Protein AF-A0A445GLG1-F1 (afdb_monomer)

Foldseek 3Di:
DDDDDDDDDDDDDDPDPVVVVVVVVVVVVVVVVVVLVVVVVLVVLLVVLLLLVLVVVVVVQQPFFADWQQKKKWWFFAPDFLVVVLVVLVVVLVVLCPDPDPVNSVSNNVQSVLVNVVSVVDPHADRQTKIWIWGWTQDPVRDTDTDIDIDRRPHGQPDGDIGGTRGYDCPSVVVVSQFQQKEWEWEDEQFWIWIWIDGRPDIGTDDIDTDHADDQDPDDVPCNVVSVVSRVVSLVVRLLVSLVVCQVPQADPVSRAGPHQAYEYEYADCSSVCSLPDPSHPVRRNVRHQYYYYAPDTDPVSVVVSCVVCVVSVVCSVVVVLCVVLVVQVVCVVVVQLQKDFDDVRVVVCLVVLFFAAKEAESPQQKKWWFWAFPPPRDTDIDIDGPVRVPDQVVQADPPPRGGTDTPDIGHVSVVCSVCVVVSNYRYDYHYCPDPSSVCCCPVRVRIMGGGPHRDDSVVPVVVPPDPDDPPDPDPDDDDDPDPPVVVVVVVVVVVVVVVVVVVVVVVVVVVVVVPPPPDDDDDDDDDDDDDDDDDDDDDDDDDDDDDDD

Secondary structure (DSSP, 8-state):
---------------SSHHHHHHHHHHHHHHHHHHHHHHHHHHHHHHHHHHHHHHHHHHHHHH-B-SSS-EEEEEE-TT--HHHHHHHHHHHHHHHTT-S-HHHHHHHHHHHHHHHHHHTT-SS--TT-EEEEEEEEEPTTS-EEEEEEEE--SS-----EEEEESB---HHHHHHHS---EEEEEEEETTEEEEEEEETTEEEEEEEEE--PPPP-S--GGGHHHHHHHHHHHHHHHHHHHHHHHHHHHB-TTT-SBSSSEEEE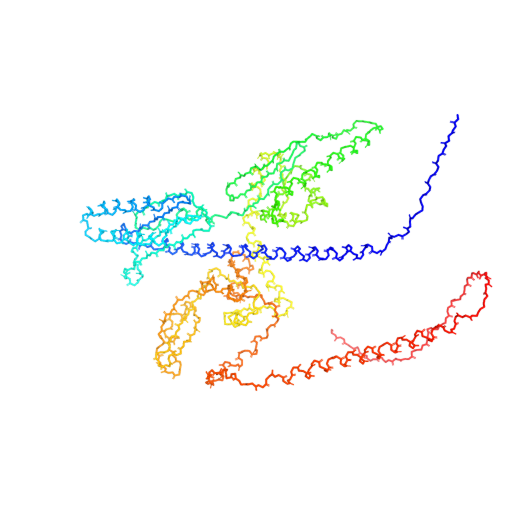EESSTHHHHHHH-TTS-HHHHTTEEEEEE-SS-HHHHHHHHHHHHHHHHHHHHHHHHHHHHHHHHHHHHTT-S-EEESHHHHHHHHHTT-EEEEEEETT--EEEEEEEETTT--EEEEEEEHHHHT-GGGGB-TTT-PBEEEEEEEEHHHHHHHHHHHHTPEEEEE-SSSHHHHHHHHHSTTEEEEESS---GGGGTTTSSS------------S--SSSHHHHHHHHHHHHHHHHHHHHHHHHHHHHHHTTSS-------------------------------

InterPro domains:
  IPR004403 Peptide chain release factor eRF1/aRF1 [PTHR10113] (42-466)
  IPR004403 Peptide chain release factor eRF1/aRF1 [TIGR03676] (51-455)
  IPR005140 eRF1/Pelota-like, N-terminal domain [PF03463] (55-177)
  IPR005140 eRF1/Pelota-like, N-terminal domain [SM01194] (42-178)
  IPR005141 eRF1 domain 2 [PF03464] (182-315)
  IPR005142 eRF1 domain 3 [PF03465] (319-456)
  IPR024049 eRF1, domain 1 [G3DSA:3.30.960.10] (36-173)
  IPR024049 eRF1, domain 1 [SSF55481] (45-178)
  IPR029064 Ribosomal protein eL30-like superfamily [G3DSA:3.30.1330.30] (317-470)
  IPR029064 Ribosomal protein eL30-like superfamily [SSF55315] (316-458)
  IPR042226 eRF1, domain 2 superfamily [G3DSA:3.30.420.60] (174-315)

Structure (mmCIF, N/CA/C/O backbone):
data_AF-A0A445GLG1-F1
#
_entry.id   AF-A0A445GLG1-F1
#
loop_
_atom_site.group_PDB
_atom_site.id
_atom_site.type_symbol
_atom_site.label_atom_id
_atom_site.label_alt_id
_atom_site.label_comp_id
_atom_site.label_asym_id
_atom_site.label_entity_id
_atom_site.label_seq_id
_atom_site.pdbx_PDB_ins_code
_atom_site.Cartn_x
_atom_site.Cartn_y
_atom_site.Cartn_z
_atom_site.occupancy
_atom_site.B_iso_or_equiv
_atom_site.auth_seq_id
_atom_site.auth_comp_id
_atom_site.auth_asym_id
_atom_site.auth_atom_id
_atom_site.pdbx_PDB_model_num
ATOM 1 N N . MET A 1 1 ? 61.505 -37.061 -42.614 1.00 32.69 1 MET A N 1
ATOM 2 C CA . MET A 1 1 ? 61.014 -38.296 -41.968 1.00 32.69 1 MET A CA 1
ATOM 3 C C . MET A 1 1 ? 59.668 -37.987 -41.324 1.00 32.69 1 MET A C 1
ATOM 5 O O . MET A 1 1 ? 59.616 -37.159 -40.429 1.00 32.69 1 MET A O 1
ATOM 9 N N . LEU A 1 2 ? 58.591 -38.557 -41.867 1.00 31.38 2 LEU A N 1
ATOM 10 C CA . LEU A 1 2 ? 57.233 -38.578 -41.290 1.00 31.38 2 LEU A CA 1
ATOM 11 C C . LEU A 1 2 ? 57.209 -39.513 -40.052 1.00 31.38 2 LEU A C 1
ATOM 13 O O . LEU A 1 2 ? 58.104 -40.355 -39.954 1.00 31.38 2 LEU A O 1
ATOM 17 N N . PRO A 1 3 ? 56.225 -39.408 -39.130 1.00 42.91 3 PRO A N 1
ATOM 18 C CA . PRO A 1 3 ? 54.949 -40.101 -39.355 1.00 42.91 3 PRO A CA 1
ATOM 19 C C . PRO A 1 3 ? 53.667 -39.385 -38.883 1.00 42.91 3 PRO A C 1
ATOM 21 O O . PRO A 1 3 ? 53.598 -38.741 -37.841 1.00 42.91 3 PRO A O 1
ATOM 24 N N . HIS A 1 4 ? 52.615 -39.619 -39.671 1.00 31.05 4 HIS A N 1
ATOM 25 C CA . HIS A 1 4 ? 51.196 -39.499 -39.342 1.00 31.05 4 HIS A CA 1
ATOM 26 C C . HIS A 1 4 ? 50.760 -40.454 -38.214 1.00 31.05 4 HIS A C 1
ATOM 28 O O . HIS A 1 4 ? 51.180 -41.611 -38.184 1.00 31.05 4 HIS A O 1
ATOM 34 N N . ARG A 1 5 ? 49.767 -40.040 -37.413 1.00 32.09 5 ARG A N 1
ATOM 35 C CA . ARG A 1 5 ? 48.808 -40.953 -36.767 1.00 32.09 5 ARG A CA 1
ATOM 36 C C . ARG A 1 5 ? 47.372 -40.487 -37.009 1.00 32.09 5 ARG A C 1
ATOM 38 O O . ARG A 1 5 ? 47.014 -39.357 -36.700 1.00 32.09 5 ARG A O 1
ATOM 45 N N . ARG A 1 6 ? 46.580 -41.402 -37.575 1.00 30.80 6 ARG A N 1
ATOM 46 C CA . ARG A 1 6 ? 45.115 -41.384 -37.665 1.00 30.80 6 ARG A CA 1
ATOM 47 C C . ARG A 1 6 ? 44.530 -41.894 -36.344 1.00 30.80 6 ARG A C 1
ATOM 49 O O . ARG A 1 6 ? 45.057 -42.854 -35.790 1.00 30.80 6 ARG A O 1
ATOM 56 N N . GLY A 1 7 ? 43.412 -41.317 -35.918 1.00 27.97 7 GLY A N 1
ATOM 57 C CA . GLY A 1 7 ? 42.506 -41.880 -34.919 1.00 27.97 7 GLY A CA 1
ATOM 58 C C . GLY A 1 7 ? 41.075 -41.621 -35.376 1.00 27.97 7 GLY A C 1
ATOM 59 O O . GLY A 1 7 ? 40.653 -40.473 -35.444 1.00 27.97 7 GLY A O 1
ATOM 60 N N . ALA A 1 8 ? 40.384 -42.683 -35.780 1.00 28.88 8 ALA A N 1
ATOM 61 C CA . ALA A 1 8 ? 38.979 -42.681 -36.157 1.00 28.88 8 ALA A CA 1
ATOM 62 C C . ALA A 1 8 ? 38.117 -42.867 -34.901 1.00 28.88 8 ALA A C 1
ATOM 64 O O . ALA A 1 8 ? 38.432 -43.730 -34.085 1.00 28.88 8 ALA A O 1
ATOM 65 N N . ALA A 1 9 ? 37.022 -42.116 -34.783 1.00 30.16 9 ALA A N 1
ATOM 66 C CA . ALA A 1 9 ? 35.952 -42.380 -33.827 1.00 30.16 9 ALA A CA 1
ATOM 67 C C . ALA A 1 9 ? 34.631 -42.520 -34.598 1.00 30.16 9 ALA A C 1
ATOM 69 O O . ALA A 1 9 ? 34.205 -41.603 -35.299 1.00 30.16 9 ALA A O 1
ATOM 70 N N . ARG A 1 10 ? 34.042 -43.716 -34.507 1.00 29.92 10 ARG A N 1
ATOM 71 C CA . ARG A 1 10 ? 32.626 -44.005 -34.753 1.00 29.92 10 ARG A CA 1
ATOM 72 C C . ARG A 1 10 ? 31.909 -43.864 -33.416 1.00 29.92 10 ARG A C 1
ATOM 74 O O . ARG A 1 10 ? 32.407 -44.428 -32.455 1.00 29.92 10 ARG A O 1
ATOM 81 N N . GLU A 1 11 ? 30.755 -43.214 -33.420 1.00 29.28 11 GLU A N 1
ATOM 82 C CA . GLU A 1 11 ? 29.600 -43.353 -32.511 1.00 29.28 11 GLU A CA 1
ATOM 83 C C . GLU A 1 11 ? 28.600 -42.288 -33.004 1.00 29.28 11 GLU A C 1
ATOM 85 O O . GLU A 1 11 ? 29.014 -41.189 -33.352 1.00 29.28 11 GLU A O 1
ATOM 90 N N . GLY A 1 12 ? 27.304 -42.498 -33.191 1.00 29.77 12 GLY A N 1
ATOM 91 C CA . GLY A 1 12 ? 26.381 -43.554 -32.799 1.00 29.77 12 GLY A CA 1
ATOM 92 C C . GLY A 1 12 ? 25.014 -42.863 -32.712 1.00 29.77 12 GLY A C 1
ATOM 93 O O . GLY A 1 12 ? 24.902 -41.810 -32.094 1.00 29.77 12 GLY A O 1
ATOM 94 N N . GLU A 1 13 ? 24.012 -43.378 -33.418 1.00 33.66 13 GLU A N 1
ATOM 95 C CA . GLU A 1 13 ? 22.659 -42.819 -33.489 1.00 33.66 13 GLU A CA 1
ATOM 96 C C . GLU A 1 13 ? 22.028 -42.691 -32.091 1.00 33.66 13 GLU A C 1
ATOM 98 O O . GLU A 1 13 ? 21.823 -43.684 -31.397 1.00 33.66 13 GLU A O 1
ATOM 103 N N . GLY A 1 14 ? 21.686 -41.468 -31.689 1.00 29.97 14 GLY A N 1
ATOM 104 C CA . GLY A 1 14 ? 21.019 -41.168 -30.423 1.00 29.97 14 GLY A CA 1
ATOM 105 C C . GLY A 1 14 ? 20.249 -39.860 -30.545 1.00 29.97 14 GLY A C 1
ATOM 106 O O . GLY A 1 14 ? 20.694 -38.827 -30.075 1.00 29.97 14 GLY A O 1
ATOM 107 N N . GLY A 1 15 ? 19.130 -39.884 -31.269 1.00 31.20 15 GLY A N 1
ATOM 108 C CA . GLY A 1 15 ? 18.340 -38.689 -31.576 1.00 31.20 15 GLY A CA 1
ATOM 109 C C . GLY A 1 15 ? 16.864 -39.027 -31.708 1.00 31.20 15 GLY A C 1
ATOM 110 O O . GLY A 1 15 ? 16.285 -38.896 -32.784 1.00 31.20 15 GLY A O 1
ATOM 111 N N . ARG A 1 16 ? 16.270 -39.574 -30.641 1.00 33.94 16 ARG A N 1
ATOM 112 C CA . ARG A 1 16 ? 14.802 -39.707 -30.538 1.00 33.94 16 ARG A CA 1
ATOM 113 C C . ARG A 1 16 ? 14.248 -39.929 -29.124 1.00 33.94 16 ARG A C 1
ATOM 115 O O . ARG A 1 16 ? 13.032 -40.032 -28.983 1.00 33.94 16 ARG A O 1
ATOM 122 N N . HIS A 1 17 ? 15.099 -39.992 -28.095 1.00 32.44 17 HIS A N 1
ATOM 123 C CA . HIS A 1 17 ? 14.665 -40.141 -26.699 1.00 32.44 17 HIS A CA 1
ATOM 124 C C . HIS A 1 17 ? 14.631 -38.816 -25.909 1.00 32.44 17 HIS A C 1
ATOM 126 O O . HIS A 1 17 ? 13.776 -38.687 -25.036 1.00 32.44 17 HIS A O 1
ATOM 132 N N . ASP A 1 18 ? 15.410 -37.798 -26.294 1.00 36.38 18 ASP A N 1
ATOM 133 C CA . ASP A 1 18 ? 15.490 -36.525 -25.548 1.00 36.38 18 ASP A CA 1
ATOM 134 C C . ASP A 1 18 ? 14.270 -35.597 -25.742 1.00 36.38 18 ASP A C 1
ATOM 136 O O . ASP A 1 18 ? 13.879 -34.866 -24.835 1.00 36.38 18 ASP A O 1
ATOM 140 N N . GLU A 1 19 ? 13.552 -35.700 -26.867 1.00 36.59 19 GLU A N 1
ATOM 141 C CA . GLU A 1 19 ? 12.383 -34.848 -27.169 1.00 36.59 19 GLU A CA 1
ATOM 142 C C . GLU A 1 19 ? 11.141 -35.119 -26.290 1.00 36.59 19 GLU A C 1
ATOM 144 O O . GLU A 1 19 ? 10.188 -34.327 -26.269 1.00 36.59 19 GLU A O 1
ATOM 149 N N . LYS A 1 20 ? 11.087 -36.273 -25.612 1.00 37.56 20 LYS A N 1
ATOM 150 C CA . LYS A 1 20 ? 10.024 -36.587 -24.639 1.00 37.56 20 LYS A CA 1
ATOM 151 C C . LYS A 1 20 ? 10.414 -36.181 -23.221 1.00 37.56 20 LYS A C 1
ATOM 153 O O . LYS A 1 20 ? 9.527 -35.859 -22.431 1.00 37.56 20 LYS A O 1
ATOM 158 N N . GLU A 1 21 ? 11.707 -36.155 -22.919 1.00 33.56 21 GLU A N 1
ATOM 159 C CA . GLU A 1 21 ? 12.224 -35.769 -21.609 1.00 33.56 21 GLU A CA 1
ATOM 160 C C . GLU A 1 21 ? 12.225 -34.237 -21.454 1.00 33.56 21 GLU A C 1
ATOM 162 O O . GLU A 1 21 ? 11.701 -33.736 -20.459 1.00 33.56 21 GLU A O 1
ATOM 167 N N . GLU A 1 22 ? 12.589 -33.479 -22.498 1.00 37.88 22 GLU A N 1
ATOM 168 C CA . GLU A 1 22 ? 12.455 -32.007 -22.529 1.00 37.88 22 GLU A CA 1
ATOM 169 C C . GLU A 1 22 ? 10.997 -31.529 -22.391 1.00 37.88 22 GLU A C 1
ATOM 171 O O . GLU A 1 22 ? 10.715 -30.543 -21.705 1.00 37.88 22 GLU A O 1
ATOM 176 N N . ARG A 1 23 ? 10.028 -32.259 -22.966 1.00 37.53 23 ARG A N 1
ATOM 177 C CA . ARG A 1 23 ? 8.594 -31.943 -22.813 1.00 37.53 23 ARG A CA 1
ATOM 178 C C . ARG A 1 23 ? 8.078 -32.174 -21.391 1.00 37.53 23 ARG A C 1
ATOM 180 O O . ARG A 1 23 ? 7.211 -31.427 -20.936 1.00 37.53 23 ARG A O 1
ATOM 187 N N . HIS A 1 24 ? 8.608 -33.167 -20.675 1.00 35.47 24 HIS A N 1
ATOM 188 C CA . HIS A 1 24 ? 8.251 -33.417 -19.276 1.00 35.47 24 HIS A CA 1
ATOM 189 C C . HIS A 1 24 ? 8.933 -32.446 -18.302 1.00 35.47 24 HIS A C 1
ATOM 191 O O . HIS A 1 24 ? 8.307 -32.063 -17.309 1.00 35.47 24 HIS A O 1
ATOM 197 N N . VAL A 1 25 ? 10.160 -32.003 -18.598 1.00 39.56 25 VAL A N 1
ATOM 198 C CA . VAL A 1 25 ? 10.850 -30.944 -17.839 1.00 39.56 25 VAL A CA 1
ATOM 199 C C . VAL A 1 25 ? 10.132 -29.605 -18.023 1.00 39.56 25 VAL A C 1
ATOM 201 O O . VAL A 1 25 ? 9.780 -28.975 -17.029 1.00 39.56 25 VAL A O 1
ATOM 204 N N . GLY A 1 26 ? 9.758 -29.239 -19.254 1.00 37.34 26 GLY A N 1
ATOM 205 C CA . GLY A 1 26 ? 9.012 -28.006 -19.526 1.00 37.34 26 GLY A CA 1
ATOM 206 C C . GLY A 1 26 ? 7.614 -27.963 -18.893 1.00 37.34 26 GLY A C 1
ATOM 207 O O . GLY A 1 26 ? 7.147 -26.892 -18.509 1.00 37.34 26 GLY A O 1
ATOM 208 N N . LEU A 1 27 ? 6.936 -29.109 -18.730 1.00 42.53 27 LEU A N 1
ATOM 209 C CA . LEU A 1 27 ? 5.653 -29.164 -18.018 1.00 42.53 27 LEU A CA 1
ATOM 210 C C . LEU A 1 27 ? 5.840 -29.005 -16.504 1.00 42.53 27 LEU A C 1
ATOM 212 O O . LEU A 1 27 ? 5.061 -28.298 -15.874 1.00 42.53 27 LEU A O 1
ATOM 216 N N . LYS A 1 28 ? 6.878 -29.627 -15.926 1.00 36.00 28 LYS A N 1
ATOM 217 C CA . LYS A 1 28 ? 7.219 -29.474 -14.505 1.00 36.00 28 LYS A CA 1
ATOM 218 C C . LYS A 1 28 ? 7.671 -28.057 -14.181 1.00 36.00 28 LYS A C 1
ATOM 220 O O . LYS A 1 28 ? 7.222 -27.529 -13.175 1.00 36.00 28 LYS A O 1
ATOM 225 N N . GLU A 1 29 ? 8.483 -27.426 -15.026 1.00 43.38 29 GLU A N 1
ATOM 226 C CA . GLU A 1 29 ? 8.908 -26.032 -14.861 1.00 43.38 29 GLU A CA 1
ATOM 227 C C . GLU A 1 29 ? 7.749 -25.052 -15.033 1.00 43.38 29 GLU A C 1
ATOM 229 O O . GLU A 1 29 ? 7.637 -24.120 -14.243 1.00 43.38 29 GLU A O 1
ATOM 234 N N . LYS A 1 30 ? 6.834 -25.285 -15.986 1.00 39.72 30 LYS A N 1
ATOM 235 C CA . LYS A 1 30 ? 5.592 -24.503 -16.111 1.00 39.72 30 LYS A CA 1
ATOM 236 C C . LYS A 1 30 ? 4.669 -24.690 -14.909 1.00 39.72 30 LYS A C 1
ATOM 238 O O . LYS A 1 30 ? 4.100 -23.710 -14.442 1.00 39.72 30 LYS A O 1
ATOM 243 N N . LEU A 1 31 ? 4.546 -25.911 -14.384 1.00 39.38 31 LEU A N 1
ATOM 244 C CA . LEU A 1 31 ? 3.750 -26.198 -13.189 1.00 39.38 31 LEU A CA 1
ATOM 245 C C . LEU A 1 31 ? 4.383 -25.579 -11.932 1.00 39.38 31 LEU A C 1
ATOM 247 O O . LEU A 1 31 ? 3.663 -25.038 -11.103 1.00 39.38 31 LEU A O 1
ATOM 251 N N . LEU A 1 32 ? 5.717 -25.600 -11.815 1.00 37.41 32 LEU A N 1
ATOM 252 C CA . LEU A 1 32 ? 6.463 -24.933 -10.743 1.00 37.41 32 LEU A CA 1
ATOM 253 C C . LEU A 1 32 ? 6.373 -23.411 -10.852 1.00 37.41 32 LEU A C 1
ATOM 255 O O . LEU A 1 32 ? 6.200 -22.753 -9.832 1.00 37.41 32 LEU A O 1
ATOM 259 N N . LEU A 1 33 ? 6.444 -22.848 -12.063 1.00 42.16 33 LEU A N 1
ATOM 260 C CA . LEU A 1 33 ? 6.190 -21.426 -12.292 1.00 42.16 33 LEU A CA 1
ATOM 261 C C . LEU A 1 33 ? 4.768 -21.068 -11.866 1.00 42.16 33 LEU A C 1
ATOM 263 O O . LEU A 1 33 ? 4.593 -20.077 -11.170 1.00 42.16 33 LEU A O 1
ATOM 267 N N . TYR A 1 34 ? 3.778 -21.882 -12.241 1.00 41.25 34 TYR A N 1
ATOM 268 C CA . TYR A 1 34 ? 2.376 -21.667 -11.892 1.00 41.25 34 TYR A CA 1
ATOM 269 C C . TYR A 1 34 ? 2.157 -21.728 -10.373 1.00 41.25 34 TYR A C 1
ATOM 271 O O . TYR A 1 34 ? 1.630 -20.778 -9.804 1.00 41.25 34 TYR A O 1
ATOM 279 N N . TYR A 1 35 ? 2.662 -22.770 -9.700 1.00 32.56 35 TYR A N 1
ATOM 280 C CA . TYR A 1 35 ? 2.588 -22.911 -8.239 1.00 32.56 35 TYR A CA 1
ATOM 281 C C . TYR A 1 35 ? 3.353 -21.808 -7.485 1.00 32.56 35 TYR A C 1
ATOM 283 O O . TYR A 1 35 ? 2.928 -21.364 -6.417 1.00 32.56 35 TYR A O 1
ATOM 291 N N . CYS A 1 36 ? 4.484 -21.344 -8.022 1.00 31.41 36 CYS A N 1
ATOM 292 C CA . CYS A 1 36 ? 5.272 -20.274 -7.411 1.00 31.41 36 CYS A CA 1
ATOM 293 C C . CYS A 1 36 ? 4.630 -18.890 -7.625 1.00 31.41 36 CYS A C 1
ATOM 295 O O . CYS A 1 36 ? 4.649 -18.077 -6.703 1.00 31.41 36 CYS A O 1
ATOM 297 N N . LEU A 1 37 ? 4.001 -18.645 -8.785 1.00 37.06 37 LEU A N 1
ATOM 298 C CA . LEU A 1 37 ? 3.183 -17.453 -9.046 1.00 37.06 37 LEU A CA 1
ATOM 299 C C . LEU A 1 37 ? 1.986 -17.387 -8.088 1.00 37.06 37 LEU A C 1
ATOM 301 O O . LEU A 1 37 ? 1.798 -16.363 -7.441 1.00 37.06 37 LEU A O 1
ATOM 305 N N . THR A 1 38 ? 1.257 -18.491 -7.897 1.00 37.88 38 THR A N 1
ATOM 306 C CA . THR A 1 38 ? 0.108 -18.527 -6.973 1.00 37.88 38 THR A CA 1
ATOM 307 C C . THR A 1 38 ? 0.503 -18.288 -5.510 1.00 37.88 38 THR A C 1
ATOM 309 O O . THR A 1 38 ? -0.232 -17.642 -4.771 1.00 37.88 38 THR A O 1
ATOM 312 N N . MET A 1 39 ? 1.676 -18.771 -5.077 1.00 30.53 39 MET A N 1
ATOM 313 C CA . MET A 1 39 ? 2.181 -18.550 -3.709 1.00 30.53 39 MET A CA 1
ATOM 314 C C . MET A 1 39 ? 2.686 -17.113 -3.491 1.00 30.53 39 MET A C 1
ATOM 316 O O . MET A 1 39 ? 2.572 -16.583 -2.387 1.00 30.53 39 MET A O 1
ATOM 320 N N . ALA A 1 40 ? 3.241 -16.473 -4.526 1.00 35.38 40 ALA A N 1
ATOM 321 C CA . ALA A 1 40 ? 3.666 -15.073 -4.471 1.00 35.38 40 ALA A CA 1
ATOM 322 C C . ALA A 1 40 ? 2.468 -14.114 -4.416 1.00 35.38 40 ALA A C 1
ATOM 324 O O . ALA A 1 40 ? 2.494 -13.145 -3.655 1.00 35.38 40 ALA A O 1
ATOM 325 N N . ASP A 1 41 ? 1.410 -14.420 -5.172 1.00 43.84 41 ASP A N 1
ATOM 326 C CA . ASP A 1 41 ? 0.172 -13.640 -5.178 1.00 43.84 41 ASP A CA 1
ATOM 327 C C . ASP A 1 41 ? -0.514 -13.684 -3.795 1.00 43.84 41 ASP A C 1
ATOM 329 O O . ASP A 1 41 ? -0.930 -12.641 -3.294 1.00 43.84 41 ASP A O 1
ATOM 333 N N . ALA A 1 42 ? -0.489 -14.830 -3.096 1.00 41.84 42 ALA A N 1
ATOM 334 C CA . ALA A 1 42 ? -1.056 -14.980 -1.746 1.00 41.84 42 ALA A CA 1
ATOM 335 C C . ALA A 1 42 ? -0.406 -14.074 -0.672 1.00 41.84 42 ALA A C 1
ATOM 337 O O . ALA A 1 42 ? -1.063 -13.634 0.270 1.00 41.84 42 ALA A O 1
ATOM 338 N N . HIS A 1 43 ? 0.885 -13.748 -0.799 1.00 50.25 43 HIS A N 1
ATOM 339 C CA . HIS A 1 43 ? 1.533 -12.776 0.095 1.00 50.25 43 HIS A CA 1
ATOM 340 C C . HIS A 1 43 ? 1.220 -11.317 -0.276 1.00 50.25 43 HIS A C 1
ATOM 342 O O . HIS A 1 43 ? 1.364 -10.427 0.566 1.00 50.25 43 HIS A O 1
ATOM 348 N N . GLY A 1 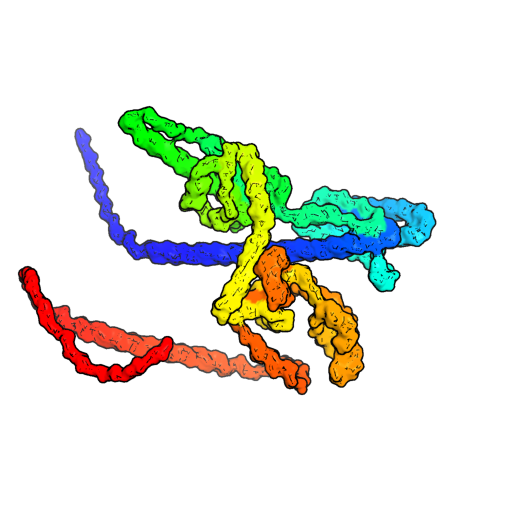44 ? 0.824 -11.051 -1.524 1.00 60.09 44 GLY A N 1
ATOM 349 C CA . GLY A 1 44 ? 0.361 -9.737 -1.971 1.00 60.09 44 GLY A CA 1
ATOM 350 C C . GLY A 1 44 ? -1.035 -9.409 -1.443 1.00 60.09 44 GLY A C 1
ATOM 351 O O . GLY A 1 44 ? -1.262 -8.302 -0.953 1.00 60.09 44 GLY A O 1
ATOM 352 N N . THR A 1 45 ? -1.938 -10.391 -1.455 1.00 63.47 45 THR A N 1
ATOM 353 C CA . THR A 1 45 ? -3.318 -10.249 -0.962 1.00 63.47 45 THR A CA 1
ATOM 354 C C . THR A 1 45 ? -3.371 -9.970 0.537 1.00 63.47 45 THR A C 1
ATOM 356 O O . THR A 1 45 ? -4.068 -9.055 0.972 1.00 63.47 45 THR A O 1
ATOM 359 N N . ASP A 1 46 ? -2.551 -10.663 1.332 1.00 70.69 46 ASP A N 1
ATOM 360 C CA . ASP A 1 46 ? -2.471 -10.449 2.783 1.00 70.69 46 ASP A CA 1
ATOM 361 C C . ASP A 1 46 ? -2.067 -9.004 3.134 1.00 70.69 46 ASP A C 1
ATOM 363 O O . ASP A 1 46 ? -2.648 -8.391 4.034 1.00 70.69 46 ASP A O 1
ATOM 367 N N . LYS A 1 47 ? -1.129 -8.417 2.375 1.00 77.25 47 LYS A N 1
ATOM 368 C CA . LYS A 1 47 ? -0.729 -7.011 2.547 1.00 77.25 47 LYS A CA 1
ATOM 369 C C . LYS A 1 47 ? -1.869 -6.054 2.220 1.00 77.25 47 LYS A C 1
ATOM 371 O O . LYS A 1 47 ? -2.055 -5.070 2.932 1.00 77.25 47 LYS A O 1
ATOM 376 N N . ASN A 1 48 ? -2.646 -6.331 1.173 1.00 79.56 48 ASN A N 1
ATOM 377 C CA . ASN A 1 48 ? -3.798 -5.501 0.811 1.00 79.56 48 ASN A CA 1
ATOM 378 C C . ASN A 1 48 ? -4.856 -5.495 1.923 1.00 79.56 48 ASN A C 1
ATOM 380 O O . ASN A 1 48 ? -5.430 -4.445 2.216 1.00 79.56 48 ASN A O 1
ATOM 384 N N . ILE A 1 49 ? -5.057 -6.630 2.598 1.00 82.56 49 ILE A N 1
ATOM 385 C CA . ILE A 1 49 ? -5.971 -6.744 3.741 1.00 82.56 49 ILE A CA 1
ATOM 386 C C . ILE A 1 49 ? -5.467 -5.919 4.935 1.00 82.56 49 ILE A C 1
ATOM 388 O O . ILE A 1 49 ? -6.251 -5.200 5.555 1.00 82.56 49 ILE A O 1
ATOM 392 N N . GLU A 1 50 ? -4.172 -5.972 5.260 1.00 82.00 50 GLU A N 1
ATOM 393 C CA . GLU A 1 50 ? -3.584 -5.142 6.326 1.00 82.00 50 GLU A CA 1
ATOM 394 C C . GLU A 1 50 ? -3.701 -3.644 6.017 1.00 82.00 50 GLU A C 1
ATOM 396 O O . GLU A 1 50 ? -4.120 -2.856 6.870 1.00 82.00 50 GLU A O 1
ATOM 401 N N . VAL A 1 51 ? -3.419 -3.257 4.770 1.00 84.25 51 VAL A N 1
ATOM 402 C CA . VAL A 1 51 ? -3.601 -1.887 4.271 1.00 84.25 51 VAL A CA 1
ATOM 403 C C . VAL A 1 51 ? -5.062 -1.453 4.404 1.00 84.25 51 VAL A C 1
ATOM 405 O O . VAL A 1 51 ? -5.331 -0.333 4.841 1.00 84.25 51 VAL A O 1
ATOM 408 N N . TRP A 1 52 ? -6.018 -2.327 4.080 1.00 85.31 52 TRP A N 1
ATOM 409 C CA . TRP 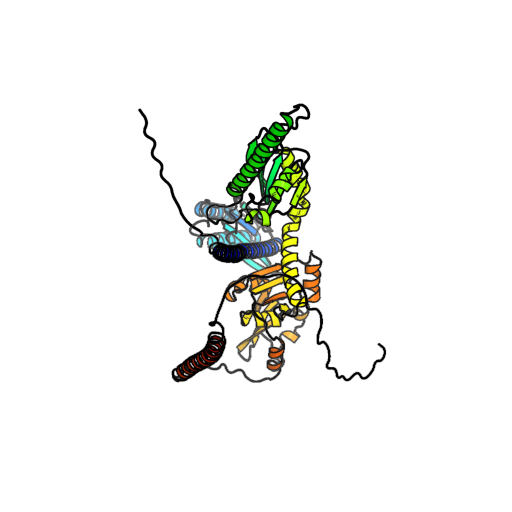A 1 52 ? -7.444 -2.048 4.248 1.00 85.31 52 TRP A CA 1
ATOM 410 C C . TRP A 1 52 ? -7.828 -1.857 5.724 1.00 85.31 52 TRP A C 1
ATOM 412 O O . TRP A 1 52 ? -8.508 -0.881 6.052 1.00 85.31 52 TRP A O 1
ATOM 422 N N . LYS A 1 53 ? -7.338 -2.711 6.638 1.00 85.31 53 LYS A N 1
ATOM 423 C CA . LYS A 1 53 ? -7.578 -2.562 8.088 1.00 85.31 53 LYS A CA 1
ATOM 424 C C . LYS A 1 53 ? -7.083 -1.209 8.597 1.00 85.31 53 LYS A C 1
ATOM 426 O O . LYS A 1 53 ? -7.802 -0.525 9.325 1.00 85.31 53 LYS A O 1
ATOM 431 N N . ILE A 1 54 ? -5.891 -0.793 8.169 1.00 86.62 54 ILE A N 1
ATOM 432 C CA . ILE A 1 54 ? -5.310 0.499 8.551 1.00 86.62 54 ILE A CA 1
ATOM 433 C C . ILE A 1 54 ? -6.105 1.659 7.948 1.00 86.62 54 ILE A C 1
ATOM 435 O O . ILE A 1 54 ? -6.417 2.603 8.668 1.00 86.62 54 ILE A O 1
ATOM 439 N N . LYS A 1 55 ? -6.518 1.584 6.675 1.00 87.00 55 LYS A N 1
ATOM 440 C CA . LYS A 1 55 ? -7.397 2.595 6.055 1.00 87.00 55 LYS A CA 1
ATOM 441 C C . LYS A 1 55 ? -8.701 2.773 6.827 1.00 87.00 55 LYS A C 1
ATOM 443 O O . LYS A 1 55 ? -9.121 3.902 7.078 1.00 87.00 55 LYS A O 1
ATOM 448 N N . LYS A 1 56 ? -9.336 1.668 7.225 1.00 86.50 56 LYS A N 1
ATOM 449 C CA . LYS A 1 56 ? -10.573 1.707 8.011 1.00 86.50 56 LYS A CA 1
ATOM 450 C C . LYS A 1 56 ? -10.342 2.330 9.387 1.00 86.50 56 LYS A C 1
ATOM 452 O O . LYS A 1 56 ? -11.132 3.169 9.816 1.00 86.50 56 LYS A O 1
ATOM 457 N N . LEU A 1 57 ? -9.240 1.968 10.041 1.00 87.88 57 LEU A N 1
ATOM 458 C CA . LEU A 1 57 ? -8.837 2.526 11.329 1.00 87.88 57 LEU A CA 1
ATOM 459 C C . LEU A 1 57 ? -8.571 4.033 11.230 1.00 87.88 57 LEU A C 1
ATOM 461 O O . LEU A 1 57 ? -9.079 4.784 12.055 1.00 87.88 57 LEU A O 1
ATOM 465 N N . ILE A 1 58 ? -7.863 4.497 10.198 1.00 89.94 58 ILE A N 1
ATOM 466 C CA . ILE A 1 58 ? -7.627 5.927 9.952 1.00 89.94 58 ILE A CA 1
ATOM 467 C C . ILE A 1 58 ? -8.946 6.669 9.755 1.00 89.94 58 ILE A C 1
ATOM 469 O O . ILE A 1 58 ? -9.163 7.691 10.397 1.00 89.94 58 ILE A O 1
ATOM 473 N N . LYS A 1 59 ? -9.870 6.122 8.957 1.00 89.12 59 LYS A N 1
ATOM 474 C CA . LYS A 1 59 ? -11.199 6.718 8.763 1.00 89.12 59 LYS A CA 1
ATOM 475 C C . LYS A 1 59 ? -11.969 6.844 10.084 1.00 89.12 59 LYS A C 1
ATOM 477 O O . LYS A 1 59 ? -12.636 7.850 10.311 1.00 89.12 59 LYS A O 1
ATOM 482 N N . ALA A 1 60 ? -11.860 5.848 10.966 1.00 87.50 60 ALA A N 1
ATOM 483 C CA . ALA A 1 60 ? -12.460 5.897 12.299 1.00 87.50 60 ALA A CA 1
ATOM 484 C C . ALA A 1 60 ? -11.780 6.937 13.213 1.00 87.50 60 ALA A C 1
ATOM 486 O O . ALA A 1 60 ? -12.469 7.653 13.939 1.00 87.50 60 ALA A O 1
ATOM 487 N N . LEU A 1 61 ? -10.449 7.057 13.157 1.00 89.69 61 LEU A N 1
ATOM 488 C CA . LEU A 1 61 ? -9.686 8.050 13.920 1.00 89.69 61 LEU A CA 1
ATOM 489 C C . LEU A 1 61 ? -9.941 9.489 13.447 1.00 89.69 61 LEU A C 1
ATOM 491 O O . LEU A 1 61 ? -10.007 10.389 14.276 1.00 89.69 61 LEU A O 1
ATOM 495 N N . GLU A 1 62 ? -10.102 9.714 12.143 1.00 89.12 62 GLU A N 1
ATOM 496 C CA . GLU A 1 62 ? -10.396 11.035 11.569 1.00 89.12 62 GLU A CA 1
ATOM 497 C C . GLU A 1 62 ? -11.829 11.496 11.869 1.00 89.12 62 GLU A C 1
ATOM 499 O O . GLU A 1 62 ? -12.073 12.689 12.073 1.00 89.12 62 GLU A O 1
ATOM 504 N N . ALA A 1 63 ? -12.780 10.557 11.923 1.00 88.25 63 ALA A N 1
ATOM 505 C CA . ALA A 1 63 ? -14.157 10.836 12.328 1.00 88.25 63 ALA A CA 1
ATOM 506 C C . ALA A 1 63 ? -14.271 11.138 13.831 1.00 88.25 63 ALA A C 1
ATOM 508 O O . ALA A 1 63 ? -15.131 11.917 14.247 1.00 88.25 63 ALA A O 1
ATOM 509 N N . ALA A 1 64 ? -13.398 10.545 14.648 1.00 87.81 64 ALA A N 1
ATOM 510 C CA . ALA A 1 64 ? -13.381 10.757 16.084 1.00 87.81 64 ALA A CA 1
ATOM 511 C C . ALA A 1 64 ? -12.954 12.192 16.439 1.00 87.81 64 ALA A C 1
ATOM 513 O O . ALA A 1 64 ? -11.839 12.629 16.153 1.00 87.81 64 ALA A O 1
ATOM 514 N N . ARG A 1 65 ? -13.835 12.921 17.133 1.00 85.44 65 ARG A N 1
ATOM 515 C CA . ARG A 1 65 ? -13.547 14.256 17.673 1.00 85.44 65 ARG A CA 1
ATOM 516 C C . ARG A 1 65 ? -13.715 14.281 19.186 1.00 85.44 65 ARG A C 1
ATOM 518 O O . ARG A 1 65 ? -14.672 13.729 19.729 1.00 85.44 65 ARG A O 1
ATOM 525 N N . GLY A 1 66 ? -12.760 14.919 19.856 1.00 83.88 66 GLY A N 1
ATOM 526 C CA . GLY A 1 66 ? -12.774 15.128 21.299 1.00 83.88 66 GLY A CA 1
ATOM 527 C C . GLY A 1 66 ? -13.273 16.523 21.676 1.00 83.88 66 GLY A C 1
ATOM 528 O O . GLY A 1 66 ? -13.097 17.496 20.938 1.00 83.88 66 GLY A O 1
ATOM 529 N N . ASN A 1 67 ? -13.850 16.638 22.873 1.00 79.56 67 ASN A N 1
ATOM 530 C CA . ASN A 1 67 ? -14.169 17.930 23.475 1.00 79.56 67 ASN A CA 1
ATOM 531 C C . ASN A 1 67 ? -12.901 18.509 24.128 1.00 79.56 67 ASN A C 1
ATOM 533 O O . ASN A 1 67 ? -12.562 18.177 25.262 1.00 79.56 67 ASN A O 1
ATOM 537 N N . GLY A 1 68 ? -12.187 19.372 23.401 1.00 79.44 68 GLY A N 1
ATOM 538 C CA . GLY A 1 68 ? -10.951 20.018 23.868 1.00 79.44 68 GLY A CA 1
ATOM 539 C C . GLY A 1 68 ? -9.671 19.259 23.500 1.00 79.44 68 GLY A C 1
ATOM 540 O O . GLY A 1 68 ? -9.699 18.338 22.693 1.00 79.44 68 GLY A O 1
ATOM 541 N N . THR A 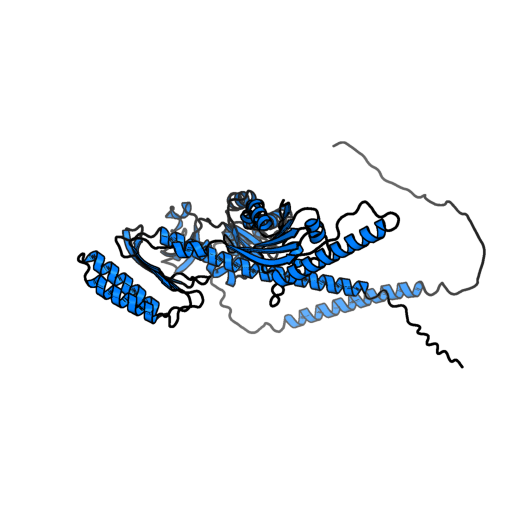1 69 ? -8.537 19.647 24.088 1.00 82.44 69 THR A N 1
ATOM 542 C CA . THR A 1 69 ? -7.184 19.170 23.731 1.00 82.44 69 THR A CA 1
ATOM 543 C C . THR A 1 69 ? -6.828 17.855 24.428 1.00 82.44 69 THR A C 1
ATOM 545 O O . THR A 1 69 ? -5.883 17.802 25.210 1.00 82.44 69 THR A O 1
ATOM 548 N N . SER A 1 70 ? -7.632 16.812 24.235 1.00 84.25 70 SER A N 1
ATOM 549 C CA . SER A 1 70 ? -7.501 15.533 24.959 1.00 84.25 70 SER A CA 1
ATOM 550 C C . SER A 1 70 ? -7.049 14.360 24.085 1.00 84.25 70 SER A C 1
ATOM 552 O O . SER A 1 70 ? -6.968 13.235 24.578 1.00 84.25 70 SER A O 1
ATOM 554 N N . MET A 1 71 ? -6.744 14.613 22.810 1.00 91.00 71 MET A N 1
ATOM 555 C CA . MET A 1 71 ? -6.382 13.596 21.827 1.00 91.00 71 MET A CA 1
ATOM 556 C C . MET A 1 71 ? -4.874 13.600 21.617 1.00 91.00 71 MET A C 1
ATOM 558 O O . MET A 1 71 ? -4.318 14.554 21.080 1.00 91.00 71 MET A O 1
ATOM 562 N N . ILE A 1 72 ? -4.214 12.530 22.044 1.00 94.00 72 ILE A N 1
ATOM 563 C CA . ILE A 1 72 ? -2.776 12.334 21.905 1.00 94.00 72 ILE A CA 1
ATOM 564 C C . ILE A 1 72 ? -2.524 11.451 20.689 1.00 94.00 72 ILE A C 1
ATOM 566 O O . ILE A 1 72 ? -3.012 10.322 20.606 1.00 94.00 72 ILE A O 1
ATOM 570 N N . SER A 1 73 ? -1.728 11.974 19.763 1.00 94.62 73 SER A N 1
ATOM 571 C CA . SER A 1 73 ? -1.174 11.235 18.630 1.00 94.62 73 SER A CA 1
ATOM 572 C C . SER A 1 73 ? 0.323 11.065 18.858 1.00 94.62 73 SER A C 1
ATOM 574 O O . SER A 1 73 ? 1.061 12.051 18.843 1.00 94.62 73 SER A O 1
ATOM 576 N N . LEU A 1 74 ? 0.764 9.832 19.102 1.00 93.75 74 LEU A N 1
ATOM 577 C CA . LEU A 1 74 ? 2.162 9.491 19.345 1.00 93.75 74 LEU A CA 1
ATOM 578 C C . LEU A 1 74 ? 2.645 8.488 18.292 1.00 93.75 74 LEU A C 1
ATOM 580 O O . LEU A 1 74 ? 2.095 7.398 18.162 1.00 93.75 74 LEU A O 1
ATOM 584 N N . ILE A 1 75 ? 3.707 8.842 17.574 1.00 94.06 75 ILE A N 1
ATOM 585 C CA . ILE A 1 75 ? 4.355 7.994 16.569 1.00 94.06 75 ILE A CA 1
ATOM 586 C C . ILE A 1 75 ? 5.834 7.886 16.917 1.00 94.06 75 ILE A C 1
ATOM 588 O O . ILE A 1 75 ? 6.520 8.900 17.071 1.00 94.06 75 ILE A O 1
ATOM 592 N N . MET A 1 76 ? 6.313 6.650 17.038 1.00 92.69 76 MET A N 1
ATOM 593 C CA . MET A 1 76 ? 7.702 6.324 17.339 1.00 92.69 76 MET A CA 1
ATOM 594 C C . MET A 1 76 ? 8.360 5.626 16.146 1.00 92.69 76 MET A C 1
ATOM 596 O O . MET A 1 76 ? 7.864 4.577 15.719 1.00 92.69 76 MET A O 1
ATOM 600 N N . PRO A 1 77 ? 9.490 6.149 15.641 1.00 92.31 77 PRO A N 1
ATOM 601 C CA . PRO A 1 77 ? 10.218 5.508 14.562 1.00 92.31 77 PRO A CA 1
ATOM 602 C C . PRO A 1 77 ? 10.941 4.244 15.049 1.00 92.31 77 PRO A C 1
ATOM 604 O O . PRO A 1 77 ? 11.273 4.118 16.238 1.00 92.31 77 PRO A O 1
ATOM 607 N N . PRO A 1 78 ? 11.245 3.298 14.145 1.00 87.12 78 PRO A N 1
ATOM 608 C CA . PRO A 1 78 ? 12.033 2.139 14.501 1.00 87.12 78 PRO A CA 1
ATOM 609 C C . PRO A 1 78 ? 13.438 2.604 14.882 1.00 87.12 78 PRO A C 1
ATOM 611 O O . PRO A 1 78 ? 14.019 3.462 14.218 1.00 87.12 78 PRO A O 1
ATOM 614 N N . ARG A 1 79 ? 13.998 2.005 15.940 1.00 87.06 79 ARG A N 1
ATOM 615 C CA . ARG A 1 79 ? 15.269 2.364 16.619 1.00 87.06 79 ARG A CA 1
ATOM 616 C C . ARG A 1 79 ? 15.163 3.406 17.732 1.00 87.06 79 ARG A C 1
ATOM 618 O O . ARG A 1 79 ? 16.149 3.574 18.449 1.00 87.06 79 ARG A O 1
ATOM 625 N N . ASP A 1 80 ? 14.018 4.055 17.928 1.00 89.25 80 ASP A N 1
ATOM 626 C CA . ASP A 1 80 ? 13.840 4.906 19.106 1.00 89.25 80 ASP A CA 1
ATOM 627 C C . ASP A 1 80 ? 13.730 4.074 20.399 1.00 89.25 80 ASP A C 1
ATOM 629 O O . ASP A 1 80 ? 13.423 2.878 20.381 1.00 89.25 80 ASP A O 1
ATOM 633 N N . GLN A 1 81 ? 14.014 4.701 21.541 1.00 91.06 81 GLN A N 1
ATOM 634 C CA . GLN A 1 81 ? 13.940 4.066 22.855 1.00 91.06 81 GLN A CA 1
ATOM 635 C C . GLN A 1 81 ? 12.655 4.464 23.584 1.00 91.06 81 GLN A C 1
ATOM 637 O O . GLN A 1 81 ? 12.379 5.645 23.789 1.00 91.06 81 GLN A O 1
ATOM 642 N N . ILE A 1 82 ? 11.915 3.469 24.087 1.00 92.69 82 ILE A N 1
ATOM 643 C CA . ILE A 1 82 ? 10.669 3.683 24.850 1.00 92.69 82 ILE A CA 1
ATOM 644 C C . ILE A 1 82 ? 10.914 4.527 26.109 1.00 92.69 82 ILE A C 1
ATOM 646 O O . ILE A 1 82 ? 10.067 5.331 26.498 1.00 92.69 82 ILE A O 1
ATOM 650 N N . SER A 1 83 ? 12.087 4.396 26.731 1.00 92.50 83 SER A N 1
ATOM 651 C CA . SER A 1 83 ? 12.495 5.183 27.902 1.00 92.50 83 SER A CA 1
ATOM 652 C C . SER A 1 83 ? 12.504 6.691 27.627 1.00 92.50 83 SER A C 1
ATOM 654 O O . SER A 1 83 ? 12.035 7.464 28.464 1.00 92.50 83 SER A O 1
ATOM 656 N N . ARG A 1 84 ? 12.973 7.115 26.443 1.00 93.25 84 ARG A N 1
ATOM 657 C CA . ARG A 1 84 ? 12.987 8.523 26.009 1.00 93.25 84 ARG A CA 1
ATOM 658 C C . ARG A 1 84 ? 11.571 9.090 25.968 1.00 93.25 84 ARG A C 1
ATOM 660 O O . ARG A 1 84 ? 11.309 10.148 26.534 1.00 93.25 84 ARG A O 1
ATOM 667 N N . VAL A 1 85 ? 10.662 8.353 25.338 1.00 93.94 85 VAL A N 1
ATOM 668 C CA . VAL A 1 85 ? 9.257 8.746 25.165 1.00 93.94 85 VAL A CA 1
ATOM 669 C C . VAL A 1 85 ? 8.499 8.707 26.491 1.00 93.94 85 VAL A C 1
ATOM 671 O O . VAL A 1 85 ? 7.733 9.616 26.790 1.00 93.94 85 VAL A O 1
ATOM 674 N N . THR A 1 86 ? 8.772 7.715 27.339 1.00 94.00 86 THR A N 1
ATOM 675 C CA . THR A 1 86 ? 8.194 7.619 28.689 1.00 94.00 86 THR A CA 1
ATOM 676 C C . THR A 1 86 ? 8.598 8.812 29.557 1.00 94.00 86 THR A C 1
ATOM 678 O O . THR A 1 86 ? 7.757 9.355 30.270 1.00 94.00 86 THR A O 1
ATOM 681 N N . LYS A 1 87 ? 9.863 9.253 29.470 1.00 95.44 87 LYS A N 1
ATOM 682 C CA . LYS A 1 87 ? 10.337 10.462 30.155 1.00 95.44 87 LYS A CA 1
ATOM 683 C C . LYS A 1 87 ? 9.616 11.707 29.638 1.00 95.44 87 LYS A C 1
ATOM 685 O O . LYS A 1 87 ? 9.084 12.456 30.446 1.00 95.44 87 LYS A O 1
ATOM 690 N N . MET A 1 88 ? 9.532 11.871 28.315 1.00 95.12 88 MET A N 1
ATOM 691 C CA . MET A 1 88 ? 8.816 12.989 27.691 1.00 95.12 88 MET A CA 1
ATOM 692 C C . MET A 1 88 ? 7.352 13.050 28.154 1.00 95.12 88 MET A C 1
ATOM 694 O O . MET A 1 88 ? 6.910 14.089 28.625 1.00 95.12 88 MET A O 1
ATOM 698 N N . LEU A 1 89 ? 6.629 11.925 28.158 1.00 94.94 89 LEU A N 1
ATOM 699 C CA . LEU A 1 89 ? 5.259 11.880 28.684 1.00 94.94 89 LEU A CA 1
ATOM 700 C C . LEU A 1 89 ? 5.178 12.214 30.182 1.00 94.94 89 LEU A C 1
ATOM 702 O O . LEU A 1 89 ? 4.155 12.713 30.640 1.00 94.94 89 LEU A O 1
ATOM 706 N N . GLY A 1 90 ? 6.221 11.918 30.963 1.00 95.50 90 GLY A N 1
ATOM 707 C CA . GLY A 1 90 ? 6.322 12.322 32.368 1.00 95.50 90 GLY A CA 1
ATOM 708 C C . GLY A 1 90 ? 6.465 13.837 32.539 1.00 95.50 90 GLY A C 1
ATOM 709 O O . GLY A 1 90 ? 5.780 14.424 33.378 1.00 95.50 90 GLY A O 1
ATOM 710 N N . ASP A 1 91 ? 7.289 14.472 31.707 1.00 95.06 91 ASP A N 1
ATOM 711 C CA . ASP A 1 91 ? 7.481 15.927 31.695 1.00 95.06 91 ASP A CA 1
ATOM 712 C C . ASP A 1 91 ? 6.191 16.650 31.237 1.00 95.06 91 ASP A C 1
ATOM 714 O O . ASP A 1 91 ? 5.752 17.633 31.847 1.00 95.06 91 ASP A O 1
ATOM 718 N N . GLU A 1 92 ? 5.508 16.102 30.227 1.00 93.69 92 GLU A N 1
ATOM 719 C CA . GLU A 1 92 ? 4.207 16.583 29.740 1.00 93.69 92 GLU A CA 1
ATOM 720 C C . GLU A 1 92 ? 3.096 16.418 30.782 1.00 93.69 92 GLU A C 1
ATOM 722 O O . GLU A 1 92 ? 2.267 17.311 30.960 1.00 93.69 92 GLU A O 1
ATOM 727 N N . PHE A 1 93 ? 3.106 15.323 31.548 1.00 95.25 93 PHE A N 1
ATOM 728 C CA . PHE A 1 93 ? 2.186 15.132 32.671 1.00 95.25 93 PHE A CA 1
ATOM 729 C C . PHE A 1 93 ? 2.369 16.214 33.747 1.00 95.25 93 PHE A C 1
ATOM 731 O O . PHE A 1 93 ? 1.390 16.779 34.245 1.00 95.25 93 PHE A O 1
ATOM 738 N N . GLY A 1 94 ? 3.623 16.543 34.081 1.00 94.88 94 GLY A N 1
ATOM 739 C CA . GLY A 1 94 ? 3.950 17.623 35.013 1.00 94.88 94 GLY A CA 1
ATOM 740 C C . GLY A 1 94 ? 3.461 18.983 34.512 1.00 94.88 94 GLY A C 1
ATOM 741 O O . GLY A 1 94 ? 2.828 19.734 35.257 1.00 94.88 94 GLY A O 1
ATOM 742 N N . THR A 1 95 ? 3.662 19.268 33.227 1.00 93.00 95 THR A N 1
ATOM 743 C CA . THR A 1 95 ? 3.240 20.528 32.596 1.00 93.00 95 THR A CA 1
ATOM 744 C C . THR A 1 95 ? 1.715 20.647 32.522 1.00 93.00 95 THR A C 1
ATOM 746 O O . THR A 1 95 ? 1.151 21.686 32.877 1.00 93.00 95 THR A O 1
ATOM 749 N N . ALA A 1 96 ? 1.025 19.560 32.166 1.00 92.38 96 ALA A N 1
ATOM 750 C CA . ALA A 1 96 ? -0.433 19.493 32.098 1.00 92.38 96 ALA A CA 1
ATOM 751 C C . ALA A 1 96 ? -1.117 19.733 33.457 1.00 92.38 96 ALA A C 1
ATOM 753 O O . ALA A 1 96 ? -2.252 20.213 33.505 1.00 92.38 96 ALA A O 1
ATOM 754 N N . SER A 1 97 ? -0.436 19.469 34.578 1.00 93.88 97 SER A N 1
ATOM 755 C CA . SER A 1 97 ? -0.977 19.732 35.921 1.00 93.88 97 SER A CA 1
ATOM 756 C C . SER A 1 97 ? -1.257 21.225 36.188 1.00 93.88 97 SER A C 1
ATOM 758 O O . SER A 1 97 ? -2.178 21.562 36.942 1.00 93.88 97 SER A O 1
ATOM 760 N N . ASN A 1 98 ? -0.544 22.117 35.488 1.00 93.62 98 ASN A N 1
ATOM 761 C CA . ASN A 1 98 ? -0.674 23.572 35.600 1.00 93.62 98 ASN A CA 1
ATOM 762 C C . ASN A 1 98 ? -1.851 24.153 34.791 1.00 93.62 98 ASN A C 1
ATOM 764 O O . ASN A 1 98 ? -2.108 25.358 34.846 1.00 93.62 98 ASN A O 1
ATOM 768 N N . ILE A 1 99 ? -2.593 23.325 34.043 1.00 91.69 99 ILE A N 1
ATOM 769 C CA . ILE A 1 99 ? -3.772 23.770 33.290 1.00 91.69 99 ILE A CA 1
ATOM 770 C C . ILE A 1 99 ? -4.846 24.286 34.264 1.00 91.69 99 ILE A C 1
ATOM 772 O O . ILE A 1 99 ? -5.280 23.586 35.180 1.00 91.69 99 ILE A O 1
ATOM 776 N N . LYS A 1 100 ? -5.312 25.523 34.038 1.00 93.44 100 LYS A N 1
ATOM 777 C CA . LYS A 1 100 ? -6.289 26.211 34.906 1.00 93.44 100 LYS A CA 1
ATOM 778 C C . LYS A 1 100 ? -7.684 25.580 34.860 1.00 93.44 100 LYS A C 1
ATOM 780 O O . LYS A 1 100 ? -8.359 25.490 35.882 1.00 93.44 100 LYS A O 1
ATOM 785 N N . SER A 1 101 ? -8.128 25.155 33.675 1.00 91.06 101 SER A N 1
ATOM 786 C CA . SER A 1 101 ? -9.435 24.512 33.506 1.00 91.06 101 SER A CA 1
ATOM 787 C C . SER A 1 101 ? -9.424 23.117 34.129 1.00 91.06 101 SER A C 1
ATOM 789 O O . SER A 1 101 ? -8.700 22.237 33.665 1.00 91.06 101 SER A O 1
ATOM 791 N N . ARG A 1 102 ? -10.249 22.903 35.165 1.00 90.12 102 ARG A N 1
ATOM 792 C CA . ARG A 1 102 ? -10.332 21.624 35.891 1.00 90.12 102 ARG A CA 1
ATOM 793 C C . ARG A 1 102 ? -10.690 20.456 34.970 1.00 90.12 102 ARG A C 1
ATOM 795 O O . ARG A 1 102 ? -10.064 19.407 35.080 1.00 90.12 102 ARG A O 1
ATOM 802 N N . VAL A 1 103 ? -11.671 20.650 34.085 1.00 89.00 103 VAL A N 1
ATOM 803 C CA . VAL A 1 103 ? -12.165 19.609 33.170 1.00 89.00 103 VAL A CA 1
ATOM 804 C C . VAL A 1 103 ? -11.085 19.250 32.149 1.00 89.00 103 VAL A C 1
ATOM 806 O O . VAL A 1 103 ? -10.691 18.092 32.074 1.00 89.00 103 VAL A O 1
ATOM 809 N N . ASN A 1 104 ? -10.513 20.246 31.457 1.00 88.44 104 ASN A N 1
ATOM 810 C CA . ASN A 1 104 ? -9.478 19.991 30.447 1.00 88.44 104 ASN A CA 1
ATOM 811 C C . ASN A 1 104 ? -8.224 19.354 31.065 1.00 88.44 104 ASN A C 1
ATOM 813 O O . ASN A 1 104 ? -7.668 18.407 30.519 1.00 88.44 104 ASN A O 1
ATOM 817 N N . ARG A 1 105 ? -7.816 19.819 32.253 1.00 91.69 105 ARG A N 1
ATOM 818 C CA . ARG A 1 105 ? -6.701 19.224 32.994 1.00 91.69 105 ARG A CA 1
ATOM 819 C C . ARG A 1 105 ? -6.934 17.739 33.272 1.00 91.69 105 ARG A C 1
ATOM 821 O O . ARG A 1 105 ? -6.035 16.934 33.059 1.00 91.69 105 ARG A O 1
ATOM 828 N N . GLN A 1 106 ? -8.122 17.366 33.745 1.00 90.50 106 GLN A N 1
ATOM 829 C CA . GLN A 1 106 ? -8.435 15.971 34.056 1.00 90.50 106 GLN A CA 1
ATOM 830 C C . GLN A 1 106 ? -8.433 15.089 32.798 1.00 90.50 106 GLN A C 1
ATOM 832 O O . GLN A 1 106 ? -7.913 13.973 32.851 1.00 90.50 106 GLN A O 1
ATOM 837 N N . SER A 1 107 ? -8.943 15.596 31.674 1.00 89.19 107 SER A N 1
ATOM 838 C CA . SER A 1 107 ? -8.936 14.877 30.395 1.00 89.19 107 SER A CA 1
ATOM 839 C C . SER A 1 107 ? -7.517 14.657 29.865 1.00 89.19 107 SER A C 1
ATOM 841 O O . SER A 1 107 ? -7.163 13.524 29.539 1.00 89.19 107 SER A O 1
ATOM 843 N N . VAL A 1 108 ? -6.668 15.694 29.868 1.00 91.25 108 VAL A N 1
ATOM 844 C CA . VAL A 1 108 ? -5.263 15.599 29.426 1.00 91.25 108 VAL A CA 1
ATOM 845 C C . VAL A 1 108 ? -4.468 14.630 30.305 1.00 91.25 108 VAL A C 1
ATOM 847 O O . VAL A 1 108 ? -3.831 13.709 29.795 1.00 91.25 108 VAL A O 1
ATOM 850 N N . LEU A 1 109 ? -4.545 14.773 31.635 1.00 93.00 109 LEU A N 1
ATOM 851 C CA . LEU A 1 109 ? -3.839 13.881 32.565 1.00 93.00 109 LEU A CA 1
ATOM 852 C C . LEU A 1 109 ? -4.304 12.424 32.415 1.00 93.00 109 LEU A C 1
ATOM 854 O O . LEU A 1 109 ? -3.491 11.499 32.483 1.00 93.00 109 LEU A O 1
ATOM 858 N N . GLY A 1 110 ? -5.601 12.210 32.178 1.00 92.06 110 GLY A N 1
ATOM 859 C CA . GLY A 1 110 ? -6.164 10.891 31.908 1.00 92.06 110 GLY A CA 1
ATOM 860 C C . GLY A 1 110 ? -5.642 10.270 30.609 1.00 92.06 110 GLY A C 1
ATOM 861 O O . GLY A 1 110 ? -5.295 9.086 30.602 1.00 92.06 110 GLY A O 1
ATOM 862 N N . ALA A 1 111 ? -5.537 11.055 29.533 1.00 92.81 111 ALA A N 1
ATOM 863 C CA . ALA A 1 111 ? -5.013 10.599 28.245 1.00 92.81 111 ALA A CA 1
ATOM 864 C C . ALA A 1 111 ? -3.520 10.235 28.325 1.00 92.81 111 ALA A C 1
ATOM 866 O O . ALA A 1 111 ? -3.133 9.156 27.867 1.00 92.81 111 ALA A O 1
ATOM 867 N N . ILE A 1 112 ? -2.703 11.069 28.986 1.00 94.19 112 ILE A N 1
ATOM 868 C CA . ILE A 1 112 ? -1.266 10.809 29.192 1.00 94.19 112 ILE A CA 1
ATOM 869 C C . ILE A 1 112 ? -1.062 9.559 30.057 1.00 94.19 112 ILE A C 1
ATOM 871 O O . ILE A 1 112 ? -0.251 8.698 29.720 1.00 94.19 112 ILE A O 1
ATOM 875 N N . THR A 1 113 ? -1.836 9.409 31.137 1.00 94.38 113 THR A N 1
ATOM 876 C CA . THR A 1 113 ? -1.763 8.220 32.005 1.00 94.38 113 THR A CA 1
ATOM 877 C C . THR A 1 113 ? -2.094 6.949 31.223 1.00 94.38 113 THR A C 1
ATOM 879 O O . THR A 1 113 ? -1.410 5.936 31.361 1.00 94.38 113 THR A O 1
ATOM 882 N N . SER A 1 114 ? -3.113 7.009 30.361 1.00 93.19 114 SER A N 1
ATOM 883 C CA . SER A 1 114 ? -3.509 5.886 29.504 1.00 93.19 114 SER A CA 1
ATOM 884 C C . SER A 1 114 ? -2.414 5.539 28.486 1.00 93.19 114 SER A C 1
ATOM 886 O O . SER A 1 114 ? -2.113 4.362 28.283 1.00 93.19 114 SER A O 1
ATOM 888 N N . ALA A 1 115 ? -1.758 6.550 27.904 1.00 93.69 115 ALA A N 1
ATOM 889 C CA . ALA A 1 115 ? -0.627 6.356 26.998 1.00 93.69 115 ALA A CA 1
ATOM 890 C C . ALA A 1 115 ? 0.575 5.708 27.705 1.00 93.69 115 ALA A C 1
ATOM 892 O O . ALA A 1 115 ? 1.127 4.723 27.218 1.00 93.69 115 ALA A O 1
ATOM 893 N N . GLN A 1 116 ? 0.938 6.195 28.895 1.00 93.25 116 GLN A N 1
ATOM 894 C CA . GLN A 1 116 ? 2.013 5.614 29.705 1.00 93.25 116 GLN A CA 1
ATOM 895 C C . GLN A 1 116 ? 1.722 4.162 30.102 1.00 93.25 116 GLN A C 1
ATOM 897 O O . GLN A 1 116 ? 2.622 3.326 30.072 1.00 93.25 116 GLN A O 1
ATOM 902 N N . GLN A 1 117 ? 0.478 3.843 30.473 1.00 93.94 117 GLN A N 1
ATOM 903 C CA . GLN A 1 117 ? 0.076 2.470 30.793 1.00 93.94 117 GLN A CA 1
ATOM 904 C C . GLN A 1 117 ? 0.223 1.538 29.589 1.00 93.94 117 GLN A C 1
ATOM 906 O O . GLN A 1 117 ? 0.701 0.418 29.753 1.00 93.94 117 GLN A O 1
ATOM 911 N N . ARG A 1 118 ? -0.131 2.005 28.387 1.00 92.69 118 ARG A N 1
ATOM 912 C CA . ARG A 1 118 ? 0.027 1.225 27.154 1.00 92.69 118 ARG A CA 1
ATOM 913 C C . ARG A 1 118 ? 1.485 1.028 26.766 1.00 92.69 118 ARG A C 1
ATOM 915 O O . ARG A 1 118 ? 1.876 -0.093 26.463 1.00 92.69 118 ARG A O 1
ATOM 922 N N . LEU A 1 119 ? 2.313 2.066 26.866 1.00 92.81 119 LEU A N 1
ATOM 923 C CA . LEU A 1 119 ? 3.744 1.965 26.562 1.00 92.81 119 LEU A CA 1
ATOM 924 C C . LEU A 1 119 ? 4.484 0.969 27.459 1.00 92.81 119 LEU A C 1
ATOM 926 O O . LEU A 1 119 ? 5.421 0.333 26.992 1.00 92.81 119 LEU A O 1
ATOM 930 N N . LYS A 1 120 ? 4.045 0.775 28.711 1.00 92.56 120 LYS A N 1
ATOM 931 C CA . LYS A 1 120 ? 4.626 -0.229 29.623 1.00 92.56 120 LYS A CA 1
ATOM 932 C C . LYS A 1 120 ? 4.473 -1.672 29.136 1.00 92.56 120 LYS A C 1
ATOM 934 O O . LYS A 1 120 ? 5.220 -2.526 29.600 1.00 92.56 120 LYS A O 1
ATOM 939 N N . LEU A 1 121 ? 3.521 -1.955 28.243 1.00 93.06 121 LEU A N 1
ATOM 940 C CA . LEU A 1 121 ? 3.362 -3.288 27.653 1.00 93.06 121 LEU A CA 1
ATOM 941 C C . LEU A 1 121 ? 4.496 -3.617 26.670 1.00 93.06 121 LEU A C 1
ATOM 943 O O . LEU A 1 121 ? 4.768 -4.788 26.415 1.00 93.06 121 LEU A O 1
ATOM 947 N N . TYR A 1 122 ? 5.175 -2.596 26.143 1.00 92.38 122 TYR A N 1
ATOM 948 C CA . TYR A 1 122 ? 6.252 -2.747 25.177 1.00 92.38 122 TYR A CA 1
ATOM 949 C C . TYR A 1 122 ? 7.613 -2.622 25.866 1.00 92.38 122 TYR A C 1
ATOM 951 O O . TYR A 1 122 ? 7.956 -1.589 26.437 1.00 92.38 122 TYR A O 1
ATOM 959 N N . ASN A 1 123 ? 8.433 -3.669 25.760 1.00 90.50 123 ASN A N 1
ATOM 960 C CA . ASN A 1 123 ? 9.816 -3.633 26.252 1.00 90.50 123 ASN A CA 1
ATOM 961 C C . ASN A 1 123 ? 10.758 -2.894 25.287 1.00 90.50 123 ASN A C 1
ATOM 963 O O . ASN A 1 123 ? 11.738 -2.281 25.707 1.00 90.50 123 ASN A O 1
ATOM 967 N N . LYS A 1 124 ? 10.478 -2.962 23.981 1.00 90.38 124 LYS A N 1
ATOM 968 C CA . LYS A 1 124 ? 11.253 -2.328 22.908 1.00 90.38 124 LYS A CA 1
ATOM 969 C C . LYS A 1 124 ? 10.310 -1.891 21.789 1.00 90.38 124 LYS A C 1
ATOM 971 O O . LYS A 1 124 ? 9.291 -2.543 21.577 1.00 90.38 124 LYS A O 1
ATOM 976 N N . VAL A 1 125 ? 10.654 -0.808 21.085 1.00 90.06 125 VAL A N 1
ATOM 977 C CA . VAL A 1 125 ? 9.910 -0.393 19.889 1.00 90.06 125 VAL A CA 1
ATOM 978 C C . VAL A 1 125 ? 10.011 -1.513 18.836 1.00 90.06 125 VAL A C 1
ATOM 980 O O . VAL A 1 125 ? 11.133 -1.966 18.565 1.00 90.06 125 VAL A O 1
ATOM 983 N N . PRO A 1 126 ? 8.882 -1.981 18.274 1.00 91.75 126 PRO A N 1
ATOM 984 C CA . PRO A 1 126 ? 8.852 -2.958 17.188 1.00 91.75 126 PRO A CA 1
ATOM 985 C C . PRO A 1 126 ? 9.667 -2.518 15.953 1.00 91.75 126 PRO A C 1
ATOM 987 O O . PRO A 1 126 ? 9.981 -1.330 15.804 1.00 91.75 126 PRO A O 1
ATOM 990 N N . PRO A 1 127 ? 10.056 -3.453 15.064 1.00 88.06 127 PRO A N 1
ATOM 991 C CA . PRO A 1 127 ? 10.944 -3.168 13.936 1.00 88.06 127 PRO A CA 1
ATOM 992 C C . PRO A 1 127 ? 10.369 -2.180 12.915 1.00 88.06 127 PRO A C 1
ATOM 994 O O . PRO A 1 127 ? 11.162 -1.507 12.258 1.00 88.06 127 PRO A O 1
ATOM 997 N N . ASN A 1 128 ? 9.043 -2.048 12.808 1.00 88.00 128 ASN A N 1
ATOM 998 C CA . ASN A 1 128 ? 8.404 -1.074 11.917 1.00 88.00 128 ASN A CA 1
ATOM 999 C C . ASN A 1 128 ? 8.015 0.242 12.625 1.00 88.00 128 ASN A C 1
ATOM 1001 O O . ASN A 1 128 ? 7.475 1.157 12.007 1.00 88.00 128 ASN A O 1
ATOM 1005 N N . GLY A 1 129 ? 8.333 0.384 13.911 1.00 90.94 129 GLY A N 1
ATOM 1006 C CA . GLY A 1 129 ? 7.895 1.514 14.727 1.00 90.94 129 GLY A CA 1
ATOM 1007 C C . GLY A 1 129 ? 6.632 1.192 15.523 1.00 90.94 129 GLY A C 1
ATOM 1008 O O . GLY A 1 129 ? 6.159 0.058 15.550 1.00 90.94 129 GLY A O 1
ATOM 1009 N N . LEU A 1 130 ? 6.107 2.190 16.228 1.00 92.69 130 LEU A N 1
ATOM 1010 C CA . LEU A 1 130 ? 4.926 2.034 17.077 1.00 92.69 130 LEU A CA 1
ATOM 1011 C C . LEU A 1 130 ? 4.064 3.288 17.008 1.00 92.69 130 LEU A C 1
ATOM 1013 O O . LEU A 1 130 ? 4.557 4.403 17.187 1.00 92.69 130 LEU A O 1
ATOM 1017 N N . VAL A 1 131 ? 2.773 3.084 16.764 1.00 93.44 131 VAL A N 1
ATOM 1018 C CA . VAL A 1 131 ? 1.772 4.144 16.694 1.00 93.44 131 VAL A CA 1
ATOM 1019 C C . VAL A 1 131 ? 0.806 3.970 17.854 1.00 93.44 131 VAL A C 1
ATOM 1021 O O . VAL A 1 131 ? 0.294 2.877 18.097 1.00 93.44 131 VAL A O 1
ATOM 1024 N N . LEU A 1 132 ? 0.579 5.056 18.586 1.00 93.94 132 LEU A N 1
ATOM 1025 C CA . LEU A 1 132 ? -0.283 5.096 19.752 1.00 93.94 132 LEU A CA 1
ATOM 1026 C C . LEU A 1 132 ? -1.219 6.301 19.654 1.00 93.94 132 LEU A C 1
ATOM 1028 O O . LEU A 1 132 ? -0.783 7.453 19.672 1.00 93.94 132 LEU A O 1
ATOM 1032 N N . TYR A 1 133 ? -2.514 6.014 19.617 1.00 94.88 133 TYR A N 1
ATOM 1033 C CA . TYR A 1 133 ? -3.573 7.008 19.711 1.00 94.88 133 TYR A CA 1
ATOM 1034 C C . TYR A 1 133 ? -4.307 6.834 21.034 1.00 94.88 133 TYR A C 1
ATOM 1036 O O . TYR A 1 133 ? -4.871 5.771 21.308 1.00 94.88 133 TYR A O 1
ATOM 1044 N N . THR A 1 134 ? -4.307 7.872 21.869 1.00 93.19 134 THR A N 1
ATOM 1045 C CA . THR A 1 134 ? -5.070 7.875 23.121 1.00 93.19 134 THR A CA 1
ATOM 1046 C C . THR A 1 134 ? -5.908 9.131 23.247 1.00 93.19 134 THR A C 1
ATOM 1048 O O . THR A 1 134 ? -5.473 10.222 22.899 1.00 93.19 134 THR A O 1
ATOM 1051 N N . GLY A 1 135 ? -7.125 9.000 23.758 1.00 91.56 135 GLY A N 1
ATOM 1052 C CA . GLY A 1 135 ? -7.966 10.163 24.002 1.00 91.56 135 GLY A CA 1
ATOM 1053 C C . GLY A 1 135 ? -9.362 9.814 24.478 1.00 91.56 135 GLY A C 1
ATOM 1054 O O . GLY A 1 135 ? -9.744 8.646 24.580 1.00 91.56 135 GLY A O 1
ATOM 1055 N N . THR A 1 136 ? -10.124 10.848 24.801 1.00 89.88 136 THR A N 1
ATOM 1056 C CA . THR A 1 136 ? -11.543 10.750 25.149 1.00 89.88 136 THR A CA 1
ATOM 1057 C C . THR A 1 136 ? -12.374 11.246 23.980 1.00 89.88 136 THR A C 1
ATOM 1059 O O . THR A 1 136 ? -12.352 12.436 23.671 1.00 89.88 136 THR A O 1
ATOM 1062 N N . ILE A 1 137 ? -13.106 10.334 23.343 1.00 89.88 137 ILE A N 1
ATOM 1063 C CA . ILE A 1 137 ? -14.017 10.655 22.243 1.00 89.88 137 ILE A CA 1
ATOM 1064 C C . ILE A 1 137 ? -15.447 10.707 22.767 1.00 89.88 137 ILE A C 1
ATOM 1066 O O . ILE A 1 137 ? -15.808 9.971 23.690 1.00 89.88 137 ILE A O 1
ATOM 1070 N N . VAL A 1 138 ? -16.268 11.561 22.169 1.00 86.25 138 VAL A N 1
ATOM 1071 C CA . VAL A 1 138 ? -17.711 11.565 22.413 1.00 86.25 138 VAL A CA 1
ATOM 1072 C C . VAL A 1 138 ? -18.344 10.638 21.382 1.00 86.25 138 VAL A C 1
ATOM 1074 O O . VAL A 1 138 ? -18.192 10.857 20.185 1.00 86.25 138 VAL A O 1
ATOM 1077 N N . THR A 1 139 ? -18.990 9.569 21.840 1.00 83.81 139 THR A N 1
ATOM 1078 C CA . THR A 1 139 ? -19.808 8.702 20.970 1.00 83.81 139 THR A CA 1
ATOM 1079 C C . THR A 1 139 ? -21.141 9.369 20.627 1.00 83.81 139 THR A C 1
ATOM 1081 O O . THR A 1 139 ? -21.574 10.261 21.353 1.00 83.81 139 THR A O 1
ATOM 1084 N N . ASP A 1 140 ? -21.813 8.907 19.569 1.00 78.81 140 ASP A N 1
ATOM 1085 C CA . ASP A 1 140 ? -23.100 9.458 19.100 1.00 78.81 140 ASP A CA 1
ATOM 1086 C C . ASP A 1 140 ? -24.192 9.471 20.188 1.00 78.81 140 ASP A C 1
ATOM 1088 O O . ASP A 1 140 ? -25.041 10.358 20.211 1.00 78.81 140 ASP A O 1
ATOM 1092 N N . ASP A 1 141 ? -24.100 8.569 21.172 1.00 78.50 141 ASP A N 1
ATOM 1093 C CA . ASP A 1 141 ? -24.965 8.522 22.361 1.00 78.50 141 ASP A CA 1
ATOM 1094 C C . ASP A 1 141 ? -24.701 9.655 23.381 1.00 78.50 141 ASP A C 1
ATOM 1096 O O . ASP A 1 141 ? -25.232 9.640 24.494 1.00 78.50 141 ASP A O 1
ATOM 1100 N N . GLY A 1 142 ? -23.801 10.594 23.074 1.00 79.44 142 GLY A N 1
ATOM 1101 C CA . GLY A 1 142 ? -23.374 11.676 23.967 1.00 79.44 142 GLY A CA 1
ATOM 1102 C C . GLY A 1 142 ? -22.526 11.219 25.160 1.00 79.44 142 GLY A C 1
ATOM 1103 O O . GLY A 1 142 ? -22.167 12.032 26.012 1.00 79.44 142 GLY A O 1
ATOM 1104 N N . LYS A 1 143 ? -22.189 9.926 25.243 1.00 85.88 143 LYS A N 1
ATOM 1105 C CA . LYS A 1 143 ? -21.320 9.362 26.286 1.00 85.88 143 LYS A CA 1
ATOM 1106 C C . LYS A 1 143 ? -19.847 9.563 25.936 1.00 85.88 143 LYS A C 1
ATOM 1108 O O . LYS A 1 143 ? -19.445 9.415 24.782 1.00 85.88 143 LYS A O 1
ATOM 1113 N N . GLU A 1 144 ? -19.033 9.849 26.948 1.00 83.94 144 GLU A N 1
ATOM 1114 C CA . GLU A 1 144 ? -17.577 9.923 26.813 1.00 83.94 144 GLU A CA 1
ATOM 1115 C C . GLU A 1 144 ? -16.965 8.519 26.868 1.00 83.94 144 GLU A C 1
ATOM 1117 O O . GLU A 1 144 ? -17.113 7.793 27.855 1.00 83.94 144 GLU A O 1
ATOM 1122 N N . LYS A 1 145 ? -16.233 8.140 25.819 1.00 86.50 145 LYS A N 1
ATOM 1123 C CA . LYS A 1 145 ? -15.507 6.872 25.733 1.00 86.50 145 LYS A CA 1
ATOM 1124 C C . LYS A 1 145 ? -14.008 7.139 25.669 1.00 86.50 145 LYS A C 1
ATOM 1126 O O . LYS A 1 145 ? -13.519 7.864 24.806 1.00 86.50 145 LYS A O 1
ATOM 1131 N N . LYS A 1 146 ? -13.256 6.517 26.579 1.00 87.62 146 LYS A N 1
ATOM 1132 C CA . LYS A 1 146 ? -11.789 6.493 26.520 1.00 87.62 146 LYS A CA 1
ATOM 1133 C C . LYS A 1 146 ? -11.359 5.489 25.458 1.00 87.62 146 LYS A C 1
ATOM 1135 O O . LYS A 1 146 ? -11.727 4.319 25.535 1.00 87.62 146 LYS A O 1
ATOM 1140 N N . VAL A 1 147 ? -10.588 5.950 24.484 1.00 89.19 147 VAL A N 1
ATOM 1141 C CA . VAL A 1 147 ? -10.048 5.137 23.396 1.00 89.19 147 VAL A CA 1
ATOM 1142 C C . VAL A 1 147 ? -8.536 5.112 23.521 1.00 89.19 147 VAL A C 1
ATOM 1144 O O . VAL A 1 147 ? -7.890 6.149 23.662 1.00 89.19 147 VAL A O 1
ATOM 1147 N N . THR A 1 148 ? -7.982 3.906 23.489 1.00 90.94 148 THR A N 1
ATOM 1148 C CA . THR A 1 148 ? -6.543 3.655 23.438 1.00 90.94 148 THR A CA 1
ATOM 1149 C C . THR A 1 148 ? -6.303 2.615 22.362 1.00 90.94 148 THR A C 1
ATOM 1151 O O . THR A 1 148 ? -6.755 1.479 22.509 1.00 90.94 148 THR A O 1
ATOM 1154 N N . ILE A 1 149 ? -5.639 3.015 21.287 1.00 92.25 149 ILE A N 1
ATOM 1155 C CA . ILE A 1 149 ? -5.333 2.159 20.147 1.00 92.25 149 ILE A CA 1
ATOM 1156 C C . ILE A 1 149 ? -3.821 2.170 19.975 1.00 92.25 149 ILE A C 1
ATOM 1158 O O . ILE A 1 149 ? -3.223 3.226 19.767 1.00 92.25 149 ILE A O 1
ATOM 1162 N N . ASP A 1 150 ? -3.219 0.993 20.077 1.00 92.00 150 ASP A N 1
ATOM 1163 C CA . ASP A 1 150 ? -1.806 0.753 19.834 1.00 92.00 150 ASP A CA 1
ATOM 1164 C C . ASP A 1 150 ? -1.648 -0.313 18.752 1.00 92.00 150 ASP A C 1
ATOM 1166 O O . ASP A 1 150 ? -2.292 -1.359 18.807 1.00 92.00 150 ASP A O 1
ATOM 1170 N N . PHE A 1 151 ? -0.827 -0.029 17.742 1.00 91.19 151 PHE A N 1
ATOM 1171 C CA . PHE A 1 151 ? -0.502 -1.002 16.704 1.00 91.19 151 PHE A CA 1
ATOM 1172 C C . PHE A 1 151 ? 0.874 -0.738 16.089 1.00 91.19 151 PHE A C 1
ATOM 1174 O O . PHE A 1 151 ? 1.387 0.386 16.088 1.00 91.19 151 PHE A O 1
ATOM 1181 N N . GLU A 1 152 ? 1.467 -1.801 15.551 1.00 89.75 152 GLU A N 1
ATOM 1182 C CA . GLU A 1 152 ? 2.658 -1.723 14.712 1.00 89.75 152 GLU A CA 1
ATOM 1183 C C . GLU A 1 152 ? 2.228 -1.485 13.252 1.00 89.75 152 GLU A C 1
ATOM 1185 O O . GLU A 1 152 ? 1.400 -2.238 12.730 1.00 89.75 152 GLU A O 1
ATOM 1190 N N . PRO A 1 153 ? 2.744 -0.446 12.575 1.00 86.75 153 PRO A N 1
ATOM 1191 C CA . PRO A 1 153 ? 2.472 -0.235 11.160 1.00 86.75 153 PRO A CA 1
ATOM 1192 C C . PRO A 1 153 ? 3.142 -1.326 10.307 1.00 86.75 153 PRO A C 1
ATOM 1194 O O . PRO A 1 153 ? 4.196 -1.861 10.639 1.00 86.75 153 PRO A O 1
ATOM 1197 N N . PHE A 1 154 ? 2.562 -1.621 9.146 1.00 83.12 154 PHE A N 1
ATOM 1198 C CA . PHE A 1 154 ? 3.095 -2.605 8.191 1.00 83.12 154 PHE A CA 1
ATOM 1199 C C . PHE A 1 154 ? 4.410 -2.170 7.513 1.00 83.12 154 PHE A C 1
ATOM 1201 O O . PHE A 1 154 ? 5.094 -2.988 6.896 1.00 83.12 154 PHE A O 1
ATOM 1208 N N . ARG A 1 155 ? 4.768 -0.883 7.613 1.00 81.31 155 ARG A N 1
ATOM 1209 C CA . ARG A 1 155 ? 6.014 -0.307 7.092 1.00 81.31 155 ARG A CA 1
ATOM 1210 C C . ARG A 1 155 ? 6.724 0.532 8.153 1.00 81.31 155 ARG A C 1
ATOM 1212 O O . ARG A 1 155 ? 6.050 1.175 8.957 1.00 81.31 155 ARG A O 1
ATOM 1219 N N . PRO A 1 156 ? 8.069 0.569 8.124 1.00 84.00 156 PRO A N 1
ATOM 1220 C CA . PRO A 1 156 ? 8.855 1.395 9.026 1.00 84.00 156 PRO A CA 1
ATOM 1221 C C . PRO A 1 156 ? 8.589 2.888 8.811 1.00 84.00 156 PRO A C 1
ATOM 1223 O O . PRO A 1 156 ? 8.778 3.405 7.711 1.00 84.00 156 PRO A O 1
ATOM 1226 N N . ILE A 1 157 ? 8.196 3.584 9.878 1.00 84.56 157 ILE A N 1
ATOM 1227 C CA . ILE A 1 157 ? 7.944 5.033 9.863 1.00 84.56 157 ILE A CA 1
ATOM 1228 C C . ILE A 1 157 ? 9.197 5.785 10.305 1.00 84.56 157 ILE A C 1
ATOM 1230 O O . ILE A 1 157 ? 9.681 5.561 11.404 1.00 84.56 157 ILE A O 1
ATOM 1234 N N . ASN A 1 158 ? 9.699 6.733 9.512 1.00 82.38 158 ASN A N 1
ATOM 1235 C CA . ASN A 1 158 ? 10.852 7.556 9.918 1.00 82.38 158 ASN A CA 1
ATOM 1236 C C . ASN A 1 158 ? 10.465 8.816 10.717 1.00 82.38 158 ASN A C 1
ATOM 1238 O O . ASN A 1 158 ? 11.331 9.472 11.296 1.00 82.38 158 ASN A O 1
ATOM 1242 N N . ALA A 1 159 ? 9.179 9.162 10.760 1.00 83.69 159 ALA A N 1
ATOM 1243 C CA . ALA A 1 159 ? 8.664 10.305 11.501 1.00 83.69 159 ALA A CA 1
ATOM 1244 C C . ALA A 1 159 ? 8.508 10.000 13.003 1.00 83.69 159 ALA A C 1
ATOM 1246 O O . ALA A 1 159 ? 7.975 8.964 13.394 1.00 83.69 159 ALA A O 1
ATOM 1247 N N . SER A 1 160 ? 8.928 10.944 13.847 1.00 89.19 160 SER A N 1
ATOM 1248 C CA . SER A 1 160 ? 8.582 10.986 15.271 1.00 89.19 160 SER A CA 1
ATOM 1249 C C . SER A 1 160 ? 7.558 12.100 15.465 1.00 89.19 160 SER A C 1
ATOM 1251 O O . SER A 1 160 ? 7.857 13.253 15.164 1.00 89.19 160 SER A O 1
ATOM 1253 N N . LEU A 1 161 ? 6.375 11.771 15.982 1.00 91.50 161 LEU A N 1
ATOM 1254 C CA . LEU A 1 161 ? 5.291 12.734 16.200 1.00 91.50 161 LEU A CA 1
ATOM 1255 C C . LEU A 1 161 ? 4.775 12.614 17.633 1.00 91.50 161 LEU A C 1
ATOM 1257 O O . LEU A 1 161 ? 4.515 11.510 18.101 1.00 91.50 161 LEU A O 1
ATOM 1261 N N . TYR A 1 162 ? 4.605 13.743 18.311 1.00 93.94 162 TYR A N 1
ATOM 1262 C CA . TYR A 1 162 ? 3.836 13.839 19.547 1.00 93.94 162 TYR A CA 1
ATOM 1263 C C . TYR A 1 162 ? 3.011 15.120 19.487 1.00 93.94 162 TYR A C 1
ATOM 1265 O O . TYR A 1 162 ? 3.576 16.212 19.451 1.00 93.94 162 TYR A O 1
ATOM 1273 N N . LEU A 1 163 ? 1.688 14.979 19.422 1.00 92.19 163 LEU A N 1
ATOM 1274 C CA . LEU A 1 163 ? 0.751 16.099 19.373 1.00 92.19 163 LEU A CA 1
ATOM 1275 C C . LEU A 1 163 ? -0.459 15.823 20.263 1.00 92.19 163 LEU A C 1
ATOM 1277 O O . LEU A 1 163 ? -1.003 14.717 20.247 1.00 92.19 163 LEU A O 1
ATOM 1281 N N . CYS A 1 164 ? -0.879 16.855 20.994 1.00 91.06 164 CYS A N 1
ATOM 1282 C CA . CYS A 1 164 ? -2.096 16.881 21.797 1.00 91.06 164 CYS A CA 1
ATOM 1283 C C . CYS A 1 164 ? -3.062 17.903 21.188 1.00 91.06 164 CYS A C 1
ATOM 1285 O O . CYS A 1 164 ? -2.834 19.105 21.316 1.00 91.06 164 CYS A O 1
ATOM 1287 N N . ASP A 1 165 ? -4.130 17.444 20.541 1.00 90.81 165 ASP A N 1
ATOM 1288 C CA . ASP A 1 165 ? -5.134 18.311 19.909 1.00 90.81 165 ASP A CA 1
ATOM 1289 C C . ASP A 1 165 ? -6.561 17.814 20.224 1.00 90.81 165 ASP A C 1
ATOM 1291 O O . ASP A 1 165 ? -6.771 16.967 21.098 1.00 90.81 165 ASP A O 1
ATOM 1295 N N . ASN A 1 166 ? -7.571 18.377 19.565 1.00 89.69 166 ASN A N 1
ATOM 1296 C CA . ASN A 1 166 ? -8.966 17.930 19.605 1.00 89.69 166 ASN A CA 1
ATOM 1297 C C . ASN A 1 166 ? -9.296 16.817 18.594 1.00 89.69 166 ASN A C 1
ATOM 1299 O O . ASN A 1 166 ? -10.388 16.243 18.638 1.00 89.69 166 ASN A O 1
ATOM 1303 N N . LYS A 1 167 ? -8.354 16.500 17.705 1.00 90.50 167 LYS A N 1
ATOM 1304 C CA . LYS A 1 167 ? -8.440 15.470 16.667 1.00 90.50 167 LYS A CA 1
ATOM 1305 C C . LYS A 1 167 ? -7.181 14.606 16.673 1.00 90.50 167 LYS A C 1
ATOM 1307 O O . LYS A 1 167 ? -6.133 15.027 17.161 1.00 90.50 167 LYS A O 1
ATOM 1312 N N . PHE A 1 168 ? -7.272 13.407 16.109 1.00 93.25 168 PHE A N 1
ATOM 1313 C CA . PHE A 1 168 ? -6.089 12.589 15.861 1.00 93.25 168 PHE A CA 1
ATOM 1314 C C . PHE A 1 168 ? -5.371 13.033 14.583 1.00 93.25 168 PHE A C 1
ATOM 1316 O O . PHE A 1 168 ? -6.006 13.325 13.571 1.00 93.25 168 PHE A O 1
ATOM 1323 N N . HIS A 1 169 ? -4.040 13.067 14.629 1.00 90.94 169 HIS A N 1
ATOM 1324 C CA . HIS A 1 169 ? -3.204 13.348 13.466 1.00 90.94 169 HIS A CA 1
ATOM 1325 C C . HIS A 1 169 ? -2.800 12.034 12.792 1.00 90.94 169 HIS A C 1
ATOM 1327 O O . HIS A 1 169 ? -2.019 11.250 13.336 1.00 90.94 169 HIS A O 1
ATOM 1333 N N . THR A 1 170 ? -3.344 11.798 11.601 1.00 90.00 170 THR A N 1
ATOM 1334 C CA . THR A 1 170 ? -3.141 10.592 10.774 1.00 90.00 170 THR A CA 1
ATOM 1335 C C . THR A 1 170 ? -2.282 10.855 9.536 1.00 90.00 170 THR A C 1
ATOM 1337 O O . THR A 1 170 ? -2.042 9.943 8.753 1.00 90.00 170 THR A O 1
ATOM 1340 N N . GLU A 1 171 ? -1.762 12.075 9.367 1.00 87.56 171 GLU A N 1
ATOM 1341 C CA . GLU A 1 171 ? -0.994 12.504 8.185 1.00 87.56 171 GLU A CA 1
ATOM 1342 C C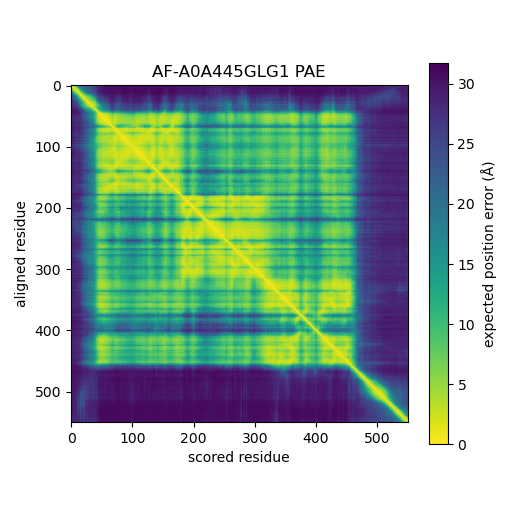 . GLU A 1 171 ? 0.188 11.570 7.883 1.00 87.56 171 GLU A C 1
ATOM 1344 O O . GLU A 1 171 ? 0.325 11.085 6.763 1.00 87.56 171 GLU A O 1
ATOM 1349 N N . ALA A 1 172 ? 0.970 11.219 8.907 1.00 84.44 172 ALA A N 1
ATOM 1350 C CA . ALA A 1 172 ? 2.105 10.306 8.770 1.00 84.44 172 ALA A CA 1
ATOM 1351 C C . ALA A 1 172 ? 1.698 8.862 8.415 1.00 84.44 172 ALA A C 1
ATOM 1353 O O . ALA A 1 172 ? 2.505 8.119 7.869 1.00 84.44 172 ALA A O 1
ATOM 1354 N N . LEU A 1 173 ? 0.465 8.443 8.723 1.00 85.00 173 LEU A N 1
ATOM 1355 C CA . LEU A 1 173 ? -0.051 7.135 8.310 1.00 85.00 173 LEU A CA 1
ATOM 1356 C C . LEU A 1 173 ? -0.570 7.154 6.872 1.00 85.00 173 LEU A C 1
ATOM 1358 O O . LEU A 1 173 ? -0.434 6.155 6.170 1.00 85.00 173 LEU A O 1
ATOM 1362 N N . ASN A 1 174 ? -1.145 8.275 6.430 1.00 84.19 174 ASN A N 1
ATOM 1363 C CA . ASN A 1 174 ? -1.627 8.435 5.059 1.00 84.19 174 ASN A CA 1
ATOM 1364 C C . ASN A 1 174 ? -0.479 8.354 4.043 1.00 84.19 174 ASN A C 1
ATOM 1366 O O . ASN A 1 174 ? -0.654 7.736 2.997 1.00 84.19 174 ASN A O 1
ATOM 1370 N N . GLU A 1 175 ? 0.706 8.865 4.385 1.00 80.25 175 GLU A N 1
ATOM 1371 C CA . GLU A 1 175 ? 1.919 8.703 3.568 1.00 80.25 175 GLU A CA 1
ATOM 1372 C C . GLU A 1 175 ? 2.293 7.221 3.377 1.00 80.25 175 GLU A C 1
ATOM 1374 O O . GLU A 1 175 ? 2.634 6.795 2.279 1.00 80.25 175 GLU A O 1
ATOM 1379 N N . LEU A 1 176 ? 2.147 6.389 4.415 1.00 78.19 176 LEU A N 1
ATOM 1380 C CA . LEU A 1 176 ? 2.431 4.949 4.317 1.00 78.19 176 LEU A CA 1
ATOM 1381 C C . LEU A 1 176 ? 1.410 4.206 3.458 1.00 78.19 176 LEU A C 1
ATOM 1383 O O . LEU A 1 176 ? 1.713 3.143 2.920 1.00 78.19 176 LEU A O 1
ATOM 1387 N N . LEU A 1 177 ? 0.184 4.724 3.372 1.00 75.31 177 LEU A N 1
ATOM 1388 C CA . LEU A 1 177 ? -0.868 4.145 2.545 1.00 75.31 177 LEU A CA 1
ATOM 1389 C C . LEU A 1 177 ? -0.684 4.438 1.056 1.00 75.31 177 LEU A C 1
ATOM 1391 O O . LEU A 1 177 ? -1.353 3.787 0.242 1.00 75.31 177 LEU A O 1
ATOM 1395 N N . GLU A 1 178 ? 0.201 5.369 0.685 1.00 71.88 178 GLU A N 1
ATOM 1396 C CA . GLU A 1 178 ? 0.590 5.527 -0.709 1.00 71.88 178 GLU A CA 1
ATOM 1397 C C . GLU A 1 178 ? 1.208 4.217 -1.228 1.00 71.88 178 GLU A C 1
ATOM 1399 O O . GLU A 1 178 ? 1.931 3.475 -0.548 1.00 71.88 178 GLU A O 1
ATOM 1404 N N . SER A 1 179 ? 0.793 3.849 -2.438 1.00 62.38 179 SER A N 1
ATOM 1405 C CA . SER A 1 179 ? 1.076 2.541 -3.012 1.00 62.38 179 SER A CA 1
ATOM 1406 C C . SER A 1 179 ? 2.532 2.418 -3.447 1.00 62.38 179 SER A C 1
ATOM 1408 O O . SER A 1 179 ? 2.936 3.047 -4.422 1.00 62.38 179 SER A O 1
ATOM 1410 N N . ASP A 1 180 ? 3.268 1.518 -2.793 1.00 62.50 180 ASP A N 1
ATOM 1411 C CA . ASP A 1 180 ? 4.635 1.108 -3.149 1.00 62.50 180 ASP A CA 1
ATOM 1412 C C . ASP A 1 180 ? 4.653 0.072 -4.281 1.00 62.50 180 ASP A C 1
ATOM 1414 O O . ASP A 1 180 ? 5.468 -0.856 -4.282 1.00 62.50 180 ASP A O 1
ATOM 1418 N N . ASP A 1 181 ? 3.733 0.169 -5.239 1.00 76.31 181 ASP A N 1
ATOM 1419 C CA . ASP A 1 181 ? 3.838 -0.668 -6.427 1.00 76.31 181 ASP A CA 1
ATOM 1420 C C . ASP A 1 181 ? 5.106 -0.239 -7.169 1.00 76.31 181 ASP A C 1
ATOM 1422 O O . ASP A 1 181 ? 5.174 0.838 -7.762 1.00 76.31 181 ASP A O 1
ATOM 1426 N N . LYS A 1 182 ? 6.150 -1.064 -7.057 1.00 86.00 182 LYS A N 1
ATOM 1427 C CA . LYS A 1 182 ? 7.439 -0.812 -7.693 1.00 86.00 182 LYS A CA 1
ATOM 1428 C C . LYS A 1 182 ? 7.340 -1.185 -9.158 1.00 86.00 182 LYS A C 1
ATOM 1430 O O . LYS A 1 182 ? 7.270 -2.366 -9.497 1.00 86.00 182 LYS A O 1
ATOM 1435 N N . PHE A 1 183 ? 7.394 -0.186 -10.021 1.00 91.12 183 PHE A N 1
ATOM 1436 C CA . PHE A 1 183 ? 7.432 -0.372 -11.462 1.00 91.12 183 PHE A CA 1
ATOM 1437 C C . PHE A 1 183 ? 8.861 -0.276 -11.970 1.00 91.12 183 PHE A C 1
ATOM 1439 O O . PHE A 1 183 ? 9.602 0.639 -11.615 1.00 91.12 183 PHE A O 1
ATOM 1446 N N . GLY A 1 184 ? 9.257 -1.231 -12.804 1.00 93.25 184 GLY A N 1
ATOM 1447 C CA . GLY A 1 184 ? 10.537 -1.204 -13.493 1.00 93.25 184 GLY A CA 1
ATOM 1448 C C . GLY A 1 184 ? 10.430 -0.442 -14.808 1.00 93.25 184 GLY A C 1
ATOM 1449 O O . GLY A 1 184 ? 9.458 -0.595 -15.543 1.00 93.25 184 GLY A O 1
ATOM 1450 N N . PHE A 1 185 ? 11.456 0.331 -15.135 1.00 94.94 185 PHE A N 1
ATOM 1451 C CA . PHE A 1 185 ? 11.589 1.019 -16.411 1.00 94.94 185 PHE A CA 1
ATOM 1452 C C . PHE A 1 185 ? 12.907 0.647 -17.074 1.00 94.94 185 PHE A C 1
ATOM 1454 O O . PHE A 1 185 ? 13.979 0.878 -16.514 1.00 94.94 185 PHE A O 1
ATOM 1461 N N . ILE A 1 186 ? 12.822 0.137 -18.299 1.00 94.88 186 ILE A N 1
ATOM 1462 C CA . ILE A 1 186 ? 13.983 -0.083 -19.160 1.00 94.88 186 ILE A CA 1
ATOM 1463 C C . ILE A 1 186 ? 13.897 0.928 -20.288 1.00 94.88 186 ILE A C 1
ATOM 1465 O O . ILE A 1 186 ? 13.043 0.805 -21.159 1.00 94.88 186 ILE A O 1
ATOM 1469 N N . VAL A 1 187 ? 14.775 1.926 -20.273 1.00 94.94 187 VAL A N 1
ATOM 1470 C CA . VAL A 1 187 ? 14.871 2.921 -21.343 1.00 94.94 187 VAL A CA 1
ATOM 1471 C C . VAL A 1 187 ? 16.013 2.517 -22.265 1.00 94.94 187 VAL A C 1
ATOM 1473 O O . VAL A 1 187 ? 17.177 2.575 -21.867 1.00 94.94 187 VAL A O 1
ATOM 1476 N N . MET A 1 188 ? 15.689 2.104 -23.487 1.00 92.69 188 MET A N 1
ATOM 1477 C CA . MET A 1 188 ? 16.649 1.731 -24.521 1.00 92.69 188 MET A CA 1
ATOM 1478 C C . MET A 1 188 ? 16.857 2.854 -25.532 1.00 92.69 188 MET A C 1
ATOM 1480 O O . MET A 1 188 ? 15.906 3.397 -26.092 1.00 92.69 188 MET A O 1
ATOM 1484 N N . ASP A 1 189 ? 18.118 3.158 -25.812 1.00 91.31 189 ASP A N 1
ATOM 1485 C CA . ASP A 1 189 ? 18.523 4.100 -26.848 1.00 91.31 189 ASP A CA 1
ATOM 1486 C C . ASP A 1 189 ? 19.725 3.543 -27.627 1.00 91.31 189 ASP A C 1
ATOM 1488 O O . ASP A 1 189 ? 20.458 2.678 -27.153 1.00 91.31 189 ASP A O 1
ATOM 1492 N N . GLY A 1 190 ? 19.978 4.053 -28.831 1.00 87.88 190 GLY A N 1
ATOM 1493 C CA . GLY A 1 190 ? 21.119 3.632 -29.648 1.00 87.88 190 GLY A CA 1
ATOM 1494 C C . GLY A 1 190 ? 22.486 3.916 -29.011 1.00 87.88 190 GLY A C 1
ATOM 1495 O O . GLY A 1 190 ? 23.473 3.301 -29.412 1.00 87.88 190 GLY A O 1
ATOM 1496 N N . ASN A 1 191 ? 22.537 4.822 -28.029 1.00 89.12 191 ASN A N 1
ATOM 1497 C CA . ASN A 1 191 ? 23.754 5.224 -27.321 1.00 89.12 191 ASN A CA 1
ATOM 1498 C C . ASN A 1 191 ? 23.905 4.563 -25.936 1.00 89.12 191 ASN A C 1
ATOM 1500 O O . ASN A 1 191 ? 24.937 4.735 -25.280 1.00 89.12 191 ASN A O 1
ATOM 1504 N N . GLY A 1 192 ? 22.893 3.839 -25.445 1.00 91.19 192 GLY A N 1
ATOM 1505 C CA . GLY A 1 192 ? 22.912 3.250 -24.107 1.00 91.19 192 GLY A CA 1
ATOM 1506 C C . GLY A 1 192 ? 21.536 2.901 -23.551 1.00 91.19 192 GLY A C 1
ATOM 1507 O O . GLY A 1 192 ? 20.507 3.313 -24.075 1.00 91.19 192 GLY A O 1
ATOM 1508 N N . THR A 1 193 ? 21.525 2.134 -22.463 1.00 94.25 193 THR A N 1
ATOM 1509 C CA . THR A 1 193 ? 20.311 1.794 -21.705 1.00 94.25 193 THR A CA 1
ATOM 1510 C C . THR A 1 193 ? 20.359 2.352 -20.293 1.00 94.25 193 THR A C 1
ATOM 1512 O O . THR A 1 193 ? 21.419 2.381 -19.659 1.00 94.25 193 THR A O 1
ATOM 1515 N N . LEU A 1 194 ? 19.187 2.700 -19.772 1.00 95.25 194 LEU A N 1
ATOM 1516 C CA . LEU A 1 194 ? 18.968 3.044 -18.374 1.00 95.25 194 LEU A CA 1
ATOM 1517 C C . LEU A 1 194 ? 17.945 2.084 -17.762 1.00 95.25 194 LEU A C 1
ATOM 1519 O O . LEU A 1 194 ? 16.887 1.848 -18.341 1.00 95.25 194 LEU A O 1
ATOM 1523 N N . PHE A 1 195 ? 18.268 1.570 -16.579 1.00 95.44 195 PHE A N 1
ATOM 1524 C CA . PHE A 1 195 ? 17.371 0.812 -15.716 1.00 95.44 195 PHE A CA 1
ATOM 1525 C C . PHE A 1 195 ? 16.964 1.687 -14.542 1.00 95.44 195 PHE A C 1
ATOM 1527 O O . PHE A 1 195 ? 17.817 2.196 -13.807 1.00 95.44 195 PHE A O 1
ATOM 1534 N N . GLY A 1 196 ? 15.662 1.855 -14.369 1.00 94.31 196 GLY A N 1
ATOM 1535 C CA . GLY A 1 196 ? 15.085 2.632 -13.286 1.00 94.31 196 GLY A CA 1
ATOM 1536 C C . GLY A 1 196 ? 13.948 1.892 -12.607 1.00 94.31 196 GLY A C 1
ATOM 1537 O O . GLY A 1 196 ? 13.384 0.936 -13.146 1.00 94.31 196 GLY A O 1
ATOM 1538 N N . THR A 1 197 ? 13.613 2.352 -11.414 1.00 93.62 197 THR A N 1
ATOM 1539 C CA . THR A 1 197 ? 12.409 1.969 -10.690 1.00 93.62 197 THR A CA 1
ATOM 1540 C C . THR A 1 197 ? 11.627 3.211 -10.304 1.00 93.62 197 THR A C 1
ATOM 1542 O O . THR A 1 197 ? 12.197 4.259 -10.000 1.00 93.62 197 THR A O 1
ATOM 1545 N N . LEU A 1 198 ? 10.307 3.087 -10.329 1.00 90.19 198 LEU A N 1
ATOM 1546 C CA . LEU A 1 198 ? 9.372 4.082 -9.830 1.00 90.19 198 LEU A CA 1
ATOM 1547 C C . LEU A 1 198 ? 8.556 3.435 -8.712 1.00 90.19 198 LEU A C 1
ATOM 1549 O O . LEU A 1 198 ? 7.972 2.375 -8.923 1.00 90.19 198 LEU A O 1
ATOM 1553 N N . SER A 1 199 ? 8.531 4.060 -7.540 1.00 85.75 199 SER A N 1
ATOM 1554 C CA . SER A 1 199 ? 7.714 3.646 -6.398 1.00 85.75 199 SER A CA 1
ATOM 1555 C C . SER A 1 199 ? 6.935 4.861 -5.910 1.00 85.75 199 SER A C 1
ATOM 1557 O O . SER A 1 199 ? 7.521 5.789 -5.346 1.00 85.75 199 SER A O 1
ATOM 1559 N N . GLY A 1 200 ? 5.629 4.895 -6.178 1.00 78.31 200 GLY A N 1
ATOM 1560 C CA . GLY A 1 200 ? 4.809 6.084 -5.936 1.00 78.31 200 GLY A CA 1
ATOM 1561 C C . GLY A 1 200 ? 5.379 7.311 -6.658 1.00 78.31 200 GLY A C 1
ATOM 1562 O O . GLY A 1 200 ? 5.522 7.309 -7.879 1.00 78.31 200 GLY A O 1
ATOM 1563 N N . ASN A 1 201 ? 5.745 8.344 -5.896 1.00 73.50 201 ASN A N 1
ATOM 1564 C CA . ASN A 1 201 ? 6.371 9.566 -6.416 1.00 73.50 201 ASN A CA 1
ATOM 1565 C C . ASN A 1 201 ? 7.916 9.510 -6.445 1.00 73.50 201 ASN A C 1
ATOM 1567 O O . ASN A 1 201 ? 8.585 10.417 -6.939 1.00 73.50 201 ASN A O 1
ATOM 1571 N N . THR A 1 202 ? 8.517 8.456 -5.890 1.00 79.38 202 THR A N 1
ATOM 1572 C CA . THR A 1 202 ? 9.977 8.327 -5.819 1.00 79.38 202 THR A CA 1
ATOM 1573 C C . THR A 1 202 ? 10.513 7.613 -7.055 1.00 79.38 202 THR A C 1
ATOM 1575 O O . THR A 1 202 ? 10.102 6.499 -7.384 1.00 79.38 202 THR A O 1
ATOM 1578 N N . ARG A 1 203 ? 11.442 8.268 -7.761 1.00 87.50 203 ARG A N 1
ATOM 1579 C CA . ARG A 1 203 ? 12.177 7.685 -8.890 1.00 87.50 203 ARG A CA 1
ATOM 1580 C C . ARG A 1 203 ? 13.586 7.307 -8.449 1.00 87.50 203 ARG A C 1
ATOM 1582 O O . ARG A 1 203 ? 14.281 8.112 -7.830 1.00 87.50 203 ARG A O 1
ATOM 1589 N N . GLU A 1 204 ? 14.034 6.126 -8.839 1.00 90.19 204 GLU A N 1
ATOM 1590 C CA . GLU A 1 204 ? 15.378 5.630 -8.556 1.00 90.19 204 GLU A CA 1
ATOM 1591 C C . GLU A 1 204 ? 16.014 5.124 -9.853 1.00 90.19 204 GLU A C 1
ATOM 1593 O O . GLU A 1 204 ? 15.406 4.370 -10.610 1.00 90.19 204 GLU A O 1
ATOM 1598 N N . VAL A 1 205 ? 17.248 5.546 -10.135 1.00 93.25 205 VAL A N 1
ATOM 1599 C CA . VAL A 1 205 ? 18.027 5.031 -11.270 1.00 93.25 205 VAL A CA 1
ATOM 1600 C C . VAL A 1 205 ? 18.966 3.960 -10.733 1.00 93.25 205 VAL A C 1
ATOM 1602 O O . VAL A 1 205 ? 19.900 4.274 -9.998 1.00 93.25 205 VAL A O 1
ATOM 1605 N N . LEU A 1 206 ? 18.720 2.702 -11.097 1.00 92.00 206 LEU A N 1
ATOM 1606 C CA . LEU A 1 206 ? 19.494 1.559 -10.610 1.00 92.00 206 LEU A CA 1
ATOM 1607 C C . LEU A 1 206 ? 20.846 1.476 -11.315 1.00 92.00 206 LEU A C 1
ATOM 1609 O O . LEU A 1 206 ? 21.896 1.371 -10.682 1.00 92.00 206 LEU A O 1
ATOM 1613 N N . HIS A 1 207 ? 20.820 1.516 -12.647 1.00 93.81 207 HIS A N 1
ATOM 1614 C CA . HIS A 1 207 ? 22.021 1.362 -13.450 1.00 93.81 207 HIS A CA 1
ATOM 1615 C C . HIS A 1 207 ? 21.871 2.016 -14.821 1.00 93.81 207 HIS A C 1
ATOM 1617 O O . HIS A 1 207 ? 20.803 1.997 -15.428 1.00 93.81 207 HIS A O 1
ATOM 1623 N N . LYS A 1 208 ? 22.973 2.556 -15.341 1.00 94.44 208 LYS A N 1
ATOM 1624 C CA . LYS A 1 208 ? 23.064 3.058 -16.711 1.00 94.44 208 LYS A CA 1
ATOM 1625 C C . LYS A 1 208 ? 24.365 2.595 -17.342 1.00 94.44 208 LYS A C 1
ATOM 1627 O O . LYS A 1 208 ? 25.416 2.663 -16.707 1.00 94.44 208 LYS A O 1
ATOM 1632 N N . PHE A 1 209 ? 24.297 2.171 -18.599 1.00 94.31 209 PHE A N 1
ATOM 1633 C CA . PHE A 1 209 ? 25.488 1.875 -19.385 1.00 94.31 209 PHE A CA 1
ATOM 1634 C C . PHE A 1 209 ? 25.347 2.404 -20.810 1.00 94.31 209 PHE A C 1
ATOM 1636 O O . PHE A 1 209 ? 24.266 2.374 -21.399 1.00 94.31 209 PHE A O 1
ATOM 1643 N N . SER A 1 210 ? 26.455 2.892 -21.364 1.00 93.06 210 SER A N 1
ATOM 1644 C CA . SER A 1 210 ? 26.534 3.380 -22.738 1.00 93.06 210 SER A CA 1
ATOM 1645 C C . SER A 1 210 ? 27.044 2.299 -23.686 1.00 93.06 210 SER A C 1
ATOM 1647 O O . SER A 1 210 ? 27.793 1.397 -23.296 1.00 93.06 210 SER A O 1
ATOM 1649 N N . VAL A 1 211 ? 26.621 2.387 -24.945 1.00 90.94 211 VAL A N 1
ATOM 1650 C CA . VAL A 1 211 ? 27.060 1.510 -26.032 1.00 90.94 211 VAL A CA 1
ATOM 1651 C C . VAL A 1 211 ? 27.286 2.350 -27.276 1.00 90.94 211 VAL A C 1
ATOM 1653 O O . VAL A 1 211 ? 26.484 3.219 -27.593 1.00 90.94 211 VAL A O 1
ATOM 1656 N N . ASP A 1 212 ? 28.370 2.064 -27.994 1.00 91.44 212 ASP A N 1
ATOM 1657 C CA . ASP A 1 212 ? 28.620 2.643 -29.310 1.00 91.44 212 ASP A CA 1
ATOM 1658 C C . ASP A 1 212 ? 28.290 1.612 -30.397 1.00 91.44 212 ASP A C 1
ATOM 1660 O O . ASP A 1 212 ? 28.978 0.596 -30.565 1.00 91.44 212 ASP A O 1
ATOM 1664 N N . LEU A 1 213 ? 27.174 1.835 -31.094 1.00 90.56 213 LEU A N 1
ATOM 1665 C CA . LEU A 1 213 ? 26.693 0.962 -32.161 1.00 90.56 213 LEU A CA 1
ATOM 1666 C C . LEU A 1 213 ? 27.156 1.484 -33.532 1.00 90.56 213 LEU A C 1
ATOM 1668 O O . LEU A 1 213 ? 26.955 2.658 -33.854 1.00 90.56 213 LEU A O 1
ATOM 1672 N N . PRO A 1 214 ? 27.690 0.616 -34.416 1.00 90.94 214 PRO A N 1
ATOM 1673 C CA . PRO A 1 214 ? 28.128 1.037 -35.743 1.00 90.94 214 PRO A CA 1
ATOM 1674 C C . PRO A 1 214 ? 26.945 1.577 -36.551 1.00 90.94 214 PRO A C 1
ATOM 1676 O O . PRO A 1 214 ? 25.911 0.913 -36.677 1.00 90.94 214 PRO A O 1
ATOM 1679 N N . LYS A 1 215 ? 27.087 2.780 -37.116 1.00 88.31 215 LYS A N 1
ATOM 1680 C CA . LYS A 1 215 ? 26.025 3.476 -37.860 1.00 88.31 215 LYS A CA 1
ATOM 1681 C C . LYS A 1 215 ? 25.686 2.774 -39.180 1.00 88.31 215 LYS A C 1
ATOM 1683 O O . LYS A 1 215 ? 26.436 1.952 -39.702 1.00 88.31 215 LYS A O 1
ATOM 1688 N N . LYS A 1 216 ? 24.502 3.069 -39.722 1.00 87.94 216 LYS A N 1
ATOM 1689 C CA . LYS A 1 216 ? 24.099 2.563 -41.038 1.00 87.94 216 LYS A CA 1
ATOM 1690 C C . LYS A 1 216 ? 24.914 3.311 -42.092 1.00 87.94 216 LYS A C 1
ATOM 1692 O O . LYS A 1 216 ? 24.788 4.525 -42.216 1.00 87.94 216 LYS A O 1
ATOM 1697 N N . HIS A 1 217 ? 25.737 2.590 -42.845 1.00 82.69 217 HIS A N 1
ATOM 1698 C CA . HIS A 1 217 ? 26.528 3.156 -43.934 1.00 82.69 217 HIS A CA 1
ATOM 1699 C C . HIS A 1 217 ? 25.923 2.754 -45.281 1.00 82.69 217 HIS A C 1
ATOM 1701 O O . HIS A 1 217 ? 25.691 1.575 -45.532 1.00 82.69 217 HIS A O 1
ATOM 1707 N N . GLY A 1 218 ? 25.669 3.740 -46.146 1.00 80.06 218 GLY A N 1
ATOM 1708 C CA . GLY A 1 218 ? 25.251 3.513 -47.538 1.00 80.06 218 GLY A CA 1
ATOM 1709 C C . GLY A 1 218 ? 26.419 3.387 -48.523 1.00 80.06 218 GLY A C 1
ATOM 1710 O O . GLY A 1 218 ? 26.210 3.101 -49.695 1.00 80.06 218 GLY A O 1
ATOM 1711 N N . ARG A 1 219 ? 27.658 3.611 -48.065 1.00 77.25 219 ARG A N 1
ATOM 1712 C CA . ARG A 1 219 ? 28.882 3.573 -48.878 1.00 77.25 219 ARG A CA 1
ATOM 1713 C C . ARG A 1 219 ? 29.723 2.372 -48.439 1.00 77.25 219 ARG A C 1
ATOM 1715 O O . ARG A 1 219 ? 29.990 2.236 -47.249 1.00 77.25 219 ARG A O 1
ATOM 1722 N N . GLY A 1 220 ? 30.108 1.494 -49.369 1.00 75.25 220 GLY A N 1
ATOM 1723 C CA . GLY A 1 220 ? 30.878 0.288 -49.023 1.00 75.25 220 GLY A CA 1
ATOM 1724 C C . GLY A 1 220 ? 31.112 -0.746 -50.130 1.00 75.25 220 GLY A C 1
ATOM 1725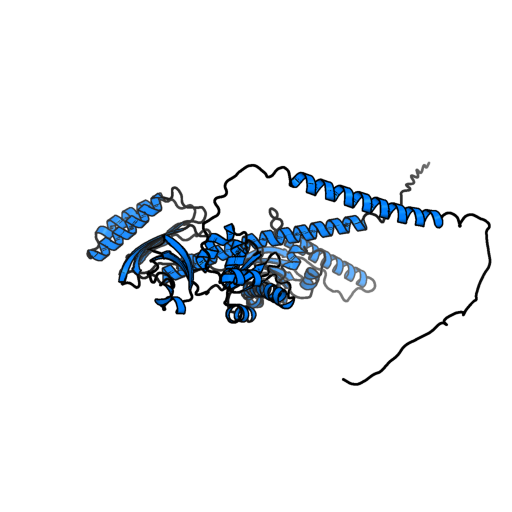 O O . GLY A 1 220 ? 31.896 -1.666 -49.908 1.00 75.25 220 GLY A O 1
ATOM 1726 N N . GLY A 1 221 ? 30.474 -0.623 -51.302 1.00 86.25 221 GLY A N 1
ATOM 1727 C CA . GLY A 1 221 ? 30.660 -1.568 -52.414 1.00 86.25 221 GLY A CA 1
ATOM 1728 C C . GLY A 1 221 ? 30.459 -3.026 -51.975 1.00 86.25 221 GLY A C 1
ATOM 1729 O O . GLY A 1 221 ? 29.502 -3.331 -51.267 1.00 86.25 221 GLY A O 1
ATOM 1730 N N . GLN A 1 222 ? 31.403 -3.908 -52.320 1.00 84.88 222 GLN A N 1
ATOM 1731 C CA . GLN A 1 222 ? 31.389 -5.331 -51.937 1.00 84.88 222 GLN A CA 1
ATOM 1732 C C . GLN A 1 222 ? 31.423 -5.564 -50.413 1.00 84.88 222 GLN A C 1
ATOM 1734 O O . GLN A 1 222 ? 30.872 -6.539 -49.906 1.00 84.88 222 GLN A O 1
ATOM 1739 N N . SER A 1 223 ? 32.006 -4.638 -49.649 1.00 84.56 223 SER A N 1
ATOM 1740 C CA . SER A 1 223 ? 32.112 -4.746 -48.189 1.00 84.56 223 SER A CA 1
ATOM 1741 C C . SER A 1 223 ? 30.843 -4.305 -47.449 1.00 84.56 223 SER A C 1
ATOM 1743 O O . SER A 1 223 ? 30.753 -4.495 -46.233 1.00 84.56 223 SER A O 1
ATOM 1745 N N . ALA A 1 224 ? 29.844 -3.744 -48.143 1.00 87.38 224 ALA A N 1
ATOM 1746 C CA . ALA A 1 224 ? 28.618 -3.234 -47.524 1.00 87.38 224 ALA A CA 1
ATOM 1747 C C . ALA A 1 224 ? 27.857 -4.317 -46.736 1.00 87.38 224 ALA A C 1
ATOM 1749 O O . ALA A 1 224 ? 27.432 -4.074 -45.605 1.00 87.38 224 ALA A O 1
ATOM 1750 N N . LEU A 1 225 ? 27.758 -5.538 -47.282 1.00 88.75 225 LEU A N 1
ATOM 1751 C CA . LEU A 1 225 ? 27.075 -6.654 -46.618 1.00 88.75 225 LEU A CA 1
ATOM 1752 C C . LEU A 1 225 ? 27.778 -7.064 -45.316 1.00 88.75 225 LEU A C 1
ATOM 1754 O O . LEU A 1 225 ? 27.121 -7.348 -44.315 1.00 88.75 225 LEU A O 1
ATOM 1758 N N . ARG A 1 226 ? 29.117 -7.049 -45.299 1.00 90.38 226 ARG A N 1
ATOM 1759 C CA . ARG A 1 226 ? 29.907 -7.346 -44.097 1.00 90.38 226 ARG A CA 1
ATOM 1760 C C . ARG A 1 226 ? 29.648 -6.317 -42.996 1.00 90.38 226 ARG A C 1
ATOM 1762 O O . ARG A 1 226 ? 29.439 -6.703 -41.850 1.00 90.38 226 ARG A O 1
ATOM 1769 N N . PHE A 1 227 ? 29.631 -5.025 -43.326 1.00 89.06 227 PHE A N 1
ATOM 1770 C CA . PHE A 1 227 ? 29.336 -3.972 -42.345 1.00 89.06 227 PHE A CA 1
ATOM 1771 C C . PHE A 1 227 ? 27.899 -4.049 -41.822 1.00 89.06 227 PHE A C 1
ATOM 1773 O O . PHE A 1 227 ? 27.673 -3.848 -40.630 1.00 89.06 227 PHE A O 1
ATOM 1780 N N . ALA A 1 228 ? 26.939 -4.409 -42.679 1.00 89.44 228 ALA A N 1
ATOM 1781 C CA . ALA A 1 228 ? 25.567 -4.663 -42.253 1.00 89.44 228 ALA A CA 1
ATOM 1782 C C . ALA A 1 228 ? 25.486 -5.834 -41.255 1.00 89.44 228 ALA A C 1
ATOM 1784 O O . ALA A 1 228 ? 24.832 -5.698 -40.222 1.00 89.44 228 ALA A O 1
ATOM 1785 N N . ARG A 1 229 ? 26.202 -6.941 -41.508 1.00 91.19 229 ARG A N 1
ATOM 1786 C CA . ARG A 1 229 ? 26.274 -8.090 -40.585 1.00 91.19 229 ARG A CA 1
ATOM 1787 C C . ARG A 1 229 ? 26.893 -7.715 -39.240 1.00 91.19 229 ARG A C 1
ATOM 1789 O O . ARG A 1 229 ? 26.264 -7.957 -38.219 1.00 91.19 229 ARG A O 1
ATOM 1796 N N . LEU A 1 230 ? 28.044 -7.037 -39.236 1.00 92.50 230 LEU A N 1
ATOM 1797 C CA . LEU A 1 230 ? 28.681 -6.557 -37.999 1.00 92.50 230 LEU A CA 1
ATOM 1798 C C . LEU A 1 230 ? 27.758 -5.628 -37.195 1.00 92.50 230 LEU A C 1
ATOM 1800 O O . LEU A 1 230 ? 27.740 -5.672 -35.966 1.00 92.50 230 LEU A O 1
ATOM 1804 N N . ARG A 1 231 ? 26.956 -4.803 -37.881 1.00 91.25 231 ARG A N 1
ATOM 1805 C CA . ARG A 1 231 ? 25.947 -3.958 -37.236 1.00 91.25 231 ARG A CA 1
ATOM 1806 C C . ARG A 1 231 ? 24.822 -4.776 -36.606 1.00 91.25 231 ARG A C 1
ATOM 1808 O O . ARG A 1 231 ? 24.433 -4.465 -35.486 1.00 91.25 231 ARG A O 1
ATOM 1815 N N . MET A 1 232 ? 24.289 -5.788 -37.292 1.00 90.69 232 MET A N 1
ATOM 1816 C CA . MET A 1 232 ? 23.273 -6.679 -36.711 1.00 90.69 232 MET A CA 1
ATOM 1817 C C . MET A 1 232 ? 23.820 -7.456 -35.514 1.00 90.69 232 MET A C 1
ATOM 1819 O O . MET A 1 232 ? 23.161 -7.530 -34.487 1.00 90.69 232 MET A O 1
ATOM 1823 N N . GLU A 1 233 ? 25.047 -7.960 -35.617 1.00 93.19 233 GLU A N 1
ATOM 1824 C CA . GLU A 1 233 ? 25.709 -8.711 -34.551 1.00 93.19 233 GLU A CA 1
ATOM 1825 C C . GLU A 1 233 ? 25.921 -7.850 -33.297 1.00 93.19 233 GLU A C 1
ATOM 1827 O O . GLU A 1 233 ? 25.582 -8.259 -32.189 1.00 93.19 233 GLU A O 1
ATOM 1832 N N . LYS A 1 234 ? 26.400 -6.607 -33.458 1.00 93.00 234 LYS A N 1
ATOM 1833 C CA . LYS A 1 234 ? 26.537 -5.664 -32.336 1.00 93.00 234 LYS A CA 1
ATOM 1834 C C . LYS A 1 234 ? 25.192 -5.282 -31.716 1.00 93.00 234 LYS A C 1
ATOM 1836 O O . LYS A 1 234 ? 25.120 -5.178 -30.496 1.00 93.00 234 LYS A O 1
ATOM 1841 N N . ARG A 1 235 ? 24.136 -5.120 -32.524 1.00 91.50 235 ARG A N 1
ATOM 1842 C CA . ARG A 1 235 ? 22.771 -4.886 -32.023 1.00 91.50 235 ARG A CA 1
ATOM 1843 C C . ARG A 1 235 ? 22.246 -6.074 -31.221 1.00 91.50 235 ARG A C 1
ATOM 1845 O O . ARG A 1 235 ? 21.774 -5.883 -30.109 1.00 91.50 235 ARG A O 1
ATOM 1852 N N . HIS A 1 236 ? 22.414 -7.291 -31.729 1.00 91.88 236 HIS A N 1
ATOM 1853 C CA . HIS A 1 236 ? 22.008 -8.504 -31.023 1.00 91.88 236 HIS A CA 1
ATOM 1854 C C . HIS A 1 236 ? 22.748 -8.663 -29.684 1.00 91.88 236 HIS A C 1
ATOM 1856 O O . HIS A 1 236 ? 22.123 -8.920 -28.658 1.00 91.88 236 HIS A O 1
ATOM 1862 N N . ASN A 1 237 ? 24.062 -8.413 -29.659 1.00 93.12 237 ASN A N 1
ATOM 1863 C CA . ASN A 1 237 ? 24.849 -8.429 -28.421 1.00 93.12 237 ASN A CA 1
ATOM 1864 C C . ASN A 1 237 ? 24.410 -7.343 -27.427 1.00 93.12 237 ASN A C 1
ATOM 1866 O O . ASN A 1 237 ? 24.463 -7.556 -26.218 1.00 93.12 237 ASN A O 1
ATOM 1870 N N . TYR A 1 238 ? 23.970 -6.185 -27.921 1.00 93.19 238 TYR A N 1
ATOM 1871 C CA . TYR A 1 238 ? 23.432 -5.122 -27.079 1.00 93.19 238 TYR A CA 1
ATOM 1872 C C . TYR A 1 238 ? 22.091 -5.507 -26.438 1.00 93.19 238 TYR A C 1
ATOM 1874 O O . TYR A 1 238 ? 21.928 -5.334 -25.228 1.00 93.19 238 TYR A O 1
ATOM 1882 N N . VAL A 1 239 ? 21.168 -6.089 -27.211 1.00 92.88 239 VAL A N 1
ATOM 1883 C CA . VAL A 1 239 ? 19.895 -6.617 -26.690 1.00 92.88 239 VAL A CA 1
ATOM 1884 C C . VAL A 1 239 ? 20.160 -7.711 -25.654 1.00 92.88 239 VAL A C 1
ATOM 1886 O O . VAL A 1 239 ? 19.605 -7.649 -24.561 1.00 92.88 239 VAL A O 1
ATOM 1889 N N . ARG A 1 240 ? 21.088 -8.640 -25.930 1.00 93.25 240 ARG A N 1
ATOM 1890 C CA . ARG A 1 240 ? 21.503 -9.683 -24.977 1.00 93.25 240 ARG A CA 1
ATOM 1891 C C . ARG A 1 240 ? 22.011 -9.099 -23.662 1.00 93.25 240 ARG A C 1
ATOM 1893 O O . ARG A 1 240 ? 21.508 -9.446 -22.602 1.00 93.25 240 ARG A O 1
ATOM 1900 N N . LYS A 1 241 ? 22.966 -8.167 -23.733 1.00 93.88 241 LYS A N 1
ATOM 1901 C CA . LYS A 1 241 ? 23.522 -7.509 -22.544 1.00 93.88 241 LYS A CA 1
ATOM 1902 C C . LYS A 1 241 ? 22.435 -6.784 -21.740 1.00 93.88 241 LYS A C 1
ATOM 1904 O O . LYS A 1 241 ? 22.458 -6.791 -20.515 1.00 93.88 241 LYS A O 1
ATOM 1909 N N . THR A 1 242 ? 21.479 -6.158 -22.425 1.00 93.25 242 THR A N 1
ATOM 1910 C CA . THR A 1 242 ? 20.345 -5.485 -21.776 1.00 93.25 242 THR A CA 1
ATOM 1911 C C . THR A 1 242 ? 19.433 -6.487 -21.070 1.00 93.25 242 THR A C 1
ATOM 1913 O O . THR A 1 242 ? 19.057 -6.253 -19.924 1.00 93.25 242 THR A O 1
ATOM 1916 N N . ALA A 1 243 ? 19.117 -7.614 -21.714 1.00 93.38 243 ALA A N 1
ATOM 1917 C CA . ALA A 1 243 ? 18.311 -8.681 -21.127 1.00 93.38 243 ALA A CA 1
ATOM 1918 C C . ALA A 1 243 ? 18.980 -9.291 -19.882 1.00 93.38 243 ALA A C 1
ATOM 1920 O O . ALA A 1 243 ? 18.330 -9.442 -18.851 1.00 93.38 243 ALA A O 1
ATOM 1921 N N . GLU A 1 244 ? 20.289 -9.550 -19.932 1.00 92.25 244 GLU A N 1
ATOM 1922 C CA . GLU A 1 244 ? 21.066 -10.064 -18.793 1.00 92.25 244 GLU A CA 1
ATOM 1923 C C . GLU A 1 244 ? 21.119 -9.076 -17.617 1.00 92.25 244 GLU A C 1
ATOM 1925 O O . GLU A 1 244 ? 21.047 -9.473 -16.457 1.00 92.25 244 GLU A O 1
ATOM 1930 N N . HIS A 1 245 ? 21.219 -7.771 -17.878 1.00 92.94 245 HIS A N 1
ATOM 1931 C CA . HIS A 1 245 ? 21.144 -6.781 -16.803 1.00 92.94 245 HIS A CA 1
ATOM 1932 C C . HIS A 1 245 ? 19.724 -6.638 -16.242 1.00 92.94 245 HIS A C 1
ATOM 1934 O O . HIS A 1 245 ? 19.561 -6.450 -15.038 1.00 92.94 245 HIS A O 1
ATOM 1940 N N . ALA A 1 246 ? 18.690 -6.775 -17.076 1.00 92.06 246 ALA A N 1
ATOM 1941 C CA . ALA A 1 246 ? 17.308 -6.751 -16.609 1.00 92.06 246 ALA A CA 1
ATOM 1942 C C . ALA A 1 246 ? 17.033 -7.882 -15.606 1.00 92.06 246 ALA A C 1
ATOM 1944 O O . ALA A 1 246 ? 16.399 -7.637 -14.580 1.00 92.06 246 ALA A O 1
ATOM 1945 N N . THR A 1 247 ? 17.553 -9.090 -15.849 1.00 90.88 247 THR A N 1
ATOM 1946 C CA . THR A 1 247 ? 17.416 -10.203 -14.898 1.00 90.88 247 THR A CA 1
ATOM 1947 C C . THR A 1 247 ? 18.174 -9.938 -13.602 1.00 90.88 247 THR A C 1
ATOM 1949 O O . THR A 1 247 ? 17.618 -10.152 -12.531 1.00 90.88 247 THR A O 1
ATOM 1952 N N . GLN A 1 248 ? 19.388 -9.385 -13.665 1.00 90.25 248 GLN A N 1
ATOM 1953 C CA . GLN A 1 248 ? 20.176 -9.052 -12.470 1.00 90.25 248 GLN A CA 1
ATOM 1954 C C . GLN A 1 248 ? 19.495 -8.030 -11.548 1.00 90.25 248 GLN A C 1
ATOM 1956 O O . GLN A 1 248 ? 19.619 -8.138 -10.330 1.00 90.25 248 GLN A O 1
ATOM 1961 N N . PHE A 1 249 ? 18.811 -7.027 -12.108 1.00 89.81 249 PHE A N 1
ATOM 1962 C CA . PHE A 1 249 ? 18.227 -5.937 -11.318 1.00 89.81 249 PHE A CA 1
ATOM 1963 C C . PHE A 1 249 ? 16.764 -6.164 -10.936 1.00 89.81 249 PHE A C 1
ATOM 1965 O O . PHE A 1 249 ? 16.357 -5.786 -9.836 1.00 89.81 249 PHE A O 1
ATOM 1972 N N . TYR A 1 250 ? 15.962 -6.762 -11.820 1.00 90.56 250 TYR A N 1
ATOM 1973 C CA . TYR A 1 250 ? 14.528 -6.933 -11.576 1.00 90.56 250 TYR A CA 1
ATOM 1974 C C . TYR A 1 250 ? 14.154 -8.290 -10.994 1.00 90.56 250 TYR A C 1
ATOM 1976 O O . TYR A 1 250 ? 13.022 -8.432 -10.535 1.00 90.56 250 TYR A O 1
ATOM 1984 N N . ILE A 1 251 ? 15.068 -9.262 -10.960 1.00 89.50 251 ILE A N 1
ATOM 1985 C CA . ILE A 1 251 ? 14.844 -10.555 -10.308 1.00 89.50 251 ILE A CA 1
ATOM 1986 C C . ILE A 1 251 ? 15.681 -10.610 -9.039 1.00 89.50 251 ILE A C 1
ATOM 1988 O O . ILE A 1 251 ? 16.890 -10.390 -9.052 1.00 89.50 251 ILE A O 1
ATOM 1992 N N . ASN A 1 252 ? 15.034 -10.922 -7.919 1.00 84.38 252 ASN A N 1
ATOM 1993 C CA . ASN A 1 252 ? 15.756 -11.109 -6.673 1.00 84.38 252 ASN A CA 1
ATOM 1994 C C . ASN A 1 252 ? 16.433 -12.488 -6.668 1.00 84.38 252 ASN A C 1
ATOM 1996 O O . ASN A 1 252 ? 15.764 -13.509 -6.826 1.00 84.38 252 ASN A O 1
ATOM 2000 N N . ALA A 1 253 ? 17.747 -12.528 -6.447 1.00 76.31 253 ALA A N 1
ATOM 2001 C CA . ALA A 1 253 ? 18.528 -13.765 -6.465 1.00 76.31 253 ALA A CA 1
ATOM 2002 C C . ALA A 1 253 ? 18.095 -14.780 -5.387 1.00 76.31 253 ALA A C 1
ATOM 2004 O O . ALA A 1 253 ? 18.240 -15.981 -5.589 1.00 76.31 253 ALA A O 1
ATOM 2005 N N . ALA A 1 254 ? 17.541 -14.317 -4.259 1.00 73.62 254 ALA A N 1
ATOM 2006 C CA . ALA A 1 254 ? 17.150 -15.190 -3.148 1.00 73.62 254 ALA A CA 1
ATOM 2007 C C . ALA A 1 254 ? 15.809 -15.909 -3.377 1.00 73.62 254 ALA A C 1
ATOM 2009 O O . ALA A 1 254 ? 15.661 -17.073 -3.017 1.00 73.62 254 ALA A O 1
ATOM 2010 N N . THR A 1 255 ? 14.829 -15.228 -3.972 1.00 75.31 255 THR A N 1
ATOM 2011 C CA . THR A 1 255 ? 13.476 -15.768 -4.196 1.00 75.31 255 THR A CA 1
ATOM 2012 C C . THR A 1 255 ? 13.227 -16.168 -5.647 1.00 75.31 255 THR A C 1
ATOM 2014 O O . THR A 1 255 ? 12.218 -16.800 -5.938 1.00 75.31 255 THR A O 1
ATOM 2017 N N . SER A 1 256 ? 14.134 -15.816 -6.570 1.00 79.75 256 SER A N 1
ATOM 2018 C CA . SER A 1 256 ? 13.980 -15.992 -8.022 1.00 79.75 256 SER A CA 1
ATOM 2019 C C . SER A 1 256 ? 12.681 -15.390 -8.587 1.00 79.75 256 SER A C 1
ATOM 2021 O O . SER A 1 256 ? 12.211 -15.783 -9.656 1.00 79.75 256 SER A O 1
ATOM 2023 N N . GLN A 1 257 ? 12.093 -14.430 -7.874 1.00 80.06 257 GLN A N 1
ATOM 2024 C CA . GLN A 1 257 ? 10.853 -13.751 -8.237 1.00 80.06 257 GLN A CA 1
ATOM 2025 C C . GLN A 1 257 ? 11.141 -12.320 -8.705 1.00 80.06 257 GLN A C 1
ATOM 2027 O O . GLN A 1 257 ? 12.120 -11.711 -8.250 1.00 80.06 257 GLN A O 1
ATOM 2032 N N . PRO A 1 258 ? 10.302 -11.769 -9.604 1.00 84.25 258 PRO A N 1
ATOM 2033 C CA . PRO A 1 258 ? 10.409 -10.374 -9.995 1.00 84.25 258 PRO A CA 1
ATOM 2034 C C . PRO A 1 258 ? 10.122 -9.468 -8.790 1.00 84.25 258 PRO A C 1
ATOM 2036 O O . PRO A 1 258 ? 9.136 -9.650 -8.083 1.00 84.25 258 PRO A O 1
ATOM 2039 N N . ASN A 1 259 ? 10.987 -8.482 -8.563 1.00 85.25 259 ASN A N 1
ATOM 2040 C CA . ASN A 1 259 ? 10.833 -7.479 -7.504 1.00 85.25 259 ASN A CA 1
ATOM 2041 C C . ASN A 1 259 ? 9.827 -6.375 -7.887 1.00 85.25 259 ASN A C 1
ATOM 2043 O O . ASN A 1 259 ? 9.380 -5.607 -7.040 1.00 85.25 259 ASN A O 1
ATOM 2047 N N . VAL A 1 260 ? 9.496 -6.274 -9.177 1.00 85.81 260 VAL A N 1
ATOM 2048 C CA . VAL A 1 260 ? 8.607 -5.247 -9.729 1.00 85.81 260 VAL A CA 1
ATOM 2049 C C . VAL A 1 260 ? 7.223 -5.813 -10.032 1.00 85.81 260 VAL A C 1
ATOM 2051 O O . VAL A 1 260 ? 7.092 -6.939 -10.518 1.00 85.81 260 VAL A O 1
ATOM 2054 N N . SER A 1 261 ? 6.185 -5.020 -9.762 1.00 83.31 261 SER A N 1
ATOM 2055 C CA . SER A 1 261 ? 4.788 -5.363 -10.055 1.00 83.31 261 SER A CA 1
ATOM 2056 C C . SER A 1 261 ? 4.505 -5.336 -11.559 1.00 83.31 261 SER A C 1
ATOM 2058 O O . SER A 1 261 ? 3.734 -6.156 -12.062 1.00 83.31 261 SER A O 1
ATOM 2060 N N . GLY A 1 262 ? 5.186 -4.443 -12.277 1.00 88.38 262 GLY A N 1
ATOM 2061 C CA . GLY A 1 262 ? 5.145 -4.338 -13.727 1.00 88.38 262 GLY A CA 1
ATOM 2062 C C . GLY A 1 262 ? 6.404 -3.701 -14.300 1.00 88.38 262 GLY A C 1
ATOM 2063 O O . GLY A 1 262 ? 7.158 -3.019 -13.602 1.00 88.38 262 GLY A O 1
ATOM 2064 N N . LEU A 1 263 ? 6.627 -3.942 -15.586 1.00 92.31 263 LEU A N 1
ATOM 2065 C CA . LEU A 1 263 ? 7.776 -3.464 -16.341 1.00 92.31 263 LEU A CA 1
ATOM 2066 C C . LEU A 1 263 ? 7.303 -2.639 -17.538 1.00 92.31 263 LEU A C 1
ATOM 2068 O O . LEU A 1 263 ? 6.416 -3.059 -18.281 1.00 92.31 263 LEU A O 1
ATOM 2072 N N . ILE A 1 264 ? 7.917 -1.482 -17.746 1.00 94.12 264 ILE A N 1
ATOM 2073 C CA . ILE A 1 264 ? 7.696 -0.638 -18.917 1.00 94.12 264 ILE A CA 1
ATOM 2074 C C . ILE A 1 264 ? 8.974 -0.622 -19.744 1.00 94.12 264 ILE A C 1
ATOM 2076 O O . ILE A 1 264 ? 10.059 -0.304 -19.246 1.00 94.12 264 ILE A O 1
ATOM 2080 N N . LEU A 1 265 ? 8.835 -0.960 -21.024 1.00 94.25 265 LEU A N 1
ATOM 2081 C CA . LEU A 1 265 ? 9.920 -0.862 -21.991 1.00 94.25 265 LEU A CA 1
ATOM 2082 C C . LEU A 1 265 ? 9.770 0.453 -22.749 1.00 94.25 265 LEU A C 1
ATOM 2084 O O . LEU A 1 265 ? 8.846 0.620 -23.537 1.00 94.25 265 LEU A O 1
ATOM 2088 N N . ALA A 1 266 ? 10.677 1.389 -22.524 1.00 95.06 266 ALA A N 1
ATOM 2089 C CA . ALA A 1 266 ? 10.715 2.659 -23.225 1.00 95.06 266 ALA A CA 1
ATOM 2090 C C . ALA A 1 266 ? 11.902 2.694 -24.188 1.00 95.06 266 ALA A C 1
ATOM 2092 O O . ALA A 1 266 ? 12.945 2.097 -23.936 1.00 95.06 266 ALA A O 1
ATOM 2093 N N . GLY A 1 267 ? 11.776 3.411 -25.296 1.00 92.75 267 GLY A N 1
ATOM 2094 C CA . GLY A 1 267 ? 12.926 3.664 -26.156 1.00 92.75 267 GLY A CA 1
ATOM 2095 C C . GLY A 1 267 ? 12.589 4.374 -27.450 1.00 92.75 267 GLY A C 1
ATOM 2096 O O . GLY A 1 267 ? 11.422 4.443 -27.848 1.00 92.75 267 GLY A O 1
ATOM 2097 N N . SER A 1 268 ? 13.637 4.874 -28.100 1.00 81.69 268 SER A N 1
ATOM 2098 C CA . SER A 1 268 ? 13.561 5.434 -29.445 1.00 81.69 268 SER A CA 1
ATOM 2099 C C . SER A 1 268 ? 13.839 4.319 -30.459 1.00 81.69 268 SER A C 1
ATOM 2101 O O . SER A 1 268 ? 14.885 3.669 -30.393 1.00 81.69 268 SER A O 1
ATOM 2103 N N . ALA A 1 269 ? 12.905 4.094 -31.387 1.00 82.81 269 ALA A N 1
ATOM 2104 C CA . ALA A 1 269 ? 12.913 3.023 -32.394 1.00 82.81 269 ALA A CA 1
ATOM 2105 C C . ALA A 1 269 ? 12.611 1.594 -31.877 1.00 82.81 269 ALA A C 1
ATOM 2107 O O . ALA A 1 269 ? 12.227 1.372 -30.727 1.00 82.81 269 ALA A O 1
ATOM 2108 N N . ASP A 1 270 ? 12.785 0.615 -32.771 1.00 87.81 270 ASP A N 1
ATOM 2109 C CA . ASP A 1 270 ? 12.343 -0.782 -32.631 1.00 87.81 270 ASP A CA 1
ATOM 2110 C C . ASP A 1 270 ? 13.193 -1.640 -31.670 1.00 87.81 270 ASP A C 1
ATOM 2112 O O . ASP A 1 270 ? 12.965 -2.835 -31.519 1.00 87.81 270 ASP A O 1
ATOM 2116 N N . PHE A 1 271 ? 14.190 -1.078 -30.980 1.00 88.62 271 PHE A N 1
ATOM 2117 C CA . PHE A 1 271 ? 15.048 -1.878 -30.089 1.00 88.62 271 PHE A CA 1
ATOM 2118 C C . PHE A 1 271 ? 14.287 -2.513 -28.920 1.00 88.62 271 PHE A C 1
ATOM 2120 O O . PHE A 1 271 ? 14.589 -3.628 -28.503 1.00 88.62 271 PHE A O 1
ATOM 2127 N N . LYS A 1 272 ? 13.281 -1.813 -28.401 1.00 90.06 272 LYS A N 1
ATOM 2128 C CA . LYS A 1 272 ? 12.419 -2.305 -27.320 1.00 90.06 272 LYS A CA 1
ATOM 2129 C C . LYS A 1 272 ? 11.452 -3.402 -27.779 1.00 90.06 272 LYS A C 1
ATOM 2131 O O . LYS A 1 272 ? 11.137 -4.293 -26.995 1.00 90.06 272 LYS A O 1
ATOM 2136 N N . THR A 1 273 ? 10.998 -3.361 -29.035 1.00 90.38 273 THR A N 1
ATOM 2137 C CA . THR A 1 273 ? 10.148 -4.413 -29.609 1.00 90.38 273 THR A CA 1
ATOM 2138 C C . THR A 1 273 ? 10.990 -5.647 -29.912 1.00 90.38 273 THR A C 1
ATOM 2140 O O . THR A 1 273 ? 10.571 -6.747 -29.562 1.00 90.38 273 THR A O 1
ATOM 2143 N N . GLU A 1 274 ? 12.217 -5.468 -30.421 1.00 89.31 274 GLU A N 1
ATOM 2144 C CA . GLU A 1 274 ? 13.212 -6.543 -30.537 1.00 89.31 274 GLU A CA 1
ATOM 2145 C C . GLU A 1 274 ? 13.500 -7.195 -29.172 1.00 89.31 274 GLU A C 1
ATOM 2147 O O . GLU A 1 274 ? 13.510 -8.419 -29.080 1.00 89.31 274 GLU A O 1
ATOM 2152 N N . LEU A 1 275 ? 13.673 -6.410 -28.099 1.00 90.31 275 LEU A N 1
ATOM 2153 C CA . LEU A 1 275 ? 13.867 -6.951 -26.748 1.00 90.31 275 LEU A CA 1
ATOM 2154 C C . LEU A 1 275 ? 12.645 -7.756 -26.274 1.00 90.31 275 LEU A C 1
ATOM 2156 O O . LEU A 1 275 ? 12.805 -8.884 -25.816 1.00 90.31 275 LEU A O 1
ATOM 2160 N N . SER A 1 276 ? 11.435 -7.205 -26.424 1.00 90.44 276 SER A N 1
ATOM 2161 C CA . SER A 1 276 ? 10.185 -7.841 -25.982 1.00 90.44 276 SER A CA 1
ATOM 2162 C C . SER A 1 276 ? 9.859 -9.141 -26.718 1.00 90.44 276 SER A C 1
ATOM 2164 O O . SER A 1 276 ? 9.180 -9.997 -26.153 1.00 90.44 276 SER A O 1
ATOM 2166 N N . GLN A 1 277 ? 10.268 -9.262 -27.982 1.00 88.44 277 GLN A N 1
ATOM 2167 C CA . GLN A 1 277 ? 10.024 -10.443 -28.816 1.00 88.44 277 GLN A CA 1
ATOM 2168 C C . GLN A 1 277 ? 11.162 -11.465 -28.738 1.00 88.44 277 GLN A C 1
ATOM 2170 O O . GLN A 1 277 ? 10.997 -12.586 -29.207 1.00 88.44 277 GLN A O 1
ATOM 2175 N N . SER A 1 278 ? 12.321 -11.089 -28.190 1.00 86.75 278 SER A N 1
ATOM 2176 C CA . SER A 1 278 ? 13.482 -11.974 -28.145 1.00 86.75 278 SER A CA 1
ATOM 2177 C C . SER A 1 278 ? 13.347 -13.068 -27.086 1.00 86.75 278 SER A C 1
ATOM 2179 O O . SER A 1 278 ? 13.028 -12.789 -25.934 1.00 86.75 278 SER A O 1
ATOM 2181 N N . ASP A 1 279 ? 13.743 -14.289 -27.448 1.00 86.44 279 ASP A N 1
ATOM 2182 C CA . ASP A 1 279 ? 13.847 -15.430 -26.521 1.00 86.44 279 ASP A CA 1
ATOM 2183 C C . ASP A 1 279 ? 14.947 -15.248 -25.454 1.00 86.44 279 ASP A C 1
ATOM 2185 O O . ASP A 1 279 ? 15.077 -16.045 -24.530 1.00 86.44 279 ASP A O 1
ATOM 2189 N N . MET A 1 280 ? 15.783 -14.212 -25.595 1.00 88.19 280 MET A N 1
ATOM 2190 C CA . MET A 1 280 ? 16.846 -13.880 -24.640 1.00 88.19 280 MET A CA 1
ATOM 2191 C C . MET A 1 280 ? 16.311 -13.183 -23.390 1.00 88.19 280 MET A C 1
ATOM 2193 O O . MET A 1 280 ? 17.011 -13.116 -22.380 1.00 88.19 280 MET A O 1
ATOM 2197 N N . PHE A 1 281 ? 15.114 -12.603 -23.474 1.00 91.31 281 PHE A N 1
ATOM 2198 C CA . PHE A 1 281 ? 14.492 -11.943 -22.344 1.00 91.31 281 PHE A CA 1
ATOM 2199 C C . PHE A 1 281 ? 13.850 -12.985 -21.428 1.00 91.31 281 PHE A C 1
ATOM 2201 O O . PHE A 1 281 ? 13.213 -13.921 -21.902 1.00 91.31 281 PHE A O 1
ATOM 2208 N N . ASP A 1 282 ? 14.023 -12.839 -20.113 1.00 88.94 282 ASP A N 1
ATOM 2209 C CA . ASP A 1 282 ? 13.491 -13.823 -19.170 1.00 88.94 282 ASP A CA 1
ATOM 2210 C C . ASP A 1 282 ? 11.955 -13.881 -19.277 1.00 88.94 282 ASP A C 1
ATOM 2212 O O . ASP A 1 282 ? 11.295 -12.847 -19.088 1.00 88.94 282 ASP A O 1
ATOM 2216 N N . PRO A 1 283 ? 11.363 -15.066 -19.527 1.00 88.56 283 PRO A N 1
ATOM 2217 C CA . PRO A 1 283 ? 9.916 -15.237 -19.633 1.00 88.56 283 PRO A CA 1
ATOM 2218 C C . PRO A 1 283 ? 9.140 -14.686 -18.430 1.00 88.56 283 PRO A C 1
ATOM 2220 O O . PRO A 1 283 ? 8.006 -14.223 -18.571 1.00 88.56 283 PRO A O 1
ATOM 2223 N N . ARG A 1 284 ? 9.747 -14.693 -17.234 1.00 89.19 284 ARG A N 1
ATOM 2224 C CA . ARG A 1 284 ? 9.136 -14.162 -16.004 1.00 89.19 284 ARG A CA 1
ATOM 2225 C C . ARG A 1 284 ? 8.960 -12.650 -16.063 1.00 89.19 284 ARG A C 1
ATOM 2227 O O . ARG A 1 284 ? 7.932 -12.138 -15.625 1.00 89.19 284 ARG A O 1
ATOM 2234 N N . LEU A 1 285 ? 9.951 -11.942 -16.604 1.00 88.69 285 LEU A N 1
ATOM 2235 C CA . LEU A 1 285 ? 9.882 -10.497 -16.809 1.00 88.69 285 LEU A CA 1
ATOM 2236 C C . LEU A 1 285 ? 9.000 -10.162 -18.010 1.00 88.69 285 LEU A C 1
ATOM 2238 O O . LEU A 1 285 ? 8.262 -9.182 -17.960 1.00 88.69 285 LEU A O 1
ATOM 2242 N N . GLN A 1 286 ? 9.022 -10.997 -19.051 1.00 89.00 286 GLN A N 1
ATOM 2243 C CA . GLN A 1 286 ? 8.190 -10.825 -20.240 1.00 89.00 286 GLN A CA 1
ATOM 2244 C C . GLN A 1 286 ? 6.696 -10.818 -19.890 1.00 89.00 286 GLN A C 1
ATOM 2246 O O . GLN A 1 286 ? 5.960 -9.944 -20.340 1.00 89.00 286 GLN A O 1
ATOM 2251 N N . ALA A 1 287 ? 6.261 -11.719 -19.002 1.00 86.00 287 ALA A N 1
ATOM 2252 C CA . ALA A 1 287 ? 4.884 -11.768 -18.504 1.00 86.00 287 ALA A CA 1
ATOM 2253 C C . ALA A 1 287 ? 4.477 -10.546 -17.653 1.00 86.00 287 ALA A C 1
ATOM 2255 O O . ALA A 1 287 ? 3.291 -10.348 -17.391 1.00 86.00 287 ALA A O 1
ATOM 2256 N N . LYS A 1 288 ? 5.446 -9.741 -17.198 1.00 87.44 288 LYS A N 1
ATOM 2257 C CA . LYS A 1 288 ? 5.233 -8.530 -16.392 1.00 87.44 288 LYS A CA 1
ATOM 2258 C C . LYS A 1 288 ? 5.362 -7.240 -17.208 1.00 87.44 288 LYS A C 1
ATOM 2260 O O . LYS A 1 288 ? 5.245 -6.161 -16.629 1.00 87.44 288 LYS A O 1
ATOM 2265 N N . ILE A 1 289 ? 5.579 -7.320 -18.523 1.00 90.44 289 ILE A N 1
ATOM 2266 C CA . ILE A 1 289 ? 5.571 -6.142 -19.397 1.00 90.44 289 ILE A CA 1
ATOM 2267 C C . ILE A 1 289 ? 4.144 -5.584 -19.449 1.00 90.44 289 ILE A C 1
ATOM 2269 O O . ILE A 1 289 ? 3.224 -6.257 -19.903 1.00 90.44 289 ILE A O 1
ATOM 2273 N N . LEU A 1 290 ? 3.969 -4.350 -18.976 1.00 88.75 290 LEU A N 1
ATOM 2274 C CA . LEU A 1 290 ? 2.686 -3.646 -19.005 1.00 88.75 290 LEU A CA 1
ATOM 2275 C C . LEU A 1 290 ? 2.478 -2.936 -20.337 1.00 88.75 290 LEU A C 1
ATOM 2277 O O . LEU A 1 290 ? 1.420 -3.053 -20.947 1.00 88.75 290 LEU A O 1
ATOM 2281 N N . ASN A 1 291 ? 3.485 -2.178 -20.772 1.00 89.81 291 ASN A N 1
ATOM 2282 C CA . ASN A 1 291 ? 3.421 -1.442 -22.024 1.00 89.81 291 ASN A CA 1
ATOM 2283 C C . ASN A 1 291 ? 4.814 -1.174 -22.605 1.00 89.81 291 ASN A C 1
ATOM 2285 O O . ASN A 1 291 ? 5.828 -1.172 -21.898 1.00 89.81 291 ASN A O 1
ATOM 2289 N N . VAL A 1 292 ? 4.829 -0.908 -23.907 1.00 92.56 292 VAL A N 1
ATOM 2290 C CA . VAL A 1 292 ? 5.993 -0.485 -24.674 1.00 92.56 292 VAL A CA 1
ATOM 2291 C C . VAL A 1 292 ? 5.772 0.964 -25.114 1.00 92.56 292 VAL A C 1
ATOM 2293 O O . VAL A 1 292 ? 4.840 1.250 -25.858 1.00 92.56 292 VAL A O 1
ATOM 2296 N N . VAL A 1 293 ? 6.616 1.886 -24.651 1.00 92.69 293 VAL A N 1
ATOM 2297 C CA . VAL A 1 293 ? 6.435 3.337 -24.829 1.00 92.69 293 VAL A CA 1
ATOM 2298 C C . VAL A 1 293 ? 7.486 3.911 -25.773 1.00 92.69 293 VAL A C 1
ATOM 2300 O O . VAL A 1 293 ? 8.683 3.631 -25.667 1.00 92.69 293 VAL A O 1
ATOM 2303 N N . ASP A 1 294 ? 7.050 4.712 -26.741 1.00 92.88 294 ASP A N 1
ATOM 2304 C CA . ASP A 1 294 ? 7.909 5.530 -27.603 1.00 92.88 294 ASP A CA 1
ATOM 2305 C C . ASP A 1 294 ? 8.330 6.814 -26.895 1.00 92.88 294 ASP A C 1
ATOM 2307 O O . ASP A 1 294 ? 7.494 7.623 -26.506 1.00 92.88 294 ASP A O 1
ATOM 2311 N N . VAL A 1 295 ? 9.644 7.000 -26.743 1.00 92.69 295 VAL A N 1
ATOM 2312 C CA . VAL A 1 295 ? 10.231 8.234 -26.205 1.00 92.69 295 VAL A CA 1
ATOM 2313 C C . VAL A 1 295 ? 11.160 8.871 -27.228 1.00 92.69 295 VAL A C 1
ATOM 2315 O O . VAL A 1 295 ? 11.837 8.189 -28.002 1.00 92.69 295 VAL A O 1
ATOM 2318 N N . SER A 1 296 ? 11.197 10.202 -27.224 1.00 90.38 296 SER A N 1
ATOM 2319 C CA . SER A 1 296 ? 11.985 10.983 -28.183 1.00 90.38 296 SER A CA 1
ATOM 2320 C C . SER A 1 296 ? 13.460 11.059 -27.793 1.00 90.38 296 SER A C 1
ATOM 2322 O O . SER A 1 296 ? 14.323 11.199 -28.657 1.00 90.38 296 SER A O 1
ATOM 2324 N N . TYR A 1 297 ? 13.750 10.967 -26.494 1.00 87.56 297 TYR A N 1
ATOM 2325 C CA . TYR A 1 297 ? 15.092 11.083 -25.932 1.00 87.56 297 TYR A CA 1
ATOM 2326 C C . TYR A 1 297 ? 15.464 9.824 -25.146 1.00 87.56 297 TYR A C 1
ATOM 2328 O O . TYR A 1 297 ? 14.606 9.190 -24.539 1.00 87.56 297 TYR A O 1
ATOM 2336 N N . GLY A 1 298 ? 16.752 9.476 -25.137 1.00 84.88 298 GLY A N 1
ATOM 2337 C CA . GLY A 1 298 ? 17.307 8.417 -24.293 1.00 84.88 298 GLY A CA 1
ATOM 2338 C C . GLY A 1 298 ? 17.741 8.905 -22.905 1.00 84.88 298 GLY A C 1
ATOM 2339 O O . GLY A 1 298 ? 17.694 10.097 -22.585 1.00 84.88 298 GLY A O 1
ATOM 2340 N N . GLY A 1 299 ? 18.205 7.970 -22.072 1.00 88.12 299 GLY A N 1
ATOM 2341 C CA . GLY A 1 299 ? 18.777 8.263 -20.754 1.00 88.12 299 GLY A CA 1
ATOM 2342 C C . GLY A 1 299 ? 17.764 8.797 -19.734 1.00 88.12 299 GLY A C 1
ATOM 2343 O O . GLY A 1 299 ? 16.599 8.410 -19.733 1.00 88.12 299 GLY A O 1
ATOM 2344 N N . GLU A 1 300 ? 18.217 9.678 -18.839 1.00 90.38 300 GLU A N 1
ATOM 2345 C CA . GLU A 1 300 ? 17.410 10.190 -17.715 1.00 90.38 300 GLU A CA 1
ATOM 2346 C C . GLU A 1 300 ? 16.262 11.107 -18.170 1.00 90.38 300 GLU A C 1
ATOM 2348 O O . GLU A 1 300 ? 15.184 11.096 -17.581 1.00 90.38 300 GLU A O 1
ATOM 2353 N N . ASN A 1 301 ? 16.450 11.856 -19.259 1.00 91.00 301 ASN A N 1
ATOM 2354 C CA . ASN A 1 301 ? 15.381 12.680 -19.831 1.00 91.00 301 ASN A CA 1
ATOM 2355 C C . ASN A 1 301 ? 14.286 11.805 -20.458 1.00 91.00 301 ASN A C 1
ATOM 2357 O O . ASN A 1 301 ? 13.102 12.055 -20.242 1.00 91.00 301 ASN A O 1
ATOM 2361 N N . GLY A 1 302 ? 14.689 10.746 -21.170 1.00 91.62 302 GLY A N 1
ATOM 2362 C CA . GLY A 1 302 ? 13.774 9.724 -21.681 1.00 91.62 302 GLY A CA 1
ATOM 2363 C C . GLY A 1 302 ? 13.015 8.999 -20.577 1.00 91.62 302 GLY A C 1
ATOM 2364 O O . GLY A 1 302 ? 11.835 8.702 -20.733 1.00 91.62 302 GLY A O 1
ATOM 2365 N N . PHE A 1 303 ? 13.664 8.769 -19.434 1.00 93.81 303 PHE A N 1
ATOM 2366 C CA . PHE A 1 303 ? 13.029 8.163 -18.268 1.00 93.81 303 PHE A CA 1
ATOM 2367 C C . PHE A 1 303 ? 11.885 9.026 -17.718 1.00 93.81 303 PHE A C 1
ATOM 2369 O O . PHE A 1 303 ? 10.798 8.509 -17.486 1.00 93.81 303 PHE A O 1
ATOM 2376 N N . ASN A 1 304 ? 12.076 10.343 -17.603 1.00 92.62 304 ASN A N 1
ATOM 2377 C CA . ASN A 1 304 ? 11.009 11.246 -17.152 1.00 92.62 304 ASN A CA 1
ATOM 2378 C C . ASN A 1 304 ? 9.830 11.280 -18.126 1.00 92.62 304 ASN A C 1
ATOM 2380 O O . ASN A 1 304 ? 8.680 11.203 -17.703 1.00 92.62 304 ASN A O 1
ATOM 2384 N N . GLN A 1 305 ? 10.121 11.328 -19.427 1.00 92.50 305 GLN A N 1
ATOM 2385 C CA . GLN A 1 305 ? 9.088 11.286 -20.458 1.00 92.50 305 GLN A CA 1
ATOM 2386 C C . GLN A 1 305 ? 8.314 9.957 -20.426 1.00 92.50 305 GLN A C 1
ATOM 2388 O O . GLN A 1 305 ? 7.092 9.946 -20.547 1.00 92.50 305 GLN A O 1
ATOM 2393 N N . ALA A 1 306 ? 9.011 8.834 -20.229 1.00 93.25 306 ALA A N 1
ATOM 2394 C CA . ALA A 1 306 ? 8.380 7.524 -20.107 1.00 93.25 306 ALA A CA 1
ATOM 2395 C C . ALA A 1 306 ? 7.449 7.446 -18.890 1.00 93.25 306 ALA A C 1
ATOM 2397 O O . ALA A 1 306 ? 6.377 6.851 -18.996 1.00 93.25 306 ALA A O 1
ATOM 2398 N N . ILE A 1 307 ? 7.835 8.045 -17.758 1.00 92.56 307 ILE A N 1
ATOM 2399 C CA . ILE A 1 307 ? 7.000 8.105 -16.550 1.00 92.56 307 ILE A CA 1
ATOM 2400 C C . ILE A 1 307 ? 5.708 8.878 -16.834 1.00 92.56 307 ILE A C 1
ATOM 2402 O O . ILE A 1 307 ? 4.630 8.381 -16.522 1.00 92.56 307 ILE A O 1
ATOM 2406 N N . GLU A 1 308 ? 5.804 10.047 -17.470 1.00 91.31 308 GLU A N 1
ATOM 2407 C CA . GLU A 1 308 ? 4.642 10.884 -17.791 1.00 91.31 308 GLU A CA 1
ATOM 2408 C C . GLU A 1 308 ? 3.663 10.169 -18.734 1.00 91.31 308 GLU A C 1
ATOM 2410 O O . GLU A 1 308 ? 2.471 10.086 -18.444 1.00 91.31 308 GLU A O 1
ATOM 2415 N N . LEU A 1 309 ? 4.172 9.557 -19.808 1.00 91.38 309 LEU A N 1
ATOM 2416 C CA . LEU A 1 309 ? 3.354 8.801 -20.764 1.00 91.38 309 LEU A CA 1
ATOM 2417 C C . LEU A 1 309 ? 2.738 7.531 -20.160 1.00 91.38 309 LEU A C 1
ATOM 2419 O O . LEU A 1 309 ? 1.701 7.064 -20.625 1.00 91.38 309 LEU A O 1
ATOM 2423 N N . SER A 1 310 ? 3.370 6.956 -19.136 1.00 89.75 310 SER A N 1
ATOM 2424 C CA . SER A 1 310 ? 2.901 5.718 -18.504 1.00 89.75 310 SER A CA 1
ATOM 2425 C C . SER A 1 310 ? 1.997 5.954 -17.297 1.00 89.75 310 SER A C 1
ATOM 2427 O O . SER A 1 310 ? 1.435 4.990 -16.781 1.00 89.75 310 SER A O 1
ATOM 2429 N N . ALA A 1 311 ? 1.831 7.199 -16.842 1.00 86.44 311 ALA A N 1
ATOM 2430 C CA . ALA A 1 311 ? 1.096 7.524 -15.620 1.00 86.44 311 ALA A CA 1
ATOM 2431 C C . ALA A 1 311 ? -0.347 6.984 -15.629 1.00 86.44 311 ALA A C 1
ATOM 2433 O O . ALA A 1 311 ? -0.810 6.417 -14.636 1.00 86.44 311 ALA A O 1
ATOM 2434 N N . GLU A 1 312 ? -1.032 7.072 -16.772 1.00 86.50 312 GLU A N 1
ATOM 2435 C CA . GLU A 1 312 ? -2.387 6.536 -16.936 1.00 86.50 312 GLU A CA 1
ATOM 2436 C C . GLU A 1 312 ? -2.413 5.012 -16.750 1.00 86.50 312 GLU A C 1
ATOM 2438 O O . GLU A 1 312 ? -3.213 4.476 -15.987 1.00 86.50 312 GLU A O 1
ATOM 2443 N N . ILE A 1 313 ? -1.477 4.297 -17.371 1.00 84.94 313 ILE A N 1
ATOM 2444 C CA . ILE A 1 313 ? -1.423 2.831 -17.318 1.00 84.94 313 ILE A CA 1
ATOM 2445 C C . ILE A 1 313 ? -1.063 2.357 -15.912 1.00 84.94 313 ILE A C 1
ATOM 2447 O O . ILE A 1 313 ? -1.660 1.404 -15.415 1.00 84.94 313 ILE A O 1
ATOM 2451 N N . LEU A 1 314 ? -0.127 3.045 -15.255 1.00 81.75 314 LEU A N 1
ATOM 2452 C CA . LEU A 1 314 ? 0.315 2.725 -13.900 1.00 81.75 314 LEU A CA 1
ATOM 2453 C C . LEU A 1 314 ? -0.801 2.900 -12.868 1.00 81.75 314 LEU A C 1
ATOM 2455 O O . LEU A 1 314 ? -0.987 2.029 -12.019 1.00 81.75 314 LEU A O 1
ATOM 2459 N N . SER A 1 315 ? -1.591 3.971 -12.976 1.00 80.12 315 SER A N 1
ATOM 2460 C CA . SER A 1 315 ? -2.766 4.156 -12.111 1.00 80.12 315 SER A CA 1
ATOM 2461 C C . SER A 1 315 ? -3.845 3.090 -12.348 1.00 80.12 315 SER A C 1
ATOM 2463 O O . SER A 1 315 ? -4.561 2.713 -11.418 1.00 80.12 315 SER A O 1
ATOM 2465 N N . ASN A 1 316 ? -3.898 2.530 -13.559 1.00 81.62 316 ASN A N 1
ATOM 2466 C CA . ASN A 1 316 ? -4.848 1.495 -13.944 1.00 81.62 316 ASN A CA 1
ATOM 2467 C C . ASN A 1 316 ? -4.460 0.064 -13.537 1.00 81.62 316 ASN A C 1
ATOM 2469 O O . ASN A 1 316 ? -5.304 -0.823 -13.631 1.00 81.62 316 ASN A O 1
ATOM 2473 N N . VAL A 1 317 ? -3.245 -0.202 -13.041 1.00 79.19 317 VAL A N 1
ATOM 2474 C CA . VAL A 1 317 ? -2.794 -1.582 -12.748 1.00 79.19 317 VAL A CA 1
ATOM 2475 C C . VAL A 1 317 ? -3.683 -2.284 -11.719 1.00 79.19 317 VAL A C 1
ATOM 2477 O O . VAL A 1 317 ? -4.055 -3.440 -11.928 1.00 79.19 317 VAL A O 1
ATOM 2480 N N . LYS A 1 318 ? -4.086 -1.588 -10.649 1.00 78.25 318 LYS A N 1
ATOM 2481 C CA . LYS A 1 318 ? -5.004 -2.144 -9.637 1.00 78.25 318 LYS A CA 1
ATOM 2482 C C . LYS A 1 318 ? -6.371 -2.463 -10.234 1.00 78.25 318 LYS A C 1
ATOM 2484 O O . LYS A 1 318 ? -6.885 -3.559 -10.043 1.00 78.25 318 LYS A O 1
ATOM 2489 N N . PHE A 1 319 ? -6.893 -1.564 -11.067 1.00 80.06 319 PHE A N 1
ATOM 2490 C CA . PHE A 1 319 ? -8.153 -1.781 -11.780 1.00 80.06 319 PHE A CA 1
ATOM 2491 C C . PHE A 1 319 ? -8.078 -2.943 -12.772 1.00 80.06 319 PHE A C 1
ATOM 2493 O O . PHE A 1 319 ? -9.051 -3.676 -12.922 1.00 80.06 319 PHE A O 1
ATOM 2500 N N . ILE A 1 320 ? -6.933 -3.152 -13.427 1.00 82.56 320 ILE A N 1
ATOM 2501 C CA . ILE A 1 320 ? -6.721 -4.280 -14.344 1.00 82.56 320 ILE A CA 1
ATOM 2502 C C . ILE A 1 320 ? -6.698 -5.607 -13.574 1.00 82.56 320 ILE A C 1
ATOM 2504 O O . ILE A 1 320 ? -7.294 -6.582 -14.033 1.00 82.56 320 ILE A O 1
ATOM 2508 N N . GLN A 1 321 ? -6.048 -5.655 -12.407 1.00 81.50 321 GLN A N 1
ATOM 2509 C CA . GLN A 1 321 ? -6.049 -6.843 -11.546 1.00 81.50 321 GLN A CA 1
ATOM 2510 C C . GLN A 1 321 ? -7.459 -7.154 -11.025 1.00 81.50 321 GLN A C 1
ATOM 2512 O O . GLN A 1 321 ? -7.919 -8.284 -11.189 1.00 81.50 321 GLN A O 1
ATOM 2517 N N . GLU A 1 322 ? -8.176 -6.147 -10.510 1.00 83.44 322 GLU A N 1
ATOM 2518 C CA . GLU A 1 322 ? -9.577 -6.271 -10.075 1.00 83.44 322 GLU A CA 1
ATOM 2519 C C . GLU A 1 322 ? -10.475 -6.765 -11.219 1.00 83.44 322 GLU A C 1
ATOM 2521 O O . GLU A 1 322 ? -11.210 -7.741 -11.069 1.00 83.44 322 GLU A O 1
ATOM 2526 N N . LYS A 1 323 ? -10.373 -6.149 -12.402 1.00 86.94 323 LYS A N 1
ATOM 2527 C CA . LYS A 1 323 ? -11.143 -6.544 -13.588 1.00 86.94 323 LYS A CA 1
ATOM 2528 C C . LYS A 1 323 ? -10.846 -7.981 -14.007 1.00 86.94 323 LYS A C 1
ATOM 2530 O O . LYS A 1 323 ? -11.764 -8.701 -14.383 1.00 86.94 323 LYS A O 1
ATOM 2535 N N . ARG A 1 324 ? -9.586 -8.420 -13.937 1.00 88.00 324 ARG A N 1
ATOM 2536 C CA . ARG A 1 324 ? -9.209 -9.803 -14.255 1.00 88.00 324 ARG A CA 1
ATOM 2537 C C . ARG A 1 324 ? -9.773 -10.793 -13.236 1.00 88.00 324 ARG A C 1
ATOM 2539 O O . ARG A 1 324 ? -10.192 -11.874 -13.635 1.00 88.00 324 ARG A O 1
ATOM 2546 N N . LEU A 1 325 ? -9.784 -10.442 -11.951 1.00 89.06 325 LEU A N 1
ATOM 2547 C CA . LEU A 1 325 ? -10.352 -11.281 -10.895 1.00 89.06 325 LEU A CA 1
ATOM 2548 C C . LEU A 1 325 ? -11.864 -11.463 -11.082 1.00 89.06 325 LEU A C 1
ATOM 2550 O O . LEU A 1 325 ? -12.350 -12.590 -11.114 1.00 89.06 325 LEU A O 1
ATOM 2554 N N . ILE A 1 326 ? -12.591 -10.363 -11.283 1.00 91.56 326 ILE A N 1
ATOM 2555 C CA . ILE A 1 326 ? -14.036 -10.398 -11.545 1.00 91.56 326 ILE A CA 1
ATOM 2556 C C . ILE A 1 326 ? -14.330 -11.077 -12.890 1.00 91.56 326 ILE A C 1
ATOM 2558 O O . ILE A 1 326 ? -15.303 -11.813 -13.010 1.00 91.56 326 ILE A O 1
ATOM 2562 N N . GLY A 1 327 ? -13.468 -10.885 -13.892 1.00 90.38 327 GLY A N 1
ATOM 2563 C CA . GLY A 1 327 ? -13.556 -11.573 -15.178 1.00 90.38 327 GLY A CA 1
ATOM 2564 C C . GLY A 1 327 ? -13.535 -13.092 -15.018 1.00 90.38 327 GLY A C 1
ATOM 2565 O O . GLY A 1 327 ? -14.425 -13.756 -15.533 1.00 90.38 327 GLY A O 1
ATOM 2566 N N . LYS A 1 328 ? -12.605 -13.634 -14.217 1.00 90.69 328 LYS A N 1
ATOM 2567 C CA . LYS A 1 328 ? -12.581 -15.070 -13.881 1.00 90.69 328 LYS A CA 1
ATOM 2568 C C . LYS A 1 328 ? -13.871 -15.523 -13.195 1.00 90.69 328 LYS A C 1
ATOM 2570 O O . LYS A 1 328 ? -14.395 -16.579 -13.518 1.00 90.69 328 LYS A O 1
ATOM 2575 N N . TYR A 1 329 ? -14.399 -14.720 -12.273 1.00 91.44 329 TYR A N 1
ATOM 2576 C CA . TYR A 1 329 ? -15.667 -15.019 -11.605 1.00 91.44 329 TYR A CA 1
ATOM 2577 C C . TYR A 1 329 ? -16.844 -15.087 -12.595 1.00 91.44 329 TYR A C 1
ATOM 2579 O O . TYR A 1 329 ? -17.636 -16.026 -12.552 1.00 91.44 329 TYR A O 1
ATOM 2587 N N . PHE A 1 330 ? -16.937 -14.142 -13.535 1.00 91.06 330 PHE A N 1
ATOM 2588 C CA . PHE A 1 330 ? -17.966 -14.168 -14.578 1.00 91.06 330 PHE A CA 1
ATOM 2589 C C . PHE A 1 330 ? -17.751 -15.272 -15.615 1.00 91.06 330 PHE A C 1
ATOM 2591 O O . PHE A 1 330 ? -18.733 -15.783 -16.149 1.00 91.06 330 PHE A O 1
ATOM 2598 N N . GLU A 1 331 ? -16.509 -15.675 -15.884 1.00 91.44 331 GLU A N 1
ATOM 2599 C CA . GLU A 1 331 ? -16.218 -16.824 -16.744 1.00 91.44 331 GLU A CA 1
ATOM 2600 C C . GLU A 1 331 ? -16.806 -18.116 -16.158 1.00 91.44 331 GLU A C 1
ATOM 2602 O O . GLU A 1 331 ? -17.486 -18.840 -16.885 1.00 91.44 331 GLU A O 1
ATOM 2607 N N . GLU A 1 332 ? -16.648 -18.363 -14.853 1.00 90.00 332 GLU A N 1
ATOM 2608 C CA . GLU A 1 332 ? -17.240 -19.531 -14.175 1.00 90.00 332 GLU A CA 1
ATOM 2609 C C . GLU A 1 332 ? -18.778 -19.525 -14.230 1.00 90.00 332 GLU A C 1
ATOM 2611 O O . GLU A 1 332 ? -19.396 -20.576 -14.405 1.00 90.00 332 GLU A O 1
ATOM 2616 N N . ILE A 1 333 ? -19.401 -18.343 -14.153 1.00 89.94 333 ILE A N 1
ATOM 2617 C CA . ILE A 1 333 ? -20.853 -18.188 -14.342 1.00 89.94 333 ILE A CA 1
ATOM 2618 C C . ILE A 1 333 ? -21.237 -18.478 -15.795 1.00 89.94 333 ILE A C 1
ATOM 2620 O O . ILE A 1 333 ? -22.191 -19.200 -16.049 1.00 89.94 333 ILE A O 1
ATOM 2624 N N . SER A 1 334 ? -20.487 -17.941 -16.759 1.00 91.00 334 SER A N 1
ATOM 2625 C CA . SER A 1 334 ? -20.792 -18.089 -18.188 1.00 91.0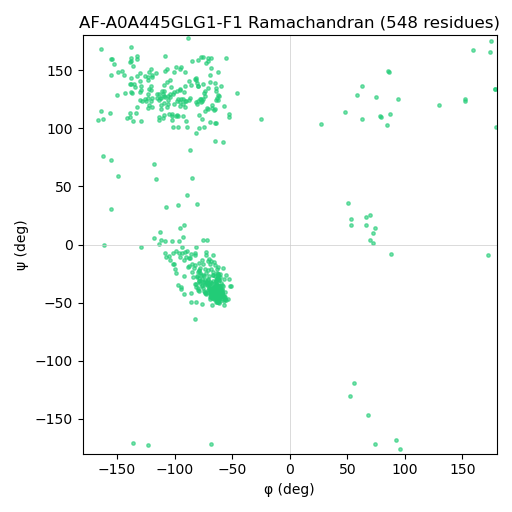0 334 SER A CA 1
ATOM 2626 C C . SER A 1 334 ? -20.645 -19.523 -18.705 1.00 91.00 334 SER A C 1
ATOM 2628 O O . SER A 1 334 ? -21.276 -19.885 -19.694 1.00 91.00 334 SER A O 1
ATOM 2630 N N . GLN A 1 335 ? -19.791 -20.320 -18.059 1.00 89.06 335 GLN A N 1
ATOM 2631 C CA . GLN A 1 335 ? -19.510 -21.707 -18.421 1.00 89.06 335 GLN A CA 1
ATOM 2632 C C . GLN A 1 335 ? -20.388 -22.714 -17.660 1.00 89.06 335 GLN A C 1
ATOM 2634 O O . GLN A 1 335 ? -20.252 -23.912 -17.901 1.00 89.06 335 GLN A O 1
ATOM 2639 N N . ASP A 1 336 ? -21.257 -22.256 -16.747 1.00 84.38 336 ASP A N 1
ATOM 2640 C CA . ASP A 1 336 ? -22.131 -23.091 -15.909 1.00 84.38 336 ASP A CA 1
ATOM 2641 C C . ASP A 1 336 ? -21.387 -24.231 -15.180 1.00 84.38 336 ASP A C 1
ATOM 2643 O O . ASP A 1 336 ? -21.912 -25.325 -14.969 1.00 84.38 336 ASP A O 1
ATOM 2647 N N . THR A 1 337 ? -20.144 -23.987 -14.752 1.00 83.12 337 THR A N 1
ATOM 2648 C CA . THR A 1 337 ? -19.318 -24.989 -14.046 1.00 83.12 337 THR A CA 1
ATOM 2649 C C . THR A 1 337 ? -19.818 -25.280 -12.628 1.00 83.12 337 THR A C 1
ATOM 2651 O O . THR A 1 337 ? -19.362 -26.233 -11.994 1.00 83.12 337 THR A O 1
ATOM 2654 N N . GLY A 1 338 ? -20.712 -24.432 -12.102 1.00 83.56 338 GLY A N 1
ATOM 2655 C CA . GLY A 1 338 ? -21.222 -24.493 -10.731 1.00 83.56 338 GLY A CA 1
ATOM 2656 C C . GLY A 1 338 ? -20.160 -24.210 -9.660 1.00 83.56 338 GLY A C 1
ATOM 2657 O O . GLY A 1 338 ? -20.356 -24.552 -8.496 1.00 83.56 338 GLY A O 1
ATOM 2658 N N . LYS A 1 339 ? -19.020 -23.611 -10.036 1.00 88.94 339 LYS A N 1
ATOM 2659 C CA . LYS A 1 339 ? -17.906 -23.267 -9.132 1.00 88.94 339 LYS A CA 1
ATOM 2660 C C . LYS A 1 339 ? -17.937 -21.815 -8.656 1.00 88.94 339 LYS A C 1
ATOM 2662 O O . LYS A 1 339 ? -16.898 -21.187 -8.459 1.00 88.94 339 LYS A O 1
ATOM 2667 N N . TYR A 1 340 ? -19.122 -21.259 -8.472 1.00 91.69 340 TYR A N 1
ATOM 2668 C CA . TYR A 1 340 ? -19.281 -19.900 -7.982 1.00 91.69 340 TYR A CA 1
ATOM 2669 C C . TYR A 1 340 ? -20.376 -19.854 -6.926 1.00 91.69 340 TYR A C 1
ATOM 2671 O O . TYR A 1 340 ? -21.292 -20.673 -6.921 1.00 91.69 340 TYR A O 1
ATOM 2679 N N . VAL A 1 341 ? -20.269 -18.879 -6.032 1.00 90.12 341 VAL A N 1
ATOM 2680 C CA . VAL A 1 341 ? -21.284 -18.571 -5.025 1.00 90.12 341 VAL A CA 1
ATOM 2681 C C . VAL A 1 341 ? -21.532 -17.073 -5.031 1.00 90.12 341 VAL A C 1
ATOM 2683 O O . VAL A 1 341 ? -20.617 -16.276 -5.264 1.00 90.12 341 VAL A O 1
ATOM 2686 N N . PHE A 1 342 ? -22.779 -16.695 -4.799 1.00 90.00 342 PHE A N 1
ATOM 2687 C CA . PHE A 1 342 ? -23.226 -15.322 -4.611 1.00 90.00 342 PHE A CA 1
ATOM 2688 C C . PHE A 1 342 ? -24.230 -15.290 -3.461 1.00 90.00 342 PHE A C 1
ATOM 2690 O O . PHE A 1 342 ? -24.827 -16.310 -3.144 1.00 90.00 342 PHE A O 1
ATOM 2697 N N . GLY A 1 343 ? -24.417 -14.124 -2.846 1.00 87.62 343 GLY A N 1
ATOM 2698 C CA . GLY A 1 343 ? -25.305 -13.982 -1.691 1.00 87.62 343 GLY A CA 1
ATOM 2699 C C . GLY A 1 343 ? -24.614 -14.292 -0.362 1.00 87.62 343 GLY A C 1
ATOM 2700 O O . GLY A 1 343 ? -23.670 -15.076 -0.286 1.00 87.62 343 GLY A O 1
ATOM 2701 N N . VAL A 1 344 ? -25.049 -13.613 0.700 1.00 86.12 344 VAL A N 1
ATOM 2702 C CA . VAL A 1 344 ? -24.381 -13.653 2.012 1.00 86.12 344 VAL A CA 1
ATOM 2703 C C . VAL A 1 344 ? -24.547 -15.019 2.676 1.00 86.12 344 VAL A C 1
ATOM 2705 O O . VAL A 1 344 ? -23.563 -15.594 3.130 1.00 86.12 344 VAL A O 1
ATOM 2708 N N . ASP A 1 345 ? -25.762 -15.559 2.697 1.00 86.88 345 ASP A N 1
ATOM 2709 C CA . ASP A 1 345 ? -26.047 -16.816 3.397 1.00 86.88 345 ASP A CA 1
ATOM 2710 C C . ASP A 1 345 ? -25.359 -18.003 2.713 1.00 86.88 345 ASP A C 1
ATOM 2712 O O . ASP A 1 345 ? -24.688 -18.807 3.361 1.00 86.88 345 ASP A O 1
ATOM 2716 N N . ASP A 1 346 ? -25.422 -18.045 1.386 1.00 88.56 346 ASP A N 1
ATOM 2717 C CA . ASP A 1 346 ? -24.778 -19.072 0.574 1.00 88.56 346 ASP A CA 1
ATOM 2718 C C . ASP A 1 346 ? -23.249 -19.007 0.654 1.00 88.56 346 ASP A C 1
ATOM 2720 O O . ASP A 1 346 ? -22.586 -20.036 0.813 1.00 88.56 346 ASP A O 1
ATOM 2724 N N . THR A 1 347 ? -22.661 -17.801 0.601 1.00 88.81 347 THR A N 1
ATOM 2725 C CA . THR A 1 347 ? -21.204 -17.648 0.766 1.00 88.81 347 THR A CA 1
ATOM 2726 C C . THR A 1 347 ? -20.741 -18.085 2.147 1.00 88.81 347 THR A C 1
ATOM 2728 O O . THR A 1 347 ? -19.681 -18.698 2.245 1.00 88.81 347 THR A O 1
ATOM 2731 N N . LEU A 1 348 ? -21.519 -17.835 3.202 1.00 88.31 348 LEU A N 1
ATOM 2732 C CA . LEU A 1 348 ? -21.193 -18.288 4.554 1.00 88.31 348 LEU A CA 1
ATOM 2733 C C . LEU A 1 348 ? -21.294 -19.808 4.693 1.00 88.31 348 LEU A C 1
ATOM 2735 O O . LEU A 1 348 ? -20.347 -20.416 5.189 1.00 88.31 348 LEU A O 1
ATOM 2739 N N . LYS A 1 349 ? -22.362 -20.434 4.178 1.00 87.94 349 LYS A N 1
ATOM 2740 C CA . LYS A 1 349 ? -22.481 -21.903 4.125 1.00 87.94 349 LYS A CA 1
ATOM 2741 C C . LYS A 1 349 ? -21.279 -22.512 3.390 1.00 87.94 349 LYS A C 1
ATOM 2743 O O . LYS A 1 349 ? -20.624 -23.429 3.888 1.00 87.94 349 LYS A O 1
ATOM 2748 N N . ALA A 1 350 ? -20.931 -21.969 2.222 1.00 89.19 350 ALA A N 1
ATOM 2749 C CA . ALA A 1 350 ? -19.788 -22.432 1.434 1.00 89.19 350 ALA A CA 1
ATOM 2750 C C . ALA A 1 350 ? -18.437 -22.227 2.145 1.00 89.19 350 ALA A C 1
ATOM 2752 O O . ALA A 1 350 ? -17.522 -23.044 1.992 1.00 89.19 350 ALA A O 1
ATOM 2753 N N . LEU A 1 351 ? -18.309 -21.151 2.926 1.00 88.62 351 LEU A N 1
ATOM 2754 C CA . LEU A 1 351 ? -17.133 -20.863 3.741 1.00 88.62 351 LEU A CA 1
ATOM 2755 C C . LEU A 1 351 ? -16.994 -21.868 4.894 1.00 88.62 351 LEU A C 1
ATOM 2757 O O . LEU A 1 351 ? -15.900 -22.385 5.108 1.00 88.62 351 LEU A O 1
ATOM 2761 N N . GLU A 1 352 ? -18.088 -22.194 5.589 1.00 87.44 352 GLU A N 1
ATOM 2762 C CA . GLU A 1 352 ? -18.116 -23.189 6.672 1.00 87.44 352 GLU A CA 1
ATOM 2763 C C . GLU A 1 352 ? -17.746 -24.593 6.179 1.00 87.44 352 GLU A C 1
ATOM 2765 O O . GLU A 1 352 ? -17.017 -25.319 6.856 1.00 87.44 352 GLU A O 1
ATOM 2770 N N . MET A 1 353 ? -18.161 -24.946 4.960 1.00 85.81 353 MET A N 1
ATOM 2771 C CA . MET A 1 353 ? -17.754 -26.187 4.290 1.00 85.81 353 MET A CA 1
ATOM 2772 C C . MET A 1 353 ? -16.299 -26.172 3.787 1.00 85.81 353 MET A C 1
ATOM 2774 O O . MET A 1 353 ? -15.789 -27.201 3.340 1.00 85.81 353 MET A O 1
ATOM 2778 N N . GLY A 1 354 ? -15.616 -25.022 3.822 1.00 85.62 354 GLY A N 1
ATOM 2779 C CA . GLY A 1 354 ? -14.250 -24.866 3.312 1.00 85.62 354 GLY A CA 1
ATOM 2780 C C . GLY A 1 354 ? -14.136 -25.038 1.792 1.00 85.62 354 GLY A C 1
ATOM 2781 O O . GLY A 1 354 ? -13.075 -25.407 1.284 1.00 85.62 354 GLY A O 1
ATOM 2782 N N . ALA A 1 355 ? -15.229 -24.814 1.054 1.00 87.88 355 ALA A N 1
ATOM 2783 C CA . ALA A 1 355 ? -15.288 -25.008 -0.396 1.00 87.88 355 ALA A CA 1
ATOM 2784 C C . ALA A 1 355 ? -14.737 -23.808 -1.189 1.00 87.88 355 ALA A C 1
ATOM 2786 O O . ALA A 1 355 ? -14.370 -23.953 -2.357 1.00 87.88 355 ALA A O 1
ATOM 2787 N N . VAL A 1 356 ? -14.664 -22.629 -0.566 1.00 90.00 356 VAL A N 1
ATOM 2788 C CA . VAL A 1 356 ? -14.249 -21.374 -1.208 1.00 90.00 356 VAL A CA 1
ATOM 2789 C C . VAL A 1 356 ? -12.733 -21.341 -1.424 1.00 90.00 356 VAL A C 1
ATOM 2791 O O . VAL A 1 356 ? -11.944 -21.500 -0.494 1.00 90.00 356 VAL A O 1
ATOM 2794 N N . GLU A 1 357 ? -12.316 -21.111 -2.668 1.00 89.75 357 GLU A N 1
ATOM 2795 C CA . GLU A 1 357 ? -10.929 -20.814 -3.022 1.00 89.75 357 GLU A CA 1
ATOM 2796 C C . GLU A 1 357 ? -10.637 -19.334 -2.795 1.00 89.75 357 GLU A C 1
ATOM 2798 O O . GLU A 1 357 ? -9.842 -18.997 -1.920 1.00 89.75 357 GLU A O 1
ATOM 2803 N N . THR A 1 358 ? -11.326 -18.472 -3.550 1.00 90.75 358 THR A N 1
ATOM 2804 C CA . THR A 1 358 ? -11.172 -17.015 -3.496 1.00 90.75 358 THR A CA 1
ATOM 2805 C C . THR A 1 358 ? -12.493 -16.372 -3.112 1.00 90.75 358 THR A C 1
ATOM 2807 O O . THR A 1 358 ? -13.478 -16.507 -3.834 1.00 90.75 358 THR A O 1
ATOM 2810 N N . LEU A 1 359 ? -12.514 -15.673 -1.983 1.00 91.38 359 LEU A N 1
ATOM 2811 C CA . LEU A 1 359 ? -13.640 -14.881 -1.516 1.00 91.38 359 LEU A CA 1
ATOM 2812 C C . LEU A 1 359 ? -13.476 -13.442 -2.011 1.00 91.38 359 LEU A C 1
ATOM 2814 O O . LEU A 1 359 ? -12.496 -12.773 -1.689 1.00 91.38 359 LEU A O 1
ATOM 2818 N N . ILE A 1 360 ? -14.449 -12.970 -2.781 1.00 91.94 360 ILE A N 1
ATOM 2819 C CA . ILE A 1 360 ? -14.476 -11.639 -3.379 1.00 91.94 360 ILE A CA 1
ATOM 2820 C C . ILE A 1 360 ? -15.504 -10.805 -2.620 1.00 91.94 360 ILE A C 1
ATOM 2822 O O . ILE A 1 360 ? -16.695 -11.125 -2.604 1.00 91.94 360 ILE A O 1
ATOM 2826 N N . VAL A 1 361 ? -15.054 -9.719 -1.993 1.00 91.25 361 VAL A N 1
ATOM 2827 C CA . VAL A 1 361 ? -15.926 -8.861 -1.184 1.00 91.25 361 VAL A CA 1
ATOM 2828 C C . VAL A 1 361 ? -15.772 -7.402 -1.589 1.00 91.25 361 VAL A C 1
ATOM 2830 O O . VAL A 1 361 ? -14.670 -6.895 -1.783 1.00 91.25 361 VAL A O 1
ATOM 2833 N N . TRP A 1 362 ? -16.891 -6.695 -1.706 1.00 90.25 362 TRP A N 1
ATOM 2834 C CA . TRP A 1 362 ? -16.889 -5.264 -1.972 1.00 90.25 362 TRP A CA 1
ATOM 2835 C C . TRP A 1 362 ? -16.459 -4.460 -0.736 1.00 90.25 362 TRP A C 1
ATOM 2837 O O . TRP A 1 362 ? -16.991 -4.651 0.356 1.00 90.25 362 TRP A O 1
ATOM 2847 N N . GLU A 1 363 ? -15.535 -3.508 -0.905 1.00 86.00 363 GLU A N 1
ATOM 2848 C CA . GLU A 1 363 ? -14.976 -2.709 0.203 1.00 86.00 363 GLU A CA 1
ATOM 2849 C C . GLU A 1 363 ? -16.019 -1.942 1.033 1.00 86.00 363 GLU A C 1
ATOM 2851 O O . GLU A 1 363 ? -15.799 -1.700 2.220 1.00 86.00 363 GLU A O 1
ATOM 2856 N N . ASN A 1 364 ? -17.135 -1.541 0.415 1.00 85.19 364 ASN A N 1
ATOM 2857 C CA . ASN A 1 364 ? -18.201 -0.767 1.059 1.00 85.19 364 ASN A CA 1
ATOM 2858 C C . ASN A 1 364 ? -19.462 -1.611 1.312 1.00 85.19 364 ASN A C 1
ATOM 2860 O O . ASN A 1 364 ? -20.575 -1.093 1.245 1.00 85.19 364 ASN A O 1
ATOM 2864 N N . LEU A 1 365 ? -19.302 -2.911 1.579 1.00 84.00 365 LEU A N 1
ATOM 2865 C CA . LEU A 1 365 ? -20.417 -3.774 1.959 1.00 84.00 365 LEU A CA 1
ATOM 2866 C C . LEU A 1 365 ? -21.011 -3.342 3.314 1.00 84.00 365 LEU A C 1
ATOM 2868 O O . LEU A 1 365 ? -20.366 -3.439 4.359 1.00 84.00 365 LEU A O 1
ATOM 2872 N N . ASP A 1 366 ? -22.272 -2.920 3.292 1.00 79.94 366 ASP A N 1
ATOM 2873 C CA . ASP A 1 366 ? -23.023 -2.420 4.450 1.00 79.94 366 ASP A CA 1
ATOM 2874 C C . ASP A 1 366 ? -23.756 -3.542 5.221 1.00 79.94 366 ASP A C 1
ATOM 2876 O O . ASP A 1 366 ? -24.905 -3.385 5.637 1.00 79.94 366 ASP A O 1
ATOM 2880 N N . MET A 1 367 ? -23.080 -4.676 5.426 1.00 83.62 367 MET A N 1
ATOM 2881 C CA . MET A 1 367 ? -23.602 -5.820 6.183 1.00 83.62 367 MET A CA 1
ATOM 2882 C C . MET A 1 367 ? -22.978 -5.890 7.577 1.00 83.62 367 MET A C 1
ATOM 2884 O O . MET A 1 367 ? -21.749 -5.896 7.733 1.00 83.62 367 MET A O 1
ATOM 2888 N N . ASN A 1 368 ? -23.830 -6.014 8.592 1.00 85.25 368 ASN A N 1
ATOM 2889 C CA . ASN A 1 368 ? -23.419 -6.234 9.974 1.00 85.25 368 ASN A CA 1
ATOM 2890 C C . ASN A 1 368 ? -23.762 -7.661 10.405 1.00 85.25 368 ASN A C 1
ATOM 2892 O O . ASN A 1 368 ? -24.851 -8.165 10.130 1.00 85.25 368 ASN A O 1
ATOM 2896 N N . ARG A 1 369 ? -22.829 -8.295 11.112 1.00 85.44 369 ARG A N 1
ATOM 2897 C CA . ARG A 1 369 ? -23.005 -9.575 11.789 1.00 85.44 369 ARG A CA 1
ATOM 2898 C C . ARG A 1 369 ? -23.367 -9.314 13.247 1.00 85.44 369 ARG A C 1
ATOM 2900 O O . ARG A 1 369 ? -22.610 -8.667 13.974 1.00 85.44 369 ARG A O 1
ATOM 2907 N N . TYR A 1 370 ? -24.511 -9.844 13.657 1.00 82.81 370 TYR A N 1
ATOM 2908 C CA . TYR A 1 370 ? -25.013 -9.787 15.021 1.00 82.81 370 TYR A CA 1
ATOM 2909 C C . TYR A 1 370 ? -24.936 -11.157 15.663 1.00 82.81 370 TYR A C 1
ATOM 2911 O O . TYR A 1 370 ? -25.449 -12.135 15.121 1.00 82.81 370 TYR A O 1
ATOM 2919 N N . VAL A 1 371 ? -24.324 -11.205 16.840 1.00 83.44 371 VAL A N 1
ATOM 2920 C CA . VAL A 1 371 ? -24.393 -12.364 17.724 1.00 83.44 371 VAL A CA 1
ATOM 2921 C C . VAL A 1 371 ? -25.485 -12.072 18.743 1.00 83.44 371 VAL A C 1
ATOM 2923 O O . VAL A 1 371 ? -25.303 -11.273 19.667 1.00 83.44 371 VAL A O 1
ATOM 2926 N N . LEU A 1 372 ? -26.651 -12.663 18.507 1.00 81.62 372 LEU A N 1
ATOM 2927 C CA . LEU A 1 372 ? -27.831 -12.522 19.343 1.00 81.62 372 LEU A CA 1
ATOM 2928 C C . LEU A 1 372 ? -27.881 -13.686 20.322 1.00 81.62 372 LEU A C 1
ATOM 2930 O O . LEU A 1 372 ? -27.723 -14.838 19.925 1.00 81.62 372 LEU A O 1
ATOM 2934 N N . LYS A 1 373 ? -28.128 -13.400 21.597 1.00 79.38 373 LYS A N 1
ATOM 2935 C CA . LYS A 1 373 ? -28.412 -14.432 22.591 1.00 79.38 373 LYS A CA 1
ATOM 2936 C C . LYS A 1 373 ? -29.870 -14.339 23.004 1.00 79.38 373 LYS A C 1
ATOM 2938 O O . LYS A 1 373 ? -30.348 -13.262 23.354 1.00 79.38 373 LYS A O 1
ATOM 2943 N N . ASN A 1 374 ? -30.571 -15.465 22.977 1.00 76.56 374 ASN A N 1
ATOM 2944 C CA . ASN A 1 374 ? -31.922 -15.530 23.514 1.00 76.56 374 ASN A CA 1
ATOM 2945 C C . ASN A 1 374 ? -31.855 -15.573 25.049 1.00 76.56 374 ASN A C 1
ATOM 2947 O O . ASN A 1 374 ? -31.206 -16.455 25.623 1.00 76.56 374 ASN A O 1
ATOM 2951 N N . SER A 1 375 ? -32.516 -14.633 25.726 1.00 71.25 375 SER A N 1
ATOM 2952 C CA . SER A 1 375 ? -32.523 -14.566 27.193 1.00 71.25 375 SER A CA 1
ATOM 2953 C C . SER A 1 375 ? -33.286 -15.733 27.836 1.00 71.25 375 SER A C 1
ATOM 2955 O O . SER A 1 375 ? -33.029 -16.052 28.996 1.00 71.25 375 SER A O 1
ATOM 2957 N N . ALA A 1 376 ? -34.180 -16.404 27.096 1.00 68.06 376 ALA A N 1
ATOM 2958 C CA . ALA A 1 376 ? -34.983 -17.523 27.596 1.00 68.06 376 ALA A CA 1
ATOM 2959 C C . ALA A 1 376 ? -34.334 -18.903 27.369 1.00 68.06 376 ALA A C 1
ATOM 2961 O O . ALA A 1 376 ? -34.352 -19.738 28.272 1.00 68.06 376 ALA A O 1
ATOM 2962 N N . THR A 1 377 ? -33.749 -19.153 26.192 1.00 65.88 377 THR A N 1
ATOM 2963 C CA . THR A 1 377 ? -33.177 -20.470 25.826 1.00 65.88 377 THR A CA 1
ATOM 2964 C C . THR A 1 377 ? -31.654 -20.527 25.952 1.00 65.88 377 THR A C 1
ATOM 2966 O O . THR A 1 377 ? -31.075 -21.609 26.011 1.00 65.88 377 THR A O 1
ATOM 2969 N N . GLY A 1 378 ? -30.981 -19.374 26.030 1.00 67.69 378 GLY A N 1
ATOM 2970 C CA . GLY A 1 378 ? -29.522 -19.285 26.062 1.00 67.69 378 GLY A CA 1
ATOM 2971 C C . GLY A 1 378 ? -28.841 -19.599 24.727 1.00 67.69 378 GLY A C 1
ATOM 2972 O O . GLY A 1 378 ? -27.610 -19.554 24.670 1.00 67.69 378 GLY A O 1
ATOM 2973 N N . GLU A 1 379 ? -29.610 -19.885 23.673 1.00 74.50 379 GLU A N 1
ATOM 2974 C CA . GLU A 1 379 ? -29.099 -20.152 22.332 1.00 74.50 379 GLU A CA 1
ATOM 2975 C C . GLU A 1 379 ? -28.519 -18.885 21.700 1.00 74.50 379 GLU A C 1
ATOM 2977 O O . GLU A 1 379 ? -29.042 -17.777 21.863 1.00 74.50 379 GLU A O 1
ATOM 2982 N N . VAL A 1 380 ? -27.399 -19.067 21.001 1.00 76.38 380 VAL A N 1
ATOM 2983 C CA . VAL A 1 380 ? -26.682 -18.004 20.301 1.00 76.38 380 VAL A CA 1
ATOM 2984 C C . VAL A 1 380 ? -27.016 -18.113 18.821 1.00 76.38 380 VAL A C 1
ATOM 2986 O O . VAL A 1 380 ? -26.589 -19.053 18.156 1.00 76.38 380 VAL A O 1
ATOM 2989 N N . VAL A 1 381 ? -27.774 -17.146 18.312 1.00 77.00 381 VAL A N 1
ATOM 2990 C CA . VAL A 1 381 ? -28.165 -17.063 16.905 1.00 77.00 381 VAL A CA 1
ATOM 2991 C C . VAL A 1 381 ? -27.331 -15.981 16.236 1.00 77.00 381 VAL A C 1
ATOM 2993 O O . VAL A 1 381 ? -27.275 -14.838 16.692 1.00 77.00 381 VAL A O 1
ATOM 2996 N N . ILE A 1 382 ? -26.674 -16.337 15.136 1.00 81.44 382 ILE A N 1
ATOM 2997 C CA . ILE A 1 382 ? -25.917 -15.387 14.325 1.00 81.44 382 ILE A CA 1
ATOM 2998 C C . ILE A 1 382 ? -26.832 -14.919 13.198 1.00 81.44 382 ILE A C 1
ATOM 3000 O O . ILE A 1 382 ? -27.281 -15.730 12.392 1.00 81.44 382 ILE A O 1
ATOM 3004 N N . LYS A 1 383 ? -27.111 -13.615 13.141 1.00 79.44 383 LYS A N 1
ATOM 3005 C CA . LYS A 1 383 ? -27.891 -13.009 12.054 1.00 79.44 383 LYS A CA 1
ATOM 3006 C C . LYS A 1 383 ? -27.064 -11.964 11.319 1.00 79.44 383 LYS A C 1
ATOM 3008 O O . LYS A 1 383 ? -26.278 -11.232 11.925 1.00 79.44 383 LYS A O 1
ATOM 3013 N N . HIS A 1 384 ? -27.269 -11.881 10.011 1.00 81.75 384 HIS A N 1
ATOM 3014 C CA . HIS A 1 384 ? -26.654 -10.881 9.147 1.00 81.75 384 HIS A CA 1
ATOM 3015 C C . HIS A 1 384 ? -27.735 -9.894 8.714 1.00 81.75 384 HIS A C 1
ATOM 3017 O O . HIS A 1 384 ? -28.737 -10.298 8.133 1.00 81.75 384 HIS A O 1
ATOM 3023 N N . PHE A 1 385 ? -27.550 -8.609 9.014 1.00 79.19 385 PHE A N 1
ATOM 3024 C CA . PHE A 1 385 ? -28.532 -7.573 8.694 1.00 79.19 385 PHE A CA 1
ATOM 3025 C C . PHE A 1 385 ? -27.924 -6.468 7.832 1.00 79.19 385 PHE A C 1
ATOM 3027 O O . PHE A 1 385 ? -26.791 -6.028 8.062 1.00 79.19 385 PHE A O 1
ATOM 3034 N N . ASN A 1 386 ? -28.726 -5.987 6.881 1.00 78.44 386 ASN A N 1
ATOM 3035 C CA . ASN A 1 386 ? -28.504 -4.727 6.172 1.00 78.44 386 ASN A CA 1
ATOM 3036 C C . ASN A 1 386 ? -28.898 -3.520 7.040 1.00 78.44 386 ASN A C 1
ATOM 3038 O O . ASN A 1 386 ? -29.709 -3.649 7.956 1.00 78.44 386 ASN A O 1
ATOM 3042 N N . LYS A 1 387 ? -28.414 -2.316 6.698 1.00 71.62 387 LYS A N 1
ATOM 3043 C CA . LYS A 1 387 ? -28.789 -1.052 7.379 1.00 71.62 387 LYS A CA 1
ATOM 3044 C C . LYS A 1 387 ? -30.304 -0.825 7.489 1.00 71.62 387 LYS A C 1
ATOM 3046 O O . LYS A 1 387 ? -30.769 -0.303 8.495 1.00 71.62 387 LYS A O 1
ATOM 3051 N N . GLU A 1 388 ? -31.074 -1.226 6.479 1.00 68.00 388 GLU A N 1
ATOM 3052 C CA . GLU A 1 388 ? -32.540 -1.088 6.477 1.00 68.00 388 GLU A CA 1
ATOM 3053 C C . GLU A 1 388 ? -33.221 -2.093 7.417 1.00 68.00 388 GLU A C 1
ATOM 3055 O O . GLU A 1 388 ? -34.216 -1.781 8.064 1.00 68.00 388 GLU A O 1
ATOM 3060 N N . GLN A 1 389 ? -32.650 -3.292 7.545 1.00 63.12 389 GLN A N 1
ATOM 3061 C CA . GLN A 1 389 ? -33.130 -4.326 8.463 1.00 63.12 389 GLN A CA 1
ATOM 3062 C C . GLN A 1 389 ? -32.701 -4.057 9.911 1.00 63.12 389 GLN A C 1
ATOM 3064 O O . GLN A 1 389 ? -33.397 -4.490 10.825 1.00 63.12 389 GLN A O 1
ATOM 3069 N N . ASP A 1 390 ? -31.606 -3.313 10.108 1.00 59.72 390 ASP A N 1
ATOM 3070 C CA . ASP A 1 390 ? -31.128 -2.828 11.410 1.00 59.72 390 ASP A CA 1
ATOM 3071 C C . ASP A 1 390 ? -32.127 -1.843 12.049 1.00 59.72 390 ASP A C 1
ATOM 3073 O O . ASP A 1 390 ? -32.291 -1.806 13.265 1.00 59.72 390 ASP A O 1
ATOM 3077 N N . ALA A 1 391 ? -32.849 -1.073 11.226 1.00 62.06 391 ALA A N 1
ATOM 3078 C CA . ALA A 1 391 ? -33.869 -0.133 11.693 1.00 62.06 391 ALA A CA 1
ATOM 3079 C C . ALA A 1 391 ? -35.159 -0.826 12.182 1.00 62.06 391 ALA A C 1
ATOM 3081 O O . ALA A 1 391 ? -35.923 -0.244 12.957 1.00 62.06 391 ALA A O 1
ATOM 3082 N N . ASN A 1 392 ? -35.405 -2.070 11.759 1.00 68.56 392 ASN A N 1
ATOM 3083 C CA . ASN A 1 392 ? -36.621 -2.804 12.089 1.00 68.56 392 ASN A CA 1
ATOM 3084 C C . ASN A 1 392 ? -36.450 -3.595 13.393 1.00 68.56 392 ASN A C 1
ATOM 3086 O O . ASN A 1 392 ? -35.913 -4.702 13.412 1.00 68.56 392 ASN A O 1
ATOM 3090 N N . GLN A 1 393 ? -36.999 -3.057 14.487 1.00 64.25 393 GLN A N 1
ATOM 3091 C CA . GLN A 1 393 ? -37.010 -3.705 15.810 1.00 64.25 393 GLN A CA 1
ATOM 3092 C C . GLN A 1 393 ? -37.679 -5.093 15.824 1.00 64.25 393 GLN A C 1
ATOM 3094 O O . GLN A 1 393 ? -37.395 -5.898 16.706 1.00 64.25 393 GLN A O 1
ATOM 3099 N N . SER A 1 394 ? -38.524 -5.410 14.837 1.00 63.62 394 SER A N 1
ATOM 3100 C CA . SER A 1 394 ? -39.153 -6.729 14.686 1.00 63.62 394 SER A CA 1
ATOM 3101 C C . SER A 1 394 ? -38.148 -7.861 14.455 1.00 63.62 394 SER A C 1
ATOM 3103 O O . SER A 1 394 ? -38.420 -8.994 14.832 1.00 63.62 394 SER A O 1
ATOM 3105 N N . ASN A 1 395 ? -36.977 -7.569 13.880 1.00 62.72 395 ASN A N 1
ATOM 3106 C CA . ASN A 1 395 ? -35.958 -8.577 13.566 1.00 62.72 395 ASN A CA 1
ATOM 3107 C C . ASN A 1 395 ? -35.186 -9.072 14.804 1.00 62.72 395 ASN A C 1
ATOM 3109 O O . ASN A 1 395 ? -34.541 -10.125 14.759 1.00 62.72 395 ASN A O 1
ATOM 3113 N N . PHE A 1 396 ? -35.276 -8.320 15.906 1.00 62.28 396 PHE A N 1
ATOM 3114 C CA . PHE A 1 396 ? -34.689 -8.639 17.209 1.00 62.28 396 PHE A CA 1
ATOM 3115 C C . PHE A 1 396 ? -35.656 -9.394 18.126 1.00 62.28 396 PHE A C 1
ATOM 3117 O O . PHE A 1 396 ? -35.325 -9.638 19.284 1.00 62.28 396 PHE A O 1
ATOM 3124 N N . ARG A 1 397 ? -36.827 -9.793 17.619 1.00 63.19 397 ARG A N 1
ATOM 3125 C CA . ARG A 1 397 ? -37.763 -10.663 18.331 1.00 63.19 397 ARG A CA 1
ATOM 3126 C C . ARG A 1 397 ? -37.763 -12.054 17.733 1.00 63.19 397 ARG A C 1
ATOM 3128 O O . ARG A 1 397 ? -37.685 -12.223 16.517 1.00 63.19 397 ARG A O 1
ATOM 3135 N N . ASP A 1 398 ? -37.829 -13.041 18.611 1.00 60.72 398 ASP A N 1
ATOM 3136 C CA . ASP A 1 398 ? -37.943 -14.437 18.219 1.00 60.72 398 ASP A CA 1
ATOM 3137 C C . ASP A 1 398 ? -39.389 -14.738 17.789 1.00 60.72 398 ASP A C 1
ATOM 3139 O O . ASP A 1 398 ? -40.303 -14.463 18.576 1.00 60.72 398 ASP A O 1
ATOM 3143 N N . PRO A 1 399 ? -39.637 -15.267 16.574 1.00 62.62 399 PRO A N 1
ATOM 3144 C CA . PRO A 1 399 ? -40.993 -15.557 16.110 1.00 62.62 399 PRO A CA 1
ATOM 3145 C C . PRO A 1 399 ? -41.739 -16.578 16.984 1.00 62.62 399 PRO A C 1
ATOM 3147 O O . PRO A 1 399 ? -42.965 -16.528 17.037 1.00 62.62 399 PRO A O 1
ATOM 3150 N N . GLU A 1 400 ? -41.031 -17.460 17.700 1.00 59.16 400 GLU A N 1
ATOM 3151 C CA . GLU A 1 400 ? -41.651 -18.513 18.522 1.00 59.16 400 GLU A CA 1
ATOM 3152 C C . GLU A 1 400 ? -41.843 -18.128 19.998 1.00 59.16 400 GLU A C 1
ATOM 3154 O O . GLU A 1 400 ? -42.861 -18.460 20.602 1.00 59.16 400 GLU A O 1
ATOM 3159 N N . SER A 1 401 ? -40.884 -17.414 20.593 1.00 55.84 401 SER A N 1
ATOM 3160 C CA . SER A 1 401 ? -40.871 -17.114 22.036 1.00 55.84 401 SER A CA 1
ATOM 3161 C C . SER A 1 401 ? -41.359 -15.695 22.366 1.00 55.84 401 SER A C 1
ATOM 3163 O O . SER A 1 401 ? -41.699 -15.399 23.512 1.00 55.84 401 SER A O 1
ATOM 3165 N N . ASN A 1 402 ? -41.408 -14.793 21.371 1.00 60.84 402 ASN A N 1
ATOM 3166 C CA . ASN A 1 402 ? -41.691 -13.358 21.542 1.00 60.84 402 ASN A CA 1
ATOM 3167 C C . ASN A 1 402 ? -40.774 -12.670 22.583 1.00 60.84 402 ASN A C 1
ATOM 3169 O O . ASN A 1 402 ? -41.079 -11.583 23.076 1.00 60.84 402 ASN A O 1
ATOM 3173 N N . ALA A 1 403 ? -39.659 -13.321 22.929 1.00 62.59 403 ALA A N 1
ATOM 3174 C CA . ALA A 1 403 ? -38.602 -12.794 23.770 1.00 62.59 403 ALA A CA 1
ATOM 3175 C C . ALA A 1 403 ? -37.674 -11.912 22.924 1.00 62.59 403 ALA A C 1
ATOM 3177 O O . ALA A 1 403 ? -37.390 -12.220 21.761 1.00 62.59 403 ALA A O 1
ATOM 3178 N N . ASP A 1 404 ? -37.215 -10.810 23.513 1.00 66.00 404 ASP A N 1
ATOM 3179 C CA . ASP A 1 404 ? -36.254 -9.920 22.872 1.00 66.00 404 ASP A CA 1
ATOM 3180 C C . ASP A 1 404 ? -34.863 -10.586 22.887 1.00 66.00 404 ASP A C 1
ATOM 3182 O O . ASP A 1 404 ? -34.397 -11.073 23.921 1.00 66.00 404 ASP A O 1
ATOM 3186 N N . PHE A 1 405 ? -34.194 -10.623 21.734 1.00 69.69 405 PHE A N 1
ATOM 3187 C CA . PHE A 1 405 ? -32.811 -11.074 21.635 1.00 69.69 405 PHE A CA 1
ATOM 3188 C C . PHE A 1 405 ? -31.864 -10.013 22.203 1.00 69.69 405 PHE A C 1
ATOM 3190 O O . PHE A 1 405 ? -31.864 -8.859 21.767 1.00 69.69 405 PHE A O 1
ATOM 3197 N N . GLU A 1 406 ? -30.984 -10.414 23.117 1.00 73.50 406 GLU A N 1
ATOM 3198 C CA . GLU A 1 406 ? -29.912 -9.549 23.596 1.00 73.50 406 GLU A CA 1
ATOM 3199 C C . GLU A 1 406 ? -28.759 -9.529 22.586 1.00 73.50 406 GLU A C 1
ATOM 3201 O O . GLU A 1 406 ? -28.186 -10.565 22.234 1.00 73.50 406 GLU A O 1
ATOM 3206 N N . VAL A 1 407 ? -28.396 -8.331 22.127 1.00 77.62 407 VAL A N 1
ATOM 3207 C CA . VAL A 1 407 ? -27.236 -8.120 21.254 1.00 77.62 407 VAL A CA 1
ATOM 3208 C C . VAL A 1 407 ? -25.966 -8.196 22.098 1.00 77.62 407 VAL A C 1
ATOM 3210 O O . VAL A 1 407 ? -25.681 -7.276 22.864 1.00 77.62 407 VAL A O 1
ATOM 3213 N N . GLN A 1 408 ? -25.186 -9.269 21.951 1.00 76.19 408 GLN A N 1
ATOM 3214 C CA . GLN A 1 408 ? -23.875 -9.358 22.604 1.00 76.19 408 GLN A CA 1
ATOM 3215 C C . GLN A 1 408 ? -22.808 -8.611 21.817 1.00 76.19 408 GLN A C 1
ATOM 3217 O O . GLN A 1 408 ? -22.069 -7.802 22.375 1.00 76.19 408 GLN A O 1
ATOM 3222 N N . GLU A 1 409 ? -22.734 -8.878 20.515 1.00 77.75 409 GLU A N 1
ATOM 3223 C CA . GLU A 1 409 ? -21.691 -8.331 19.656 1.00 77.75 409 GLU A CA 1
ATOM 3224 C C . GLU A 1 409 ? -22.276 -7.871 18.321 1.00 77.75 409 GLU A C 1
ATOM 3226 O O . GLU A 1 409 ? -23.026 -8.595 17.661 1.00 77.75 409 GLU A O 1
ATOM 3231 N N . LYS A 1 410 ? -21.906 -6.646 17.934 1.00 81.12 410 LYS A N 1
ATOM 3232 C CA . LYS A 1 410 ? -22.169 -6.045 16.624 1.00 81.12 410 LYS A CA 1
ATOM 3233 C C . LYS A 1 410 ? -20.825 -5.862 15.931 1.00 81.12 410 LYS A C 1
ATOM 3235 O O . LYS A 1 410 ? -20.034 -5.014 16.343 1.00 81.12 410 LYS A O 1
ATOM 3240 N N . LEU A 1 411 ? -20.572 -6.652 14.893 1.00 83.38 411 LEU A N 1
ATOM 3241 C CA . LEU A 1 411 ? -19.347 -6.584 14.096 1.00 83.38 411 LEU A CA 1
ATOM 3242 C C . LEU A 1 411 ? -19.691 -6.344 12.628 1.00 83.38 411 LEU A C 1
ATOM 3244 O O . LEU A 1 411 ? -20.685 -6.853 12.116 1.00 83.38 411 LEU A O 1
ATOM 3248 N N . SER A 1 412 ? -18.863 -5.574 11.926 1.00 86.62 412 SER A N 1
ATOM 3249 C CA . SER A 1 412 ? -18.999 -5.442 10.474 1.00 86.62 412 SER A CA 1
ATOM 3250 C C . SER A 1 412 ? -18.580 -6.756 9.814 1.00 86.62 412 SER A C 1
ATOM 3252 O O . SER A 1 412 ? -17.532 -7.310 10.153 1.00 86.62 412 SER A O 1
ATOM 3254 N N . LEU A 1 413 ? -19.361 -7.246 8.847 1.00 86.19 413 LEU A N 1
ATOM 3255 C CA . LEU A 1 413 ? -19.070 -8.518 8.181 1.00 86.19 413 LEU A CA 1
ATOM 3256 C C . LEU A 1 413 ? -17.686 -8.500 7.499 1.00 86.19 413 LEU A C 1
ATOM 3258 O O . LEU A 1 413 ? -16.948 -9.480 7.546 1.00 86.19 413 LEU A O 1
ATOM 3262 N N . LEU A 1 414 ? -17.285 -7.344 6.962 1.00 87.50 414 LEU A N 1
ATOM 3263 C CA . LEU A 1 414 ? -15.956 -7.119 6.384 1.00 87.50 414 LEU A CA 1
ATOM 3264 C C . LEU A 1 414 ? -14.818 -7.306 7.400 1.00 87.50 414 LEU A C 1
ATOM 3266 O O . LEU A 1 414 ? -13.786 -7.892 7.082 1.00 87.50 414 LEU A O 1
ATOM 3270 N N . GLU A 1 415 ? -14.992 -6.807 8.628 1.00 86.12 415 GLU A N 1
ATOM 3271 C CA . GLU A 1 415 ? -13.987 -6.961 9.693 1.00 86.12 415 GLU A CA 1
ATOM 3272 C C . GLU A 1 415 ? -13.869 -8.409 10.140 1.00 86.12 415 GLU A C 1
ATOM 3274 O O . GLU A 1 415 ? -12.765 -8.893 10.391 1.00 86.12 415 GLU A O 1
ATOM 3279 N N . TRP A 1 416 ? -15.007 -9.098 10.204 1.00 88.00 416 TRP A N 1
ATOM 3280 C CA . TRP A 1 416 ? -15.049 -10.512 10.520 1.00 88.00 416 TRP A CA 1
ATOM 3281 C C . TRP A 1 416 ? -14.279 -11.333 9.477 1.00 88.00 416 TRP A C 1
ATOM 3283 O O . TRP A 1 416 ? -13.353 -12.062 9.844 1.00 88.00 416 TRP A O 1
ATOM 3293 N N . PHE A 1 417 ? -14.548 -11.122 8.181 1.00 88.00 417 PHE A N 1
ATOM 3294 C CA . PHE A 1 417 ? -13.795 -11.780 7.110 1.00 88.00 417 PHE A CA 1
ATOM 3295 C C . PHE A 1 417 ? -12.302 -11.498 7.205 1.00 88.00 417 PHE A C 1
ATOM 3297 O O . PHE A 1 417 ? -11.509 -12.431 7.153 1.00 88.00 417 PHE A O 1
ATOM 3304 N N . ALA A 1 418 ? -11.903 -10.244 7.431 1.00 85.94 418 ALA A N 1
ATOM 3305 C CA . ALA A 1 418 ? -10.496 -9.868 7.522 1.00 85.94 418 ALA A CA 1
ATOM 3306 C C . ALA A 1 418 ? -9.761 -10.493 8.728 1.00 85.94 418 ALA A C 1
ATOM 3308 O O . ALA A 1 418 ? -8.526 -10.514 8.749 1.00 85.94 418 ALA A O 1
ATOM 3309 N N . ASN A 1 419 ? -10.477 -10.983 9.744 1.00 86.25 419 ASN A N 1
ATOM 3310 C CA . ASN A 1 419 ? -9.895 -11.659 10.905 1.00 86.25 419 ASN A CA 1
ATOM 3311 C C . ASN A 1 419 ? -9.915 -13.188 10.774 1.00 86.25 419 ASN A C 1
ATOM 3313 O O . ASN A 1 419 ? -8.976 -13.841 11.229 1.00 86.25 419 ASN A O 1
ATOM 3317 N N . GLU A 1 420 ? -10.945 -13.757 10.145 1.00 85.00 420 GLU A N 1
ATOM 3318 C CA . GLU A 1 420 ? -11.177 -15.206 10.153 1.00 85.00 420 GLU A CA 1
ATOM 3319 C C . GLU A 1 420 ? -10.888 -15.924 8.831 1.00 85.00 420 GLU A C 1
ATOM 3321 O O . GLU A 1 420 ? -10.766 -17.147 8.853 1.00 85.00 420 GLU A O 1
ATOM 3326 N N . TYR A 1 421 ? -10.658 -15.219 7.714 1.00 83.25 421 TYR A N 1
ATOM 3327 C CA . TYR A 1 421 ? -10.387 -15.848 6.406 1.00 83.25 421 TYR A CA 1
ATOM 3328 C C . TYR A 1 421 ? -9.274 -16.915 6.447 1.00 83.25 421 TYR A C 1
ATOM 3330 O O . TYR A 1 421 ? -9.389 -17.973 5.828 1.00 83.25 421 TYR A O 1
ATOM 3338 N N . LYS A 1 422 ? -8.232 -16.702 7.268 1.00 84.25 422 LYS A N 1
ATOM 3339 C CA . LYS A 1 422 ? -7.119 -17.655 7.434 1.00 84.25 422 LYS A CA 1
ATOM 3340 C C . LYS A 1 422 ? -7.548 -19.001 8.021 1.00 84.25 422 LYS A C 1
ATOM 3342 O O . LYS A 1 422 ? -6.907 -20.006 7.734 1.00 84.25 422 LYS A O 1
ATOM 3347 N N . ARG A 1 423 ? -8.611 -19.039 8.834 1.00 86.06 423 ARG A N 1
ATOM 3348 C CA . ARG A 1 423 ? -9.126 -20.285 9.431 1.00 86.06 423 ARG A CA 1
ATOM 3349 C C . ARG A 1 423 ? -9.784 -21.181 8.388 1.00 86.06 423 ARG A C 1
ATOM 3351 O O . ARG A 1 423 ? -9.663 -22.396 8.482 1.00 86.06 423 ARG A O 1
ATOM 3358 N N . PHE A 1 424 ? -10.430 -20.577 7.396 1.00 83.12 424 PHE A N 1
ATOM 3359 C CA . PHE A 1 424 ? -11.141 -21.282 6.329 1.00 83.12 424 PHE A CA 1
ATOM 3360 C C . PHE A 1 424 ? -10.229 -21.663 5.154 1.00 83.12 424 PHE A C 1
ATOM 3362 O O . PHE A 1 424 ? -10.612 -22.458 4.300 1.00 83.12 424 PHE A O 1
ATOM 3369 N N . GLY A 1 425 ? -9.006 -21.123 5.110 1.00 82.94 425 GLY A N 1
ATOM 3370 C CA . GLY A 1 425 ? -8.054 -21.388 4.033 1.00 82.94 425 GLY A CA 1
ATOM 3371 C C . GLY A 1 425 ? -8.465 -20.771 2.694 1.00 82.94 425 GLY A C 1
ATOM 3372 O O . GLY A 1 425 ? -8.061 -21.284 1.650 1.00 82.94 425 GLY A O 1
ATOM 3373 N N . CYS A 1 426 ? -9.267 -19.705 2.714 1.00 86.12 426 CYS A N 1
ATOM 3374 C CA . CYS A 1 426 ? -9.647 -18.938 1.530 1.00 86.12 426 CYS A CA 1
ATOM 3375 C C . CYS A 1 426 ? -8.718 -17.731 1.326 1.00 86.12 426 CYS A C 1
ATOM 3377 O O . CYS A 1 426 ? -8.159 -17.189 2.283 1.00 86.12 426 CYS A O 1
ATOM 3379 N N . THR A 1 427 ? -8.559 -17.295 0.077 1.00 87.94 427 THR A N 1
ATOM 3380 C CA . THR A 1 427 ? -7.939 -16.006 -0.256 1.00 87.94 427 THR A CA 1
ATOM 3381 C C . THR A 1 427 ? -9.017 -14.927 -0.253 1.00 87.94 427 THR A C 1
ATOM 3383 O O . THR A 1 427 ? -10.036 -15.069 -0.922 1.00 87.94 427 THR A O 1
ATOM 3386 N N . LEU A 1 428 ? -8.837 -13.866 0.536 1.00 89.75 428 LEU A N 1
ATOM 3387 C CA . LEU A 1 428 ? -9.782 -12.750 0.599 1.00 89.75 428 LEU A CA 1
ATOM 3388 C C . LEU A 1 428 ? -9.302 -11.619 -0.312 1.00 89.75 428 LEU A C 1
ATOM 3390 O O . LEU A 1 428 ? -8.193 -11.118 -0.141 1.00 89.75 428 LEU A O 1
ATOM 3394 N N . GLU A 1 429 ? -10.162 -11.195 -1.231 1.00 88.62 429 GLU A N 1
ATOM 3395 C CA . GLU A 1 429 ? -9.899 -10.106 -2.166 1.00 88.62 429 GLU A CA 1
ATOM 3396 C C . GLU A 1 429 ? -10.958 -9.016 -2.030 1.00 88.62 429 GLU A C 1
ATOM 3398 O O . GLU A 1 429 ? -12.164 -9.268 -2.132 1.00 88.62 429 GLU A O 1
ATOM 3403 N N . PHE A 1 430 ? -10.492 -7.787 -1.813 1.00 88.62 430 PHE A N 1
ATOM 3404 C CA . PHE A 1 430 ? -11.351 -6.612 -1.762 1.00 88.62 430 PHE A CA 1
ATOM 3405 C C . PHE A 1 430 ? -11.454 -5.965 -3.140 1.00 88.62 430 PHE A C 1
ATOM 3407 O O . PHE A 1 430 ? -10.447 -5.711 -3.797 1.00 88.62 430 PHE A O 1
ATOM 3414 N N . VAL A 1 431 ? -12.682 -5.675 -3.563 1.00 88.62 431 VAL A N 1
ATOM 3415 C CA . VAL A 1 431 ? -12.978 -5.099 -4.880 1.00 88.62 431 VAL A CA 1
ATOM 3416 C C . VAL A 1 431 ? -13.690 -3.761 -4.735 1.00 88.62 431 VAL A C 1
ATOM 3418 O O . VAL A 1 431 ? -14.421 -3.532 -3.767 1.00 88.62 431 VAL A O 1
ATOM 3421 N N . THR A 1 432 ? -13.507 -2.874 -5.718 1.00 88.06 432 THR A N 1
ATOM 3422 C CA . THR A 1 432 ? -14.175 -1.570 -5.790 1.00 88.06 432 THR A CA 1
ATOM 3423 C C . THR A 1 432 ? -15.247 -1.510 -6.887 1.00 88.06 432 THR A C 1
ATOM 3425 O O . THR A 1 432 ? -15.279 -2.305 -7.821 1.00 88.06 432 THR A O 1
ATOM 3428 N N . ASN A 1 433 ? -16.147 -0.526 -6.807 1.00 87.00 433 ASN A N 1
ATOM 3429 C CA . ASN A 1 433 ? -17.222 -0.311 -7.788 1.00 87.00 433 ASN A CA 1
ATOM 3430 C C . ASN A 1 433 ? -16.833 0.654 -8.926 1.00 87.00 433 ASN A C 1
ATOM 3432 O O . ASN A 1 433 ? -17.712 1.205 -9.590 1.00 87.00 433 ASN A O 1
ATOM 3436 N N . LYS A 1 434 ? -15.534 0.911 -9.122 1.00 85.31 434 LYS A N 1
ATOM 3437 C CA . LYS A 1 434 ? -15.043 1.881 -10.113 1.00 85.31 434 LYS A CA 1
ATOM 3438 C C . LYS A 1 434 ? -15.039 1.325 -11.539 1.00 85.31 434 LYS A C 1
ATOM 3440 O O . LYS A 1 434 ? -15.187 2.093 -12.484 1.00 85.31 434 LYS A O 1
ATOM 3445 N N . SER A 1 435 ? -14.878 0.012 -11.696 1.00 85.31 435 SER A N 1
ATOM 3446 C CA . SER A 1 435 ? -14.959 -0.674 -12.988 1.00 85.31 435 SER A CA 1
ATOM 3447 C C . SER A 1 435 ? -16.408 -1.015 -13.357 1.00 85.31 435 SER A C 1
ATOM 3449 O O . SER A 1 435 ? -17.282 -1.124 -12.491 1.00 85.31 435 SER A O 1
ATOM 3451 N N . GLN A 1 436 ? -16.673 -1.208 -14.652 1.00 86.56 436 GLN A N 1
ATOM 3452 C CA . GLN A 1 436 ? -17.989 -1.639 -15.132 1.00 86.56 436 GLN A CA 1
ATOM 3453 C C . GLN A 1 436 ? -18.346 -3.024 -14.572 1.00 86.56 436 GLN A C 1
ATOM 3455 O O . GLN A 1 436 ? -19.458 -3.222 -14.084 1.00 86.56 436 GLN A O 1
ATOM 3460 N N . GLU A 1 437 ? -17.382 -3.946 -14.574 1.00 87.69 437 GLU A N 1
ATOM 3461 C CA . GLU A 1 437 ? -17.509 -5.290 -14.010 1.00 87.69 437 GLU A CA 1
ATOM 3462 C C . GLU A 1 437 ? -17.731 -5.242 -12.492 1.00 87.69 437 GLU A C 1
ATOM 3464 O O . GLU A 1 437 ? -18.599 -5.937 -11.970 1.00 87.69 437 GLU A O 1
ATOM 3469 N N . GLY A 1 438 ? -17.020 -4.361 -11.780 1.00 88.19 438 GLY A N 1
ATOM 3470 C CA . GLY A 1 438 ? -17.216 -4.144 -10.345 1.00 88.19 438 GLY A CA 1
ATOM 3471 C C . GLY A 1 438 ? -18.597 -3.584 -10.021 1.00 88.19 438 GLY A C 1
ATOM 3472 O O . GLY A 1 438 ? -19.233 -4.014 -9.061 1.00 88.19 438 GLY A O 1
ATOM 3473 N N . SER A 1 439 ? -19.119 -2.677 -10.850 1.00 88.69 439 SER A N 1
ATOM 3474 C CA . SER A 1 439 ? -20.484 -2.162 -10.699 1.00 88.69 439 SER A CA 1
ATOM 3475 C C . SER A 1 439 ? -21.539 -3.258 -10.899 1.00 88.69 439 SER A C 1
ATOM 3477 O O . SER A 1 439 ? -22.496 -3.331 -10.126 1.00 88.69 439 SER A O 1
ATOM 3479 N N . GLN A 1 440 ? -21.343 -4.140 -11.888 1.00 90.00 440 GLN A N 1
ATOM 3480 C CA . GLN A 1 440 ? -22.199 -5.311 -12.108 1.00 90.00 440 GLN A CA 1
ATOM 3481 C C . GLN A 1 440 ? -22.125 -6.296 -10.940 1.00 90.00 440 GLN A C 1
ATOM 3483 O O . GLN A 1 440 ? -23.163 -6.765 -10.485 1.00 90.00 440 GLN A O 1
ATOM 3488 N N . PHE A 1 441 ? -20.931 -6.554 -10.405 1.00 90.44 441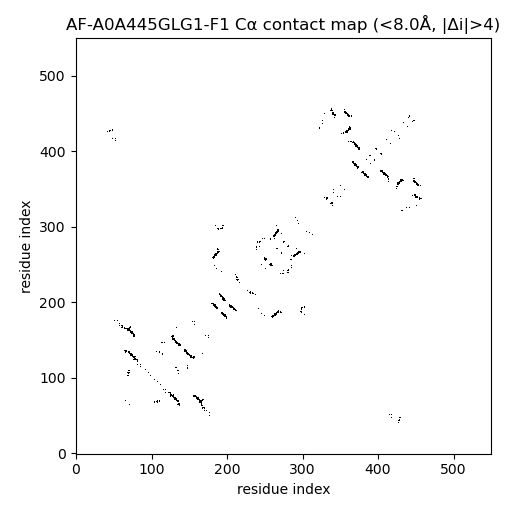 PHE A N 1
ATOM 3489 C CA . PHE A 1 441 ? -20.750 -7.409 -9.234 1.00 90.44 441 PHE A CA 1
ATOM 3490 C C . PHE A 1 441 ? -21.488 -6.860 -8.002 1.00 90.44 441 PHE A C 1
ATOM 3492 O O . PHE A 1 441 ? -22.254 -7.572 -7.355 1.00 90.44 441 PHE A O 1
ATOM 3499 N N . CYS A 1 442 ? -21.340 -5.562 -7.719 1.00 87.12 442 CYS A N 1
ATOM 3500 C CA . CYS A 1 442 ? -21.979 -4.931 -6.564 1.00 87.12 442 CYS A CA 1
ATOM 3501 C C . CYS A 1 442 ? -23.509 -4.880 -6.691 1.00 87.12 442 CYS A C 1
ATOM 3503 O O . CYS A 1 442 ? -24.213 -5.189 -5.735 1.00 87.12 442 CYS A O 1
ATOM 3505 N N . ARG A 1 443 ? -24.032 -4.477 -7.860 1.00 86.56 443 ARG A N 1
ATOM 3506 C CA . ARG A 1 443 ? -25.481 -4.302 -8.074 1.00 86.56 443 ARG A CA 1
ATOM 3507 C C . ARG A 1 443 ? -26.213 -5.605 -8.385 1.00 86.56 443 ARG A C 1
ATOM 3509 O O . ARG A 1 443 ? -27.372 -5.731 -8.016 1.00 86.56 443 ARG A O 1
ATOM 3516 N N . GLY A 1 444 ? -25.568 -6.529 -9.091 1.00 85.94 444 GLY A N 1
ATOM 3517 C CA . GLY A 1 444 ? -26.171 -7.786 -9.533 1.00 85.94 444 GLY A CA 1
ATOM 3518 C C . GLY A 1 444 ? -26.088 -8.895 -8.489 1.00 85.94 444 GLY A C 1
ATOM 3519 O O . GLY A 1 444 ? -27.068 -9.597 -8.282 1.00 85.94 444 GLY A O 1
ATOM 3520 N N . PHE A 1 445 ? -24.947 -9.024 -7.805 1.00 85.12 445 PHE A N 1
ATOM 3521 C CA . PHE A 1 445 ? -24.653 -10.165 -6.923 1.00 85.12 445 PHE A CA 1
ATOM 3522 C C . PHE A 1 445 ? -24.579 -9.787 -5.433 1.00 85.12 445 PHE A C 1
ATOM 3524 O O . PHE A 1 445 ? -24.140 -10.580 -4.606 1.00 85.12 445 PHE A O 1
ATOM 3531 N N . GLY A 1 446 ? -25.000 -8.571 -5.066 1.00 84.31 446 GLY A N 1
ATOM 3532 C CA . GLY A 1 446 ? -25.050 -8.125 -3.668 1.00 84.31 446 GLY A CA 1
ATOM 3533 C C . GLY A 1 446 ? -23.685 -7.796 -3.051 1.00 84.31 446 GLY A C 1
ATOM 3534 O O . GLY A 1 446 ? -23.582 -7.665 -1.835 1.00 84.31 446 GLY A O 1
ATOM 3535 N N . GLY A 1 447 ? -22.634 -7.654 -3.869 1.00 86.19 447 GLY A N 1
ATOM 3536 C CA . GLY A 1 447 ? -21.305 -7.225 -3.415 1.00 86.19 447 GLY A CA 1
ATOM 3537 C C . GLY A 1 447 ? -20.519 -8.264 -2.608 1.00 86.19 447 GLY A C 1
ATOM 3538 O O . GLY A 1 447 ? -19.472 -7.924 -2.054 1.00 86.19 447 GLY A O 1
ATOM 3539 N N . ILE A 1 448 ? -20.988 -9.512 -2.558 1.00 90.81 448 ILE A N 1
ATOM 3540 C CA . ILE A 1 448 ? -20.277 -10.648 -1.974 1.00 90.81 448 ILE A CA 1
ATOM 3541 C C . ILE A 1 448 ? -20.364 -11.848 -2.916 1.00 90.81 448 ILE A C 1
ATOM 3543 O O . ILE A 1 448 ? -21.422 -12.158 -3.462 1.00 90.81 448 ILE A O 1
ATOM 3547 N N . GLY A 1 449 ? -19.244 -12.530 -3.107 1.00 91.00 449 GLY A N 1
ATOM 3548 C CA . GLY A 1 449 ? -19.184 -13.710 -3.951 1.00 91.00 449 GLY A CA 1
ATOM 3549 C C . GLY A 1 449 ? -17.924 -14.511 -3.694 1.00 91.00 449 GLY A C 1
ATOM 3550 O O . GLY A 1 449 ? -17.001 -14.059 -3.021 1.00 91.00 449 GLY A O 1
ATOM 3551 N N . GLY A 1 450 ? -17.880 -15.721 -4.226 1.00 91.69 450 GLY A N 1
ATOM 3552 C CA . GLY A 1 450 ? -16.713 -16.578 -4.096 1.00 91.69 450 GLY A CA 1
ATOM 3553 C C . GLY A 1 450 ? -16.542 -17.489 -5.295 1.00 91.69 450 GLY A C 1
ATOM 3554 O O . GLY A 1 450 ? -17.519 -17.910 -5.910 1.00 91.69 450 GLY A O 1
ATOM 3555 N N . ILE A 1 451 ? -15.287 -17.793 -5.606 1.00 92.75 451 ILE A N 1
ATOM 3556 C CA . ILE A 1 451 ? -14.902 -18.859 -6.528 1.00 92.75 451 ILE A CA 1
ATOM 3557 C C . ILE A 1 451 ? -14.678 -20.112 -5.685 1.00 92.75 451 ILE A C 1
ATOM 3559 O O . ILE A 1 451 ? -13.910 -20.084 -4.719 1.00 92.75 451 ILE A O 1
ATOM 3563 N N . LEU A 1 452 ? -15.366 -21.197 -6.025 1.00 92.19 452 LEU A N 1
ATOM 3564 C CA . LEU A 1 452 ? -15.279 -22.473 -5.322 1.00 92.19 452 LEU A CA 1
ATOM 3565 C C . LEU A 1 452 ? -14.203 -23.374 -5.930 1.00 92.19 452 LEU A C 1
ATOM 3567 O O . LEU A 1 452 ? -13.997 -23.400 -7.140 1.00 92.19 452 LEU A O 1
ATOM 3571 N N . ARG A 1 453 ? -13.575 -24.197 -5.087 1.00 89.81 453 ARG A N 1
ATOM 3572 C CA . ARG A 1 453 ? -12.601 -25.218 -5.514 1.00 89.81 453 ARG A CA 1
ATOM 3573 C C . ARG A 1 453 ? -13.266 -26.356 -6.292 1.00 89.81 453 ARG A C 1
ATOM 3575 O O . ARG A 1 453 ? -12.677 -26.926 -7.211 1.00 89.81 453 ARG A O 1
ATOM 3582 N N . TYR A 1 454 ? -14.481 -26.714 -5.892 1.00 89.00 454 TYR A N 1
ATOM 3583 C CA . TYR A 1 454 ? -15.284 -27.789 -6.465 1.00 89.00 454 TYR A CA 1
ATOM 3584 C C . TYR A 1 454 ? -16.745 -27.349 -6.572 1.00 89.00 454 TYR A C 1
ATOM 3586 O O . TYR A 1 454 ? -17.172 -26.428 -5.880 1.00 89.00 454 TYR A O 1
ATOM 3594 N N . GLN A 1 455 ? -17.490 -27.990 -7.471 1.00 86.25 455 GLN A N 1
ATOM 3595 C CA . GLN A 1 455 ? -18.905 -27.700 -7.674 1.00 86.25 455 GLN A CA 1
ATOM 3596 C C . GLN A 1 455 ? -19.696 -28.042 -6.412 1.00 86.25 455 GLN A C 1
ATOM 3598 O O . GLN A 1 455 ? -19.505 -29.115 -5.836 1.00 86.25 455 GLN A O 1
ATOM 3603 N N . LEU A 1 456 ? -20.583 -27.137 -6.008 1.00 81.12 456 LEU A N 1
ATOM 3604 C CA . LEU A 1 456 ? -21.437 -27.324 -4.846 1.00 81.12 456 LEU A CA 1
ATOM 3605 C C . LEU A 1 456 ? -22.892 -27.072 -5.237 1.00 81.12 456 LEU A C 1
ATOM 3607 O O . LEU A 1 456 ? -23.229 -26.001 -5.738 1.00 81.12 456 LEU A O 1
ATOM 3611 N N . ASP A 1 457 ? -23.754 -28.061 -5.012 1.00 76.06 457 ASP A N 1
ATOM 3612 C CA . ASP A 1 457 ? -25.189 -27.900 -5.227 1.00 76.06 457 ASP A CA 1
ATOM 3613 C C . ASP A 1 457 ? -25.783 -27.135 -4.045 1.00 76.06 457 ASP A C 1
ATOM 3615 O O . ASP A 1 457 ? -26.020 -27.681 -2.972 1.00 76.06 457 ASP A O 1
ATOM 3619 N N . MET A 1 458 ? -26.013 -25.836 -4.233 1.00 66.38 458 MET A N 1
ATOM 3620 C CA . MET A 1 458 ? -26.564 -24.984 -3.171 1.00 66.38 458 MET A CA 1
ATOM 3621 C C . MET A 1 458 ? -28.053 -25.255 -2.915 1.00 66.38 458 MET A C 1
ATOM 3623 O O . MET A 1 458 ? -28.529 -25.095 -1.796 1.00 66.38 458 MET A O 1
ATOM 3627 N N . ARG A 1 459 ? -28.771 -25.779 -3.919 1.00 62.31 459 ARG A N 1
ATOM 3628 C CA . ARG A 1 459 ? -30.210 -26.087 -3.833 1.00 62.31 459 ARG A CA 1
ATOM 3629 C C . ARG A 1 459 ? -30.552 -27.156 -2.797 1.00 62.31 459 ARG A C 1
ATOM 3631 O O . ARG A 1 459 ? -31.633 -27.109 -2.234 1.00 62.31 459 ARG A O 1
ATOM 3638 N N . SER A 1 460 ? -29.650 -28.098 -2.516 1.00 53.66 460 SER A N 1
ATOM 3639 C CA . SER A 1 460 ? -29.911 -29.158 -1.532 1.00 53.66 460 SER A CA 1
ATOM 3640 C C . SER A 1 460 ? -29.892 -28.679 -0.080 1.00 53.66 460 SER A C 1
ATOM 3642 O O . SER A 1 460 ? -30.184 -29.472 0.806 1.00 53.66 460 SER A O 1
ATOM 3644 N N . PHE A 1 461 ? -29.526 -27.422 0.185 1.00 52.28 461 PHE A N 1
ATOM 3645 C CA . PHE A 1 461 ? -29.388 -26.898 1.545 1.00 52.28 461 PHE A CA 1
ATOM 3646 C C . PHE A 1 461 ? -30.539 -25.995 1.992 1.00 52.28 461 PHE A C 1
ATOM 3648 O O . PHE A 1 461 ? -30.641 -25.738 3.188 1.00 52.28 461 PHE A O 1
ATOM 3655 N N . ASP A 1 462 ? -31.394 -25.535 1.078 1.00 48.94 462 ASP A N 1
ATOM 3656 C CA . ASP A 1 462 ? -32.578 -24.744 1.442 1.00 48.94 462 ASP A CA 1
ATOM 3657 C C . ASP A 1 462 ? -33.736 -25.639 1.920 1.00 48.94 462 ASP A C 1
ATOM 3659 O O . ASP A 1 462 ? -34.501 -25.243 2.797 1.00 48.94 462 ASP A O 1
ATOM 3663 N N . ASP A 1 463 ? -33.787 -26.895 1.459 1.00 38.03 463 ASP A N 1
ATOM 3664 C CA . ASP A 1 463 ? -34.807 -27.877 1.864 1.00 38.03 463 ASP A CA 1
ATOM 3665 C C . ASP A 1 463 ? -34.656 -28.371 3.321 1.00 38.03 463 ASP A C 1
ATOM 3667 O O . ASP A 1 463 ? -35.569 -28.995 3.856 1.00 38.03 463 ASP A O 1
ATOM 3671 N N . PHE A 1 464 ? -33.531 -28.097 3.995 1.00 39.72 464 PHE A N 1
ATOM 3672 C CA . PHE A 1 464 ? -33.321 -28.483 5.402 1.00 39.72 464 PHE A CA 1
ATOM 3673 C C . PHE A 1 464 ? -33.640 -27.369 6.408 1.00 39.72 464 PHE A C 1
ATOM 3675 O O . PHE A 1 464 ? -33.610 -27.623 7.612 1.00 39.72 464 PHE A O 1
ATOM 3682 N N . SER A 1 465 ? -33.924 -26.145 5.950 1.00 36.91 465 SER A N 1
ATOM 3683 C CA . SER A 1 465 ? -34.233 -25.009 6.835 1.00 36.91 465 SER A CA 1
ATOM 3684 C C . SER A 1 465 ? -35.717 -24.841 7.175 1.00 36.91 465 SER A C 1
ATOM 3686 O O . SER A 1 465 ? -36.017 -24.076 8.088 1.00 36.91 465 SER A O 1
ATOM 3688 N N . ASP A 1 466 ? -36.624 -25.561 6.504 1.00 33.72 466 ASP A N 1
ATOM 3689 C CA . ASP A 1 466 ? -38.080 -25.409 6.686 1.00 33.72 466 ASP A CA 1
ATOM 3690 C C . ASP A 1 466 ? -38.734 -26.450 7.616 1.00 33.72 466 ASP A C 1
ATOM 3692 O O . ASP A 1 466 ? -39.903 -26.298 7.970 1.00 33.72 466 ASP A O 1
ATOM 3696 N N . ASP A 1 467 ? -37.999 -27.459 8.097 1.00 29.66 467 ASP A N 1
ATOM 3697 C CA . ASP A 1 467 ? -38.519 -28.399 9.097 1.00 29.66 467 ASP A CA 1
ATOM 3698 C C . ASP A 1 467 ? -38.001 -28.050 10.499 1.00 29.66 467 ASP A C 1
ATOM 3700 O O . ASP A 1 467 ? -36.879 -28.376 10.892 1.00 29.66 467 ASP A O 1
ATOM 3704 N N . GLY A 1 468 ? -38.866 -27.394 11.279 1.00 39.72 468 GLY A N 1
ATOM 3705 C CA . GLY A 1 468 ? -38.701 -27.149 12.711 1.00 39.72 468 GLY A CA 1
ATOM 3706 C C . GLY A 1 468 ? -38.538 -28.449 13.504 1.00 39.72 468 GLY A C 1
ATOM 3707 O O . GLY A 1 468 ? -39.503 -29.020 14.015 1.00 39.72 468 GLY A O 1
ATOM 3708 N N . GLY A 1 469 ? -37.294 -28.909 13.626 1.00 26.27 469 GLY A N 1
ATOM 3709 C CA . GLY A 1 469 ? -36.910 -30.106 14.360 1.00 26.27 469 GLY A CA 1
ATOM 3710 C C . GLY A 1 469 ? -35.660 -29.861 15.196 1.00 26.27 469 GLY A C 1
ATOM 3711 O O . GLY A 1 469 ? -34.554 -29.785 14.676 1.00 26.27 469 GLY A O 1
ATOM 3712 N N . VAL A 1 470 ? -35.864 -29.762 16.509 1.00 30.28 470 VAL A N 1
ATOM 3713 C CA . VAL A 1 470 ? -34.873 -29.745 17.596 1.00 30.28 470 VAL A CA 1
ATOM 3714 C C . VAL A 1 470 ? -33.554 -30.451 17.235 1.00 30.28 470 VAL A C 1
ATOM 3716 O O . VAL A 1 470 ? -33.470 -31.679 17.234 1.00 30.28 470 VAL A O 1
ATOM 3719 N N . CYS A 1 471 ? -32.484 -29.679 17.038 1.00 25.95 471 CYS A N 1
ATOM 3720 C CA . CYS A 1 471 ? -31.125 -30.210 16.974 1.00 25.95 471 CYS A CA 1
ATOM 3721 C C . CYS A 1 471 ? -30.530 -30.297 18.384 1.00 25.95 471 CYS A C 1
ATOM 3723 O O . CYS A 1 471 ? -29.727 -29.469 18.809 1.00 25.95 471 CYS A O 1
ATOM 3725 N N . SER A 1 472 ? -30.880 -31.357 19.115 1.00 26.36 472 SER A N 1
ATOM 3726 C CA . SER A 1 472 ? -29.994 -31.844 20.170 1.00 26.36 472 SER A CA 1
ATOM 3727 C C . SER A 1 472 ? -28.723 -32.376 19.508 1.00 26.36 472 SER A C 1
ATOM 3729 O O . SER A 1 472 ? -28.778 -33.348 18.753 1.00 26.36 472 SER A O 1
ATOM 3731 N N . ALA A 1 473 ? -27.588 -31.736 19.789 1.00 29.17 473 ALA A N 1
ATOM 3732 C CA . ALA A 1 473 ? -26.272 -32.157 19.326 1.00 29.17 473 ALA A CA 1
ATOM 3733 C C . ALA A 1 473 ? -26.056 -33.672 19.528 1.00 29.17 473 ALA A C 1
ATOM 3735 O O . ALA A 1 473 ? -26.238 -34.161 20.652 1.00 29.17 473 ALA A O 1
ATOM 3736 N N . PRO A 1 474 ? -25.604 -34.432 18.512 1.00 26.47 474 PRO A N 1
ATOM 3737 C CA . PRO A 1 474 ? -25.112 -35.768 18.770 1.00 26.47 474 PRO A CA 1
ATOM 3738 C C . PRO A 1 474 ? -23.793 -35.636 19.537 1.00 26.47 474 PRO A C 1
ATOM 3740 O O . PRO A 1 474 ? -22.746 -35.287 18.990 1.00 26.47 474 PRO A O 1
ATOM 3743 N N . LYS A 1 475 ? -23.843 -35.932 20.841 1.00 27.02 475 LYS A N 1
ATOM 3744 C CA . LYS A 1 475 ? -22.659 -36.345 21.597 1.00 27.02 475 LYS A CA 1
ATOM 3745 C C . LYS A 1 475 ? -22.031 -37.508 20.837 1.00 27.02 475 LYS A C 1
ATOM 3747 O O . LYS A 1 475 ? -22.607 -38.592 20.779 1.00 27.02 475 LYS A O 1
ATOM 3752 N N . VAL A 1 476 ? -20.845 -37.281 20.282 1.00 27.69 476 VAL A N 1
ATOM 3753 C CA . VAL A 1 476 ? -19.966 -38.341 19.789 1.00 27.69 476 VAL A CA 1
ATOM 3754 C C . VAL A 1 476 ? -19.540 -39.171 21.000 1.00 27.69 476 VAL A C 1
ATOM 3756 O O . VAL A 1 476 ? -18.556 -38.882 21.675 1.00 27.69 476 VAL A O 1
ATOM 3759 N N . LEU A 1 477 ? -20.339 -40.187 21.316 1.00 26.83 477 LEU A N 1
ATOM 3760 C CA . LEU A 1 477 ? -19.922 -41.315 22.132 1.00 26.83 477 LEU A CA 1
ATOM 3761 C C . LEU A 1 477 ? -19.035 -42.182 21.241 1.00 26.83 477 LEU A C 1
ATOM 3763 O O . LEU A 1 477 ? -19.521 -42.934 20.397 1.00 26.83 477 LEU A O 1
ATOM 3767 N N . LEU A 1 478 ? -17.720 -42.046 21.429 1.00 39.78 478 LEU A N 1
ATOM 3768 C CA . LEU A 1 478 ? -16.772 -43.078 21.036 1.00 39.78 478 LEU A CA 1
ATOM 3769 C C . LEU A 1 478 ? -17.231 -44.398 21.666 1.00 39.78 478 LEU A C 1
ATOM 3771 O O . LEU A 1 478 ? -17.167 -44.569 22.882 1.00 39.78 478 LEU A O 1
ATOM 3775 N N . SER A 1 479 ? -17.707 -45.319 20.835 1.00 27.81 479 SER A N 1
ATOM 3776 C CA . SER A 1 479 ? -17.773 -46.732 21.183 1.00 27.81 479 SER A CA 1
ATOM 3777 C C . SER A 1 479 ? -17.316 -47.566 19.992 1.00 27.81 479 SER A C 1
ATOM 3779 O O . SER A 1 479 ? -17.683 -47.337 18.839 1.00 27.81 479 SER A O 1
ATOM 3781 N N . ASP A 1 480 ? -16.409 -48.477 20.309 1.00 36.62 480 ASP A N 1
ATOM 3782 C CA . ASP A 1 480 ? -15.573 -49.261 19.419 1.00 36.62 480 ASP A CA 1
ATOM 3783 C C . ASP A 1 480 ? -16.375 -50.211 18.522 1.00 36.62 480 ASP A C 1
ATOM 3785 O O . ASP A 1 480 ? -16.793 -51.264 18.984 1.00 36.62 480 ASP A O 1
ATOM 3789 N N . THR A 1 481 ? -16.550 -49.904 17.231 1.00 36.16 481 THR A N 1
ATOM 3790 C CA . THR A 1 481 ? -16.907 -50.916 16.200 1.00 36.16 481 THR A CA 1
ATOM 3791 C C . THR A 1 481 ? -16.494 -50.526 14.767 1.00 36.16 481 THR A C 1
ATOM 3793 O O . THR A 1 481 ? -17.093 -50.970 13.792 1.00 36.16 481 THR A O 1
ATOM 3796 N N . SER A 1 482 ? -15.410 -49.764 14.584 1.00 32.81 482 SER A N 1
ATOM 3797 C CA . SER A 1 482 ? -14.950 -49.335 13.246 1.00 32.81 482 SER A CA 1
ATOM 3798 C C . SER A 1 482 ? -13.576 -49.897 12.876 1.00 32.81 482 SER A C 1
ATOM 3800 O O . SER A 1 482 ? -12.662 -49.151 12.552 1.00 32.81 482 SER A O 1
ATOM 3802 N N . TYR A 1 483 ? -13.421 -51.225 12.907 1.00 37.69 483 TYR A N 1
ATOM 3803 C CA . TYR A 1 483 ? -12.235 -51.904 12.349 1.00 37.69 483 TYR A CA 1
ATOM 3804 C C . TYR A 1 483 ? -12.552 -53.060 11.384 1.00 37.69 483 TYR A C 1
ATOM 3806 O O . TYR A 1 483 ? -11.640 -53.617 10.780 1.00 37.69 483 TYR A O 1
ATOM 3814 N N . LEU A 1 484 ? -13.829 -53.391 11.151 1.00 37.19 484 LEU A N 1
ATOM 3815 C CA . LEU A 1 484 ? -14.218 -54.553 10.332 1.00 37.19 484 LEU A CA 1
ATOM 3816 C C . LEU A 1 484 ? -14.806 -54.218 8.948 1.00 37.19 484 LEU A C 1
ATOM 3818 O O . LEU A 1 484 ? -14.960 -55.115 8.126 1.00 37.19 484 LEU A O 1
ATOM 3822 N N . VAL A 1 485 ? -15.059 -52.940 8.640 1.00 35.38 485 VAL A N 1
ATOM 3823 C CA . VAL A 1 485 ? -15.643 -52.518 7.344 1.00 35.38 485 VAL A CA 1
ATOM 3824 C C . VAL A 1 485 ? -14.586 -51.994 6.352 1.00 35.38 485 VAL A C 1
ATOM 3826 O O . VAL A 1 485 ? -14.771 -52.067 5.140 1.00 35.38 485 VAL A O 1
ATOM 3829 N N . LEU A 1 486 ? -13.414 -51.559 6.831 1.00 35.09 486 LEU A N 1
ATOM 3830 C CA . LEU A 1 486 ? -12.327 -51.062 5.969 1.00 35.09 486 LEU A CA 1
ATOM 3831 C C . LEU A 1 486 ? -11.451 -52.174 5.355 1.00 35.09 486 LEU A C 1
ATOM 3833 O O . LEU A 1 486 ? -10.783 -51.942 4.344 1.00 35.09 486 LEU A O 1
ATOM 3837 N N . LEU A 1 487 ? -11.492 -53.402 5.890 1.00 36.41 487 LEU A N 1
ATOM 3838 C CA . LEU A 1 487 ? -10.762 -54.542 5.314 1.00 36.41 487 LEU A CA 1
ATOM 3839 C C . LEU A 1 487 ? -11.517 -55.253 4.178 1.00 36.41 487 LEU A C 1
ATOM 3841 O O . LEU A 1 487 ? -10.890 -55.873 3.323 1.00 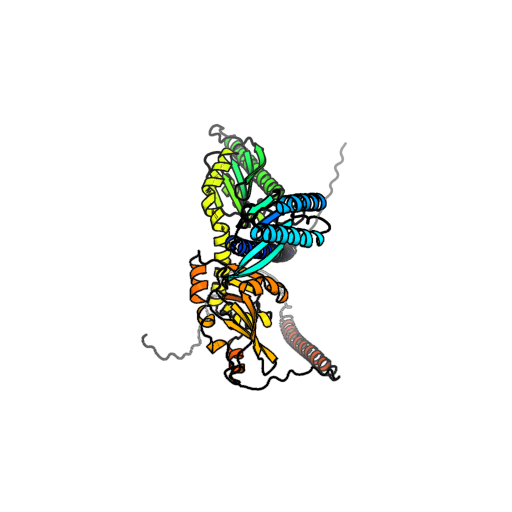36.41 487 LEU A O 1
ATOM 3845 N N . THR A 1 488 ? -12.846 -55.162 4.118 1.00 38.75 488 THR A N 1
ATOM 3846 C CA . THR A 1 488 ? -13.633 -55.835 3.068 1.00 38.75 488 THR A CA 1
ATOM 3847 C C . THR A 1 488 ? -13.702 -55.019 1.775 1.00 38.75 488 THR A C 1
ATOM 3849 O O . THR A 1 488 ? -13.738 -55.599 0.690 1.00 38.75 488 THR A O 1
ATOM 3852 N N . CYS A 1 489 ? -13.611 -53.687 1.857 1.00 33.53 489 CYS A N 1
ATOM 3853 C CA . CYS A 1 489 ? -13.651 -52.806 0.684 1.00 33.53 489 CYS A CA 1
ATOM 3854 C C . CYS A 1 489 ? -12.316 -52.780 -0.097 1.00 33.53 489 CYS A C 1
ATOM 3856 O O . CYS A 1 489 ? -12.297 -52.714 -1.327 1.00 33.53 489 CYS A O 1
ATOM 3858 N N . THR A 1 490 ? -11.181 -52.942 0.592 1.00 41.06 490 THR A N 1
ATOM 3859 C CA . THR A 1 490 ? -9.838 -52.975 -0.025 1.00 41.06 490 THR A CA 1
ATOM 3860 C C . THR A 1 490 ? -9.520 -54.309 -0.719 1.00 41.06 490 THR A C 1
ATOM 3862 O O . THR A 1 490 ? -8.790 -54.336 -1.710 1.00 41.06 490 THR A O 1
ATOM 3865 N N . LEU A 1 491 ? -10.139 -55.414 -0.287 1.00 38.72 491 LEU A N 1
ATOM 3866 C CA . LEU A 1 491 ? -9.994 -56.740 -0.908 1.00 38.72 491 LEU A CA 1
ATOM 3867 C C . LEU A 1 491 ? -10.836 -56.928 -2.184 1.00 38.72 491 LEU A C 1
ATOM 3869 O O . LEU A 1 491 ? -10.487 -57.756 -3.031 1.00 38.72 491 LEU A O 1
ATOM 3873 N N . TRP A 1 492 ? -11.913 -56.157 -2.360 1.00 34.16 492 TRP A N 1
ATOM 3874 C CA . TRP A 1 492 ? -12.784 -56.261 -3.538 1.00 34.16 492 TRP A CA 1
ATOM 3875 C C . TRP A 1 492 ? -12.215 -55.510 -4.753 1.00 34.16 492 TRP A C 1
ATOM 3877 O O . TRP A 1 492 ? -12.234 -56.027 -5.873 1.00 34.16 492 TRP A O 1
ATOM 3887 N N . HIS A 1 493 ? -11.576 -54.357 -4.527 1.00 39.34 493 HIS A N 1
ATOM 3888 C CA . HIS A 1 493 ? -10.956 -53.561 -5.592 1.00 39.34 493 HIS A CA 1
ATOM 3889 C C . HIS A 1 493 ? -9.743 -54.256 -6.238 1.00 39.34 493 HIS A C 1
ATOM 3891 O O . HIS A 1 493 ? -9.529 -54.153 -7.448 1.00 39.34 493 HIS A O 1
ATOM 3897 N N . HIS A 1 494 ? -8.979 -55.037 -5.465 1.00 43.41 494 HIS A N 1
ATOM 3898 C CA . HIS A 1 494 ? -7.776 -55.701 -5.974 1.00 43.41 494 HIS A CA 1
ATOM 3899 C C . HIS A 1 494 ? -8.083 -56.940 -6.840 1.00 43.41 494 HIS A C 1
ATOM 3901 O O . HIS A 1 494 ? -7.344 -57.232 -7.779 1.00 43.41 494 HIS A O 1
ATOM 3907 N N . LYS A 1 495 ? -9.195 -57.653 -6.587 1.00 41.53 495 LYS A N 1
ATOM 3908 C CA . LYS A 1 495 ? -9.612 -58.815 -7.401 1.00 41.53 495 LYS A CA 1
ATOM 3909 C C . LYS A 1 495 ? -10.287 -58.417 -8.718 1.00 41.53 495 LYS A C 1
ATOM 3911 O O . LYS A 1 495 ? -10.128 -59.125 -9.714 1.00 41.53 495 LYS A O 1
ATOM 3916 N N . PHE A 1 496 ? -10.986 -57.280 -8.751 1.00 33.97 496 PHE A N 1
ATOM 3917 C CA . PHE A 1 496 ? -11.670 -56.810 -9.960 1.00 33.97 496 PHE A CA 1
ATOM 3918 C C . PHE A 1 496 ? -10.682 -56.289 -11.018 1.00 33.97 496 PHE A C 1
ATOM 3920 O O . PHE A 1 496 ? -10.778 -56.649 -12.192 1.00 33.97 496 PHE A O 1
ATOM 3927 N N . LEU A 1 497 ? -9.651 -55.544 -10.596 1.00 43.81 497 LEU A N 1
ATOM 3928 C CA . LEU A 1 497 ? -8.588 -55.070 -11.492 1.00 43.81 497 LEU A CA 1
ATOM 3929 C C . LEU A 1 497 ? -7.720 -56.208 -12.055 1.00 43.81 497 LEU A C 1
ATOM 3931 O O . LEU A 1 497 ? -7.290 -56.135 -13.205 1.00 43.81 497 LEU A O 1
ATOM 3935 N N . GLN A 1 498 ? -7.520 -57.294 -11.301 1.00 43.56 498 GLN A N 1
ATOM 3936 C CA . GLN A 1 498 ? -6.699 -58.427 -11.742 1.00 43.56 498 GLN A CA 1
ATOM 3937 C C . GLN A 1 498 ? -7.414 -59.314 -12.782 1.00 43.56 498 GLN A C 1
ATOM 3939 O O . GLN A 1 498 ? -6.787 -59.738 -13.756 1.00 43.56 498 GLN A O 1
ATOM 3944 N N . SER A 1 499 ? -8.733 -59.522 -12.648 1.00 45.00 499 SER A N 1
ATOM 3945 C CA . SER A 1 499 ? -9.536 -60.229 -13.666 1.00 45.00 499 SER A CA 1
ATOM 3946 C C . SER A 1 499 ? -9.711 -59.414 -14.948 1.00 45.00 499 SER A C 1
ATOM 3948 O O . SER A 1 499 ? -9.666 -59.974 -16.044 1.00 45.00 499 SER A O 1
ATOM 3950 N N . PHE A 1 500 ? -9.849 -58.088 -14.842 1.00 37.31 500 PHE A N 1
ATOM 3951 C CA . PHE A 1 500 ? -10.002 -57.226 -16.015 1.00 37.31 500 PHE A CA 1
ATOM 3952 C C . PHE A 1 500 ? -8.715 -57.171 -16.855 1.00 37.31 500 PHE A C 1
ATOM 3954 O O . PHE A 1 500 ? -8.770 -57.258 -18.083 1.00 37.31 500 PHE A O 1
ATOM 3961 N N . TRP A 1 501 ? -7.545 -57.141 -16.204 1.00 41.59 501 TRP A N 1
ATOM 3962 C CA . TRP A 1 501 ? -6.249 -57.199 -16.889 1.00 41.59 501 TRP A CA 1
ATOM 3963 C C . TRP A 1 501 ? -5.958 -58.568 -17.522 1.00 41.59 501 TRP A C 1
ATOM 3965 O O . TRP A 1 501 ? -5.473 -58.617 -18.653 1.00 41.59 501 TRP A O 1
ATOM 3975 N N . GLN A 1 502 ? -6.310 -59.684 -16.869 1.00 46.41 502 GLN A N 1
ATOM 3976 C CA . GLN A 1 502 ? -6.151 -61.023 -17.459 1.00 46.41 502 GLN A CA 1
ATOM 3977 C C . GLN A 1 502 ? -7.044 -61.234 -18.690 1.00 46.41 502 GLN A C 1
ATOM 3979 O O . GLN A 1 502 ? -6.613 -61.847 -19.672 1.00 46.41 502 GLN A O 1
ATOM 3984 N N . HIS A 1 503 ? -8.259 -60.678 -18.688 1.00 45.00 503 HIS A N 1
ATOM 3985 C CA . HIS A 1 503 ? -9.165 -60.812 -19.826 1.00 45.00 503 HIS A CA 1
ATOM 3986 C C . HIS A 1 503 ? -8.751 -59.937 -21.023 1.00 45.00 503 HIS A C 1
ATOM 3988 O O . HIS A 1 503 ? -8.923 -60.355 -22.174 1.00 45.00 503 HIS A O 1
ATOM 3994 N N . LEU A 1 504 ? -8.153 -58.765 -20.761 1.00 43.28 504 LEU A N 1
ATOM 3995 C CA . LEU A 1 504 ? -7.611 -57.876 -21.794 1.00 43.28 504 LEU A CA 1
ATOM 3996 C C . LEU A 1 504 ? -6.322 -58.445 -22.415 1.00 43.28 504 LEU A C 1
ATOM 3998 O O . LEU A 1 504 ? -6.190 -58.465 -23.639 1.00 43.28 504 LEU A O 1
ATOM 4002 N N . LEU A 1 505 ? -5.415 -58.994 -21.597 1.00 44.31 505 LEU A N 1
ATOM 4003 C CA . LEU A 1 505 ? -4.187 -59.646 -22.069 1.00 44.31 505 LEU A CA 1
ATOM 4004 C C . LEU A 1 505 ? -4.475 -60.909 -22.887 1.00 44.31 505 LEU A C 1
ATOM 4006 O O . LEU A 1 505 ? -3.852 -61.102 -23.926 1.00 44.31 505 LEU A O 1
ATOM 4010 N N . SER A 1 506 ? -5.461 -61.725 -22.500 1.00 47.34 506 SER A N 1
ATOM 4011 C CA . SER A 1 506 ? -5.855 -62.926 -23.254 1.00 47.34 506 SER A CA 1
ATOM 4012 C C . SER A 1 506 ? -6.393 -62.599 -24.658 1.00 47.34 506 SER A C 1
ATOM 4014 O O . SER A 1 506 ? -6.025 -63.260 -25.634 1.00 47.34 506 SER A O 1
ATOM 4016 N N . LYS A 1 507 ? -7.205 -61.539 -24.797 1.00 45.62 507 LYS A N 1
ATOM 4017 C CA . LYS A 1 507 ? -7.764 -61.119 -26.096 1.00 45.62 507 LYS A CA 1
ATOM 4018 C C . LYS A 1 507 ? -6.731 -60.450 -27.008 1.00 45.62 507 LYS A C 1
ATOM 4020 O O . LYS A 1 507 ? -6.831 -60.593 -28.226 1.00 45.62 507 LYS A O 1
ATOM 4025 N N . VAL A 1 508 ? -5.732 -59.766 -26.446 1.00 50.06 508 VAL A N 1
ATOM 4026 C CA . VAL A 1 508 ? -4.641 -59.143 -27.218 1.00 50.06 508 VAL A CA 1
ATOM 4027 C C . VAL A 1 508 ? -3.583 -60.178 -27.632 1.00 50.06 508 VAL A C 1
ATOM 4029 O O . VAL A 1 508 ? -3.133 -60.146 -28.778 1.00 50.06 508 VAL A O 1
ATOM 4032 N N . LEU A 1 509 ? -3.264 -61.167 -26.784 1.00 43.78 509 LEU A N 1
ATOM 4033 C CA . LEU A 1 509 ? -2.322 -62.241 -27.137 1.00 43.78 509 LEU A CA 1
ATOM 4034 C C . LEU A 1 509 ? -2.886 -63.206 -28.196 1.00 43.78 509 LEU A C 1
ATOM 4036 O O . LEU A 1 509 ? -2.155 -63.620 -29.094 1.00 43.78 509 LEU A O 1
ATOM 4040 N N . MET A 1 510 ? -4.188 -63.522 -28.152 1.00 44.78 510 MET A N 1
ATOM 4041 C CA . MET A 1 510 ? -4.835 -64.364 -29.172 1.00 44.78 510 MET A CA 1
ATOM 4042 C C . MET A 1 510 ? -4.856 -63.693 -30.554 1.00 44.78 510 MET A C 1
ATOM 4044 O O . MET A 1 510 ? -4.627 -64.370 -31.553 1.00 44.78 510 MET A O 1
ATOM 4048 N N . LYS A 1 511 ? -5.046 -62.364 -30.624 1.00 42.25 511 LYS A N 1
ATOM 4049 C CA . LYS A 1 511 ? -5.028 -61.604 -31.890 1.00 42.25 511 LYS A CA 1
ATOM 4050 C C . LYS A 1 511 ? -3.620 -61.411 -32.469 1.00 42.25 511 LYS A C 1
ATOM 4052 O O . LYS A 1 511 ? -3.487 -61.328 -33.685 1.00 42.25 511 LYS A O 1
ATOM 4057 N N . MET A 1 512 ? -2.571 -61.398 -31.640 1.00 41.47 512 MET A N 1
ATOM 4058 C CA . MET A 1 512 ? -1.181 -61.354 -32.123 1.00 41.47 512 MET A CA 1
ATOM 4059 C C . MET A 1 512 ? -0.639 -62.718 -32.582 1.00 41.47 512 MET A C 1
ATOM 4061 O O . MET A 1 512 ? 0.245 -62.763 -33.436 1.00 41.47 512 MET A O 1
ATOM 4065 N N . LEU A 1 513 ? -1.191 -63.836 -32.098 1.00 41.28 513 LEU A N 1
ATOM 4066 C CA . LEU A 1 513 ? -0.760 -65.183 -32.503 1.00 41.28 513 LEU A CA 1
ATOM 4067 C C . LEU A 1 513 ? -1.418 -65.697 -33.798 1.00 41.28 513 LEU A C 1
ATOM 4069 O O . LEU A 1 513 ? -0.874 -66.602 -34.426 1.00 41.28 513 LEU A O 1
ATOM 4073 N N . THR A 1 514 ? -2.527 -65.104 -34.258 1.00 40.78 514 THR A N 1
ATOM 4074 C CA . THR A 1 514 ? -3.151 -65.464 -35.553 1.00 40.78 514 THR A CA 1
ATOM 4075 C C . THR A 1 514 ? -2.578 -64.691 -36.748 1.00 40.78 514 THR A C 1
ATOM 4077 O O . THR A 1 514 ? -2.700 -65.148 -37.880 1.00 40.78 514 THR A O 1
ATOM 4080 N N . VAL A 1 515 ? -1.899 -63.561 -36.517 1.00 40.81 515 VAL A N 1
ATOM 4081 C CA . VAL A 1 515 ? -1.275 -62.743 -37.580 1.00 40.81 515 VAL A CA 1
ATOM 4082 C C . VAL A 1 515 ? 0.162 -63.196 -37.892 1.00 40.81 515 VAL A C 1
ATOM 4084 O O . VAL A 1 515 ? 0.649 -62.991 -38.998 1.00 40.81 515 VAL A O 1
ATOM 4087 N N . ASN A 1 516 ? 0.814 -63.927 -36.980 1.00 35.44 516 ASN A N 1
ATOM 4088 C CA . ASN A 1 516 ? 2.206 -64.380 -37.127 1.00 35.44 516 ASN A CA 1
ATOM 4089 C C . ASN A 1 516 ? 2.384 -65.804 -37.696 1.00 35.44 516 ASN A C 1
ATOM 4091 O O . ASN A 1 516 ? 3.473 -66.369 -37.622 1.00 35.44 516 ASN A O 1
ATOM 4095 N N . ARG A 1 517 ? 1.336 -66.404 -38.282 1.00 32.91 517 ARG A N 1
ATOM 4096 C CA . ARG A 1 517 ? 1.409 -67.742 -38.911 1.00 32.91 517 ARG A CA 1
ATOM 4097 C C . ARG A 1 517 ? 1.114 -67.784 -40.413 1.00 32.91 517 ARG A C 1
ATOM 4099 O O . ARG A 1 517 ? 1.111 -68.875 -40.974 1.00 32.91 517 ARG A O 1
ATOM 4106 N N . LEU A 1 518 ? 0.926 -66.635 -41.072 1.00 32.50 518 LEU A N 1
ATOM 4107 C CA . LEU A 1 518 ? 0.698 -66.571 -42.527 1.00 32.50 518 LEU A CA 1
ATOM 4108 C C . LEU A 1 518 ? 1.816 -65.892 -43.341 1.00 32.50 518 LEU A C 1
ATOM 4110 O O . LEU A 1 518 ? 1.719 -65.839 -44.560 1.00 32.50 518 LEU A O 1
ATOM 4114 N N . PHE A 1 519 ? 2.893 -65.419 -42.708 1.00 29.48 519 PHE A N 1
ATOM 4115 C CA . PHE A 1 519 ? 4.019 -64.771 -43.395 1.00 29.48 519 PHE A CA 1
ATOM 4116 C C . PHE A 1 519 ? 5.315 -65.557 -43.189 1.00 29.48 519 PHE A C 1
ATOM 4118 O O . PHE A 1 519 ? 6.216 -65.143 -42.472 1.00 29.48 519 PHE A O 1
ATOM 4125 N N . CYS A 1 520 ? 5.387 -66.744 -43.787 1.00 29.62 520 CYS A N 1
ATOM 4126 C CA . CYS A 1 520 ? 6.653 -67.439 -44.004 1.00 29.62 520 CYS A CA 1
ATOM 4127 C C . CYS A 1 520 ? 6.453 -68.520 -45.065 1.00 29.62 520 CYS A C 1
ATOM 4129 O O . CYS A 1 520 ? 6.334 -69.689 -44.729 1.00 29.62 520 CYS A O 1
ATOM 4131 N N . LEU A 1 521 ? 6.373 -68.123 -46.339 1.00 28.14 521 LEU A N 1
ATOM 4132 C CA . LEU A 1 521 ? 6.675 -68.986 -47.485 1.00 28.14 521 LEU A CA 1
ATOM 4133 C C . LEU A 1 521 ? 6.920 -68.130 -48.750 1.00 28.14 521 LEU A C 1
ATOM 4135 O O . LEU A 1 521 ? 5.990 -67.631 -49.365 1.00 28.14 521 LEU A O 1
ATOM 4139 N N . LYS A 1 522 ? 8.205 -68.085 -49.136 1.00 27.64 522 LYS A N 1
ATOM 4140 C CA . LYS A 1 522 ? 8.753 -68.168 -50.508 1.00 27.64 522 LYS A CA 1
ATOM 4141 C C . LYS A 1 522 ? 8.753 -66.933 -51.457 1.00 27.64 522 LYS A C 1
ATOM 4143 O O . LYS A 1 522 ? 7.764 -66.635 -52.104 1.00 27.64 522 LYS A O 1
ATOM 4148 N N . VAL A 1 523 ? 9.990 -66.440 -51.666 1.00 25.83 523 VAL A N 1
ATOM 4149 C CA . VAL A 1 523 ? 10.678 -66.111 -52.950 1.00 25.83 523 VAL A CA 1
ATOM 4150 C C . VAL A 1 523 ? 10.619 -64.664 -53.501 1.00 25.83 523 VAL A C 1
ATOM 4152 O O . VAL A 1 523 ? 9.561 -64.085 -53.688 1.00 25.83 523 VAL A O 1
ATOM 4155 N N . ASN A 1 524 ? 11.831 -64.133 -53.745 1.00 25.47 524 ASN A N 1
ATOM 4156 C CA . ASN A 1 524 ? 12.243 -62.884 -54.429 1.00 25.47 524 ASN A CA 1
ATOM 4157 C C . ASN A 1 524 ? 11.964 -62.915 -55.961 1.00 25.47 524 ASN A C 1
ATOM 4159 O O . ASN A 1 524 ? 11.636 -63.988 -56.462 1.00 25.47 524 ASN A O 1
ATOM 4163 N N . PRO A 1 525 ? 12.440 -61.930 -56.756 1.00 45.16 525 PRO A N 1
ATOM 4164 C CA . PRO A 1 525 ? 12.158 -60.489 -56.819 1.00 45.16 525 PRO A CA 1
ATOM 4165 C C . PRO A 1 525 ? 11.672 -60.087 -58.248 1.00 45.16 525 PRO A C 1
ATOM 4167 O O . PRO A 1 525 ? 11.503 -60.949 -59.102 1.00 45.16 525 PRO A O 1
ATOM 4170 N N . ASP A 1 526 ? 11.530 -58.781 -58.498 1.00 25.52 526 ASP A N 1
ATOM 4171 C CA . ASP A 1 526 ? 11.398 -58.109 -59.812 1.00 25.52 526 ASP A CA 1
ATOM 4172 C C . ASP A 1 526 ? 10.002 -57.995 -60.476 1.00 25.52 526 ASP A C 1
ATOM 4174 O O . ASP A 1 526 ? 9.121 -58.833 -60.315 1.00 25.52 526 ASP A O 1
ATOM 4178 N N . ASP A 1 527 ? 9.870 -56.894 -61.233 1.00 26.06 527 ASP A N 1
ATOM 4179 C CA . ASP A 1 527 ? 8.803 -56.448 -62.152 1.00 26.06 527 ASP A CA 1
ATOM 4180 C C . ASP A 1 527 ? 7.583 -55.701 -61.555 1.00 26.06 527 ASP A C 1
ATOM 4182 O O . ASP A 1 527 ? 6.762 -56.229 -60.816 1.00 26.06 527 ASP A O 1
ATOM 4186 N N . LEU A 1 528 ? 7.522 -54.366 -61.687 1.00 26.00 528 LEU A N 1
ATOM 4187 C CA . LEU A 1 528 ? 7.060 -53.562 -62.843 1.00 26.00 528 LEU A CA 1
ATOM 4188 C C . LEU A 1 528 ? 5.535 -53.298 -62.834 1.00 26.00 528 LEU A C 1
ATOM 4190 O O . LEU A 1 528 ? 4.723 -54.176 -63.073 1.00 26.00 528 LEU A O 1
ATOM 4194 N N . SER A 1 529 ? 5.197 -52.015 -62.642 1.00 26.58 529 SER A N 1
ATOM 4195 C CA . SER A 1 529 ? 4.159 -51.237 -63.349 1.00 26.58 529 SER A CA 1
ATOM 4196 C C . SER A 1 529 ? 2.677 -51.669 -63.355 1.00 26.58 529 SER A C 1
ATOM 4198 O O . SER A 1 529 ? 2.317 -52.703 -63.891 1.00 26.58 529 SER A O 1
ATOM 4200 N N . HIS A 1 530 ? 1.829 -50.694 -62.992 1.00 26.98 530 HIS A N 1
ATOM 4201 C CA . HIS A 1 530 ? 0.524 -50.351 -63.593 1.00 26.98 530 HIS A CA 1
ATOM 4202 C C . HIS A 1 530 ? -0.662 -51.348 -63.584 1.00 26.98 530 HIS A C 1
ATOM 4204 O O . HIS A 1 530 ? -0.577 -52.484 -64.023 1.00 26.98 530 HIS A O 1
ATOM 4210 N N . ALA A 1 531 ? -1.833 -50.763 -63.271 1.00 26.39 531 ALA A N 1
ATOM 4211 C CA . ALA A 1 531 ? -3.208 -51.288 -63.344 1.00 26.39 531 ALA A CA 1
ATOM 4212 C C . ALA A 1 531 ? -3.564 -52.290 -62.223 1.00 26.39 531 ALA A C 1
ATOM 4214 O O . ALA A 1 531 ? -2.848 -53.240 -61.967 1.00 26.39 531 ALA A O 1
ATOM 4215 N N . VAL A 1 532 ? -4.644 -52.112 -61.453 1.00 26.33 532 VAL A N 1
ATOM 4216 C CA . VAL A 1 532 ? -6.033 -52.131 -61.928 1.00 26.33 532 VAL A CA 1
ATOM 4217 C C . VAL A 1 532 ? -6.942 -51.225 -61.081 1.00 26.33 532 VAL A C 1
ATOM 4219 O O . VAL A 1 532 ? -7.024 -51.311 -59.859 1.00 26.33 532 VAL A O 1
ATOM 4222 N N . PHE A 1 533 ? -7.651 -50.375 -61.814 1.00 23.31 533 PHE A N 1
ATOM 4223 C CA . PHE A 1 533 ? -8.838 -49.605 -61.466 1.00 23.31 533 PHE A CA 1
ATOM 4224 C C . PHE A 1 533 ? -10.051 -50.548 -61.280 1.00 23.31 533 PHE A C 1
ATOM 4226 O O . PHE A 1 533 ? -10.230 -51.463 -62.076 1.00 23.31 533 PHE A O 1
ATOM 4233 N N . SER A 1 534 ? -10.961 -50.215 -60.358 1.00 24.81 534 SER A N 1
ATOM 4234 C CA . SER A 1 534 ? -12.403 -50.552 -60.398 1.00 24.81 534 SER A CA 1
ATOM 4235 C C . SER A 1 534 ? -12.889 -51.972 -60.022 1.00 24.81 534 SER A C 1
ATOM 4237 O O . SER A 1 534 ? -12.741 -52.923 -60.785 1.00 24.81 534 SER A O 1
ATOM 4239 N N . ARG A 1 535 ? -13.586 -52.044 -58.870 1.00 25.28 535 ARG A N 1
ATOM 4240 C CA . ARG A 1 535 ? -14.724 -52.917 -58.442 1.00 25.28 535 ARG A CA 1
ATOM 4241 C C . ARG A 1 535 ? -14.634 -53.054 -56.911 1.00 25.28 535 ARG A C 1
ATOM 4243 O O . ARG A 1 535 ? -13.595 -53.456 -56.422 1.00 25.28 535 ARG A O 1
ATOM 4250 N N . MET A 1 536 ? -15.601 -52.738 -56.054 1.00 24.59 536 MET A N 1
ATOM 4251 C CA . MET A 1 536 ? -17.058 -52.678 -56.146 1.00 24.59 536 MET A CA 1
ATOM 4252 C C . MET A 1 536 ? -17.566 -51.695 -55.073 1.00 24.59 536 MET A C 1
ATOM 4254 O O . MET A 1 536 ? -17.483 -51.966 -53.879 1.00 24.59 536 MET A O 1
ATOM 4258 N N . LEU A 1 537 ? -18.128 -50.571 -55.512 1.00 26.50 537 LEU A N 1
ATOM 4259 C CA . LEU A 1 537 ? -19.201 -49.862 -54.818 1.00 26.50 537 LEU A CA 1
ATOM 4260 C C . LEU A 1 537 ? -20.497 -50.461 -55.369 1.00 26.50 537 LEU A C 1
ATOM 4262 O O . LEU A 1 537 ? -20.798 -50.203 -56.530 1.00 26.50 537 LEU A O 1
ATOM 4266 N N . GLN A 1 538 ? -21.203 -51.291 -54.595 1.00 28.61 538 GLN A N 1
ATOM 4267 C CA . GLN A 1 538 ? -22.633 -51.614 -54.760 1.00 28.61 538 GLN A CA 1
ATOM 4268 C C . GLN A 1 538 ? -23.076 -52.627 -53.688 1.00 28.61 538 GLN A C 1
ATOM 4270 O O . GLN A 1 538 ? -22.828 -53.819 -53.818 1.00 28.61 538 GLN A O 1
ATOM 4275 N N . HIS A 1 539 ? -23.739 -52.139 -52.634 1.00 25.98 539 HIS A N 1
ATOM 4276 C CA . HIS A 1 539 ? -25.049 -52.650 -52.205 1.00 25.98 539 HIS A CA 1
ATOM 4277 C C . HIS A 1 539 ? -25.711 -51.682 -51.197 1.00 25.98 539 HIS A C 1
ATOM 4279 O O . HIS A 1 539 ? -25.290 -51.540 -50.055 1.00 25.98 539 HIS A O 1
ATOM 4285 N N . ILE A 1 540 ? -26.737 -50.996 -51.707 1.00 31.16 540 ILE A N 1
ATOM 4286 C CA . ILE A 1 540 ? -27.867 -50.273 -51.070 1.00 31.16 540 ILE A CA 1
ATOM 4287 C C . ILE A 1 540 ? -28.922 -51.357 -50.678 1.00 31.16 540 ILE A C 1
ATOM 4289 O O . ILE A 1 540 ? -28.836 -52.419 -51.312 1.00 31.16 540 ILE A O 1
ATOM 4293 N N . PRO A 1 541 ? -29.903 -51.212 -49.735 1.00 37.09 541 PRO A N 1
ATOM 4294 C CA . PRO A 1 541 ? -30.775 -50.048 -49.418 1.00 37.09 541 PRO A CA 1
ATOM 4295 C C . PRO A 1 541 ? -30.985 -49.768 -47.912 1.00 37.09 541 PRO A C 1
ATOM 4297 O O . PRO A 1 541 ? -30.609 -50.571 -47.075 1.00 37.09 541 PRO A O 1
ATOM 4300 N N . GLY A 1 542 ? -31.563 -48.662 -47.434 1.00 27.12 542 GLY A N 1
ATOM 4301 C CA . GLY A 1 542 ? -32.387 -47.611 -48.032 1.00 27.12 542 GLY A CA 1
ATOM 4302 C C . GLY A 1 542 ? -33.640 -47.418 -47.162 1.00 27.12 542 GLY A C 1
ATOM 4303 O O . GLY A 1 542 ? -34.397 -48.366 -47.007 1.00 27.12 542 GLY A O 1
ATOM 4304 N N . GLN A 1 543 ? -33.858 -46.219 -46.608 1.00 26.77 543 GLN A N 1
ATOM 4305 C CA . GLN A 1 543 ? -35.180 -45.688 -46.242 1.00 26.77 543 GLN A CA 1
ATOM 4306 C C . GLN A 1 543 ? -35.081 -44.168 -46.018 1.00 26.77 543 GLN A C 1
ATOM 4308 O O . GLN A 1 543 ? -34.388 -43.698 -45.121 1.00 26.77 543 GLN A O 1
ATOM 4313 N N . HIS A 1 544 ? -35.768 -43.416 -46.878 1.00 28.08 544 HIS A N 1
ATOM 4314 C CA . HIS A 1 544 ? -36.060 -41.987 -46.771 1.00 28.08 544 HIS A CA 1
ATOM 4315 C C . HIS A 1 544 ? -37.555 -41.852 -46.483 1.00 28.08 544 HIS A C 1
ATOM 4317 O O . HIS A 1 544 ? -38.338 -42.432 -47.234 1.00 28.08 544 HIS A O 1
ATOM 4323 N N . ILE A 1 545 ? -37.948 -41.040 -45.496 1.00 29.36 545 ILE A N 1
ATOM 4324 C CA . ILE A 1 545 ? -39.276 -40.407 -45.433 1.00 29.36 545 ILE A CA 1
ATOM 4325 C C . ILE A 1 545 ? -39.116 -38.964 -44.895 1.00 29.36 545 ILE A C 1
ATOM 4327 O O . ILE A 1 545 ? -38.767 -38.784 -43.736 1.00 29.36 545 ILE A O 1
ATOM 4331 N N . LEU A 1 546 ? -39.318 -38.000 -45.815 1.00 28.66 546 LEU A N 1
ATOM 4332 C CA . LEU A 1 546 ? -39.977 -36.665 -45.746 1.00 28.66 546 LEU A CA 1
ATOM 4333 C C . LEU A 1 546 ? -39.616 -35.709 -44.577 1.00 28.66 546 LEU A C 1
ATOM 4335 O O . LEU A 1 546 ? -39.830 -36.044 -43.423 1.00 28.66 546 LEU A O 1
ATOM 4339 N N . ALA A 1 547 ? -38.984 -34.540 -44.768 1.00 29.06 547 ALA A N 1
ATOM 4340 C CA . ALA A 1 547 ? -39.407 -33.297 -45.456 1.00 29.06 547 ALA A CA 1
ATOM 4341 C C . ALA A 1 547 ? -40.627 -32.583 -44.827 1.00 29.06 547 ALA A C 1
ATOM 4343 O O . ALA A 1 547 ? -41.742 -33.062 -44.999 1.00 29.06 547 ALA A O 1
ATOM 4344 N N . HIS A 1 548 ? -40.416 -31.430 -44.170 1.00 26.34 548 HIS A N 1
ATOM 4345 C CA . HIS A 1 548 ? -41.010 -30.117 -44.511 1.00 26.34 548 HIS A CA 1
ATOM 4346 C C . HIS A 1 548 ? -40.578 -29.015 -43.514 1.00 26.34 548 HIS A C 1
ATOM 4348 O O . HIS A 1 548 ? -40.587 -29.230 -42.309 1.00 26.34 548 HIS A O 1
ATOM 4354 N N . GLU A 1 549 ? -40.183 -27.869 -44.079 1.00 31.42 549 GLU A N 1
ATOM 4355 C CA . GLU A 1 549 ? -40.293 -26.481 -43.584 1.00 31.42 549 GLU A CA 1
ATOM 4356 C C . GLU A 1 549 ? -40.337 -26.214 -42.063 1.00 31.42 549 GLU A C 1
ATOM 4358 O O . GLU A 1 549 ? -41.393 -26.318 -41.446 1.00 31.42 549 GLU A O 1
ATOM 4363 N N . CYS A 1 550 ? -39.211 -25.749 -41.501 1.00 29.77 550 CYS A N 1
ATOM 4364 C CA . CYS A 1 550 ? -39.063 -24.477 -40.771 1.00 29.77 550 CYS A CA 1
ATOM 4365 C C . CYS A 1 550 ? -37.591 -24.243 -40.404 1.00 29.77 550 CYS A C 1
ATOM 4367 O O . CYS A 1 550 ? -36.933 -25.225 -39.987 1.00 29.77 550 CYS A O 1
#

Radius of gyration: 36.78 Å; Cα contacts (8 Å, |Δi|>4): 700; chains: 1; bounding box: 103×95×100 Å

Sequence (550 aa):
MLPHRRGAAREGEGGRHDEKEERHVGLKEKLLLYYCLTMADAHGTDKNIEVWKIKKLIKALEAARGNGTSMISLIMPPRDQISRVTKMLGDEFGTASNIKSRVNRQSVLGAITSAQQRLKLYNKVPPNGLVLYTGTIVTDDGKEKKVTIDFEPFRPINASLYLCDNKFHTEALNELLESDDKFGFIVMDGNGTLFGTLSGNTREVLHKFSVDLPKKHGRGGQSALRFARLRMEKRHNYVRKTAEHATQFYINAATSQPNVSGLILAGSADFKTELSQSDMFDPRLQAKILNVVDVSYGGENGFNQAIELSAEILSNVKFIQEKRLIGKYFEEISQDTGKYVFGVDDTLKALEMGAVETLIVWENLDMNRYVLKNSATGEVVIKHFNKEQDANQSNFRDPESNADFEVQEKLSLLEWFANEYKRFGCTLEFVTNKSQEGSQFCRGFGGIGGILRYQLDMRSFDDFSDDGGVCSAPKVLLSDTSYLVLLTCTLWHHKFLQSFWQHLLSKVLMKMLTVNRLFCLKVNPDDLSHAVFSRMLQHIPGQHILAHEC

Nearest PDB structures (foldseek):
  7o80-assembly1_By  TM=7.140E-01  e=8.349E-64  Oryctolagus cuniculus
  8ipa-assembly1_bl  TM=6.790E-01  e=9.558E-66  Triticum aestivum
  6ip8-assembly1_zw  TM=6.997E-01  e=5.144E-56  Homo sapiens
  6xa1-assembly1_j  TM=6.905E-01  e=9.014E-53  Homo sapiens
  6p5n-assembly1_Aq  TM=7.033E-01  e=6.676E-54  Homo sapiens

Solvent-accessible surface area (backbone atoms only — not comparable to full-atom values): 32353 Å² total; per-residue (Å²): 136,87,83,89,83,90,83,88,83,90,86,77,97,81,87,78,68,61,75,60,51,55,54,53,50,53,50,50,52,51,50,48,50,50,56,50,50,56,56,54,49,55,60,51,40,55,50,52,52,54,52,49,54,50,52,53,48,49,55,53,42,65,69,41,48,30,92,50,64,22,18,36,26,37,34,42,23,45,86,51,58,60,69,61,54,54,48,52,52,51,54,48,48,60,57,45,68,70,46,83,52,67,67,61,27,53,43,34,51,51,23,51,51,54,45,55,60,55,52,68,76,50,94,60,56,43,84,27,7,39,39,38,40,23,21,48,31,57,45,97,87,73,45,80,42,82,46,76,49,75,48,69,49,98,57,68,39,88,60,72,46,80,47,70,29,38,45,56,75,54,66,80,55,54,62,67,67,52,58,71,61,30,32,36,36,39,31,38,32,77,57,25,41,29,38,32,38,36,36,65,93,49,74,44,79,78,48,73,52,77,43,91,64,71,74,94,70,95,75,49,76,89,53,37,64,58,55,53,48,55,34,52,52,54,49,52,52,48,48,48,54,51,30,56,50,47,49,66,72,41,30,41,86,89,76,72,40,67,73,42,76,31,30,35,38,25,16,51,68,65,63,46,57,53,42,73,71,36,88,71,37,55,67,75,58,59,76,29,53,74,49,78,44,84,29,96,45,53,50,74,67,18,45,54,54,45,50,63,73,39,47,67,59,63,71,38,49,64,56,52,53,49,49,51,54,52,46,54,54,51,48,39,61,75,67,68,62,47,27,62,42,50,39,70,68,55,41,48,56,38,41,75,70,48,40,33,41,38,37,41,35,34,77,81,60,68,41,35,36,34,42,27,32,35,80,87,79,67,50,76,48,78,47,79,38,44,69,74,55,66,71,40,72,71,76,45,40,40,93,86,76,72,46,63,44,44,77,77,44,83,42,49,44,66,58,50,47,76,70,46,36,75,82,46,66,33,47,69,42,79,42,62,64,85,46,73,67,32,38,46,42,40,73,71,37,72,28,34,33,30,37,34,74,54,68,62,79,68,73,77,60,61,75,67,73,78,62,96,65,87,81,74,77,81,77,84,71,91,70,96,78,88,76,74,68,72,62,60,58,61,58,51,59,59,54,53,57,52,53,54,51,54,56,51,50,52,58,52,53,56,59,55,60,67,67,73,74,78,83,83,82,85,86,88,84,88,84,82,83,84,87,87,81,91,87,81,94,84,85,84,88,88,90,86,83,82,90,83,94,133

pLDDT: mean 73.8, std 23.36, range [23.31, 95.5]

Mean predicted aligned error: 16.6 Å

Organism: Glycine soja (NCBI:txid3848)